Protein 5YBZ (pdb70)

Solvent-accessible surface area: 14473 Å² total; per-residue (Å²): 57,143,80,56,36,87,6,1,2,0,0,0,0,70,152,110,18,86,21,142,75,29,0,86,0,32,16,57,40,9,34,47,55,124,47,4,59,43,101,55,0,57,3,53,3,50,48,45,0,6,0,3,0,4,0,3,0,2,2,30,19,62,69,30,62,22,0,81,0,11,0,8,53,55,158,105,48,38,0,0,0,26,0,61,13,58,70,72,24,50,22,28,0,18,0,2,0,0,5,66,0,89,72,50,18,54,0,22,0,84,1,57,3,28,55,0,36,19,1,103,99,75,14,32,1,1,0,2,0,5,4,32,28,31,63,132,133,57,68,10,1,2,0,0,0,1,70,151,81,6,83,23,141,70,34,0,76,0,33,17,57,37,10,40,58,39,123,49,2,57,41,105,60,0,50,2,57,3,47,55,35,0,3,0,2,0,4,0,6,0,0,4,80,20,58,62,36,54,24,0,77,0,12,0,6,49,58,143,119,62,58,0,5,0,8,0,34,8,47,73,78,19,49,26,32,0,15,0,3,0,0,3,61,0,85,74,48,19,57,0,14,0,72,1,65,8,25,53,0,40,17,1,105,103,73,17,24,1,1,0,2,1,4,4,30,27,27,53,141,51,120,80,77,50,58,8,0,2,0,0,0,0,99,168,71,55,93,2,140,124,24,0,97,0,46,23,53,42,12,29,64,44,119,38,2,58,43,98,55,0,54,1,55,2,57,58,40,0,4,0,2,0,3,0,3,0,15,0,99,6,45,115,30,87,28,7,82,0,18,0,5,54,56,146,116,61,49,0,7,0,10,5,49,18,50,107,27,33,82,25,35,1,21,0,4,0,0,2,64,0,85,73,49,19,54,0,16,0,69,4,73,42,18,60,0,18,0,27,138,41,32,17,22,0,2,0,2,0,4,7,32,26,32,53,152

Nearest PDB structures (foldseek):
  4qql-assembly1_C  TM=1.003E+00  e=4.366E-27  Mus musculus
  4qqp-assembly1_A  TM=1.003E+00  e=3.008E-26  Mus musculus
  4d7y-assembly1_A  TM=9.980E-01  e=1.243E-25  Mus musculus
  4qqo-assembly1_A  TM=9.805E-01  e=3.159E-24  Mus musculus
  4qpy-assembly1_C  TM=9.307E-01  e=3.934E-22  Mus musculus

Radius of gyration: 19.03 Å; Cα contacts (8 Å, |Δi|>4): 1346; chains: 3; bounding box: 45×54×45 Å

Structure (mmCIF, N/CA/C/O backbone):
data_5YBZ
#
_entry.id   5YBZ
#
_cell.length_a   54.027
_cell.length_b   79.213
_cell.length_c   87.495
_cell.angle_alpha   90.00
_cell.angle_beta   90.00
_cell.angle_gamma   90.00
#
_symmetry.space_group_name_H-M   'P 21 21 21'
#
loop_
_entity.id
_entity.type
_entity.pdbx_description
1 polymer 'Complement C1q-like protein 3'
2 non-polymer 'DIMETHYL SULFOXIDE'
3 non-polymer 'SULFATE ION'
4 non-polymer 'CHLORIDE ION'
5 non-polymer 'SODIUM ION'
6 non-polymer 'CALCIUM ION'
7 water water
#
loop_
_atom_site.group_PDB
_atom_site.id
_atom_site.type_symbol
_atom_site.label_atom_id
_atom_site.label_alt_id
_atom_site.label_comp_id
_atom_site.label_asym_id
_atom_site.label_entity_id
_atom_site.label_seq_id
_atom_site.pdbx_PDB_ins_code
_atom_site.Cartn_x
_atom_site.Cartn_y
_atom_site.Cartn_z
_atom_site.occupancy
_atom_site.B_iso_or_equiv
_atom_site.auth_seq_id
_atom_site.auth_comp_id
_atom_site.auth_asym_id
_atom_site.auth_atom_id
_atom_site.pdbx_PDB_model_num
ATOM 1 N N . ALA A 1 1 ? -6.164 -22.959 -6.344 1.00 46.34 121 ALA A N 1
ATOM 2 C CA . ALA A 1 1 ? -5.977 -24.388 -6.109 1.00 45.76 121 ALA A CA 1
ATOM 3 C C . ALA A 1 1 ? -7.134 -24.928 -5.274 1.00 43.63 121 ALA A C 1
ATOM 4 O O . ALA A 1 1 ? -7.654 -24.204 -4.413 1.00 39.43 121 ALA A O 1
ATOM 6 N N . PRO A 1 2 ? -7.536 -26.179 -5.519 1.00 40.52 122 PRO A N 1
ATOM 7 C CA . PRO A 1 2 ? -8.639 -26.755 -4.743 1.00 39.78 122 PRO A CA 1
ATOM 8 C C . PRO A 1 2 ? -8.372 -26.601 -3.256 1.00 37.38 122 PRO A C 1
ATOM 9 O O . PRO A 1 2 ? -7.252 -26.798 -2.779 1.00 40.98 122 PRO A O 1
ATOM 13 N N . GLY A 1 3 ? -9.395 -26.183 -2.529 1.00 30.93 123 GLY A N 1
ATOM 14 C CA . GLY A 1 3 ? -9.275 -26.036 -1.101 1.00 27.82 123 GLY A CA 1
ATOM 15 C C . GLY A 1 3 ? -8.933 -24.639 -0.632 1.00 27.60 123 GLY A C 1
ATOM 16 O O . GLY A 1 3 ? -9.070 -24.370 0.566 1.00 28.45 123 GLY A O 1
ATOM 17 N N . ASP A 1 4 ? -8.493 -23.750 -1.531 1.00 27.66 124 ASP A N 1
ATOM 18 C CA . ASP A 1 4 ? -8.191 -22.369 -1.133 1.00 23.62 124 ASP A CA 1
ATOM 19 C C . ASP A 1 4 ? -9.483 -21.618 -0.834 1.00 22.98 124 ASP A C 1
ATOM 20 O O . ASP A 1 4 ? -10.342 -21.501 -1.715 1.00 28.25 124 ASP A O 1
ATOM 25 N N . PRO A 1 5 ? -9.650 -21.061 0.358 1.00 21.39 125 PRO A N 1
ATOM 26 C CA . PRO A 1 5 ? -10.867 -20.292 0.637 1.00 22.04 125 PRO A CA 1
ATOM 27 C C . PRO A 1 5 ? -10.855 -18.951 -0.061 1.00 23.74 125 PRO A C 1
ATOM 28 O O . PRO A 1 5 ? -9.812 -18.312 -0.214 1.00 27.97 125 PRO A O 1
ATOM 32 N N . LYS A 1 6 ? -12.042 -18.519 -0.476 1.00 21.83 126 LYS A N 1
ATOM 33 C CA . LYS A 1 6 ? -12.210 -17.229 -1.142 1.00 25.13 126 LYS A CA 1
ATOM 34 C C . LYS A 1 6 ? -13.025 -16.318 -0.228 1.00 21.54 126 LYS A C 1
ATOM 35 O O . LYS A 1 6 ? -14.224 -16.525 -0.026 1.00 20.15 126 LYS A O 1
ATOM 41 N N . ILE A 1 7 ? -12.362 -15.327 0.354 1.00 18.08 127 ILE A N 1
ATOM 42 C CA . ILE A 1 7 ? -12.983 -14.481 1.367 1.00 15.02 127 ILE A CA 1
ATOM 43 C C . ILE A 1 7 ? -12.509 -13.060 1.111 1.00 16.39 127 ILE A C 1
ATOM 44 O O . ILE A 1 7 ? -11.310 -12.784 1.203 1.00 13.92 127 ILE A O 1
ATOM 49 N N . ALA A 1 8 ? -13.432 -12.169 0.757 1.00 13.55 128 ALA A N 1
ATOM 50 C CA . ALA A 1 8 ? -13.040 -10.808 0.381 1.00 12.86 128 ALA A CA 1
ATOM 51 C C . ALA A 1 8 ? -14.264 -9.920 0.475 1.00 12.35 128 ALA A C 1
ATOM 52 O O . ALA A 1 8 ? -15.396 -10.383 0.282 1.00 15.51 128 ALA A O 1
ATOM 54 N N . PHE A 1 9 ? -14.037 -8.644 0.783 1.00 12.77 129 PHE A N 1
ATOM 55 C CA . PHE A 1 9 ? -15.161 -7.718 0.830 1.00 13.74 129 PHE A CA 1
ATOM 56 C C . PHE A 1 9 ? -14.679 -6.302 0.525 1.00 12.42 129 PHE A C 1
ATOM 57 O O . PHE A 1 9 ? -13.486 -5.979 0.630 1.00 10.63 129 PHE A O 1
ATOM 65 N N . TYR A 1 10 ? -15.643 -5.456 0.141 1.00 10.65 130 TYR A N 1
ATOM 66 C CA . TYR A 1 10 ? -15.383 -4.047 -0.140 1.00 10.38 130 TYR A CA 1
ATOM 67 C C . TYR A 1 10 ? -16.702 -3.291 0.022 1.00 13.07 130 TYR A C 1
ATOM 68 O O . TYR A 1 10 ? -17.722 -3.690 -0.563 1.00 11.26 130 TYR A O 1
ATOM 77 N N . ALA A 1 11 ? -16.691 -2.213 0.816 1.00 12.01 131 ALA A N 1
ATOM 78 C CA . ALA A 1 11 ? -17.917 -1.443 1.051 1.00 10.20 131 ALA A CA 1
ATOM 79 C C . ALA A 1 11 ? -17.577 0.037 1.210 1.00 10.11 131 ALA A C 1
ATOM 80 O O . ALA A 1 11 ? -16.509 0.398 1.730 1.00 10.19 131 ALA A O 1
ATOM 82 N N . GLY A 1 12 ? -18.500 0.890 0.758 1.00 12.00 132 GLY A N 1
ATOM 83 C CA . GLY A 1 12 ? -18.394 2.324 0.930 1.00 13.89 132 GLY A CA 1
ATOM 84 C C . GLY A 1 12 ? -19.372 2.846 1.978 1.00 12.50 132 GLY A C 1
ATOM 85 O O . GLY A 1 12 ? -20.262 2.141 2.445 1.00 12.51 132 GLY A O 1
ATOM 86 N N . LEU A 1 13 ? -19.190 4.131 2.340 1.00 12.49 133 LEU A N 1
ATOM 87 C CA . LEU A 1 13 ? -19.941 4.771 3.422 1.00 11.31 133 LEU A CA 1
ATOM 88 C C . LEU A 1 13 ? -21.005 5.726 2.865 1.00 15.31 133 LEU A C 1
ATOM 89 O O . LEU A 1 13 ? -20.672 6.779 2.307 1.00 16.78 133 LEU A O 1
ATOM 94 N N . LYS A 1 14 ? -22.289 5.389 3.047 1.00 12.84 134 LYS A N 1
ATOM 95 C CA . LYS A 1 14 ? -23.341 6.277 2.557 1.00 13.90 134 LYS A CA 1
ATOM 96 C C . LYS A 1 14 ? -23.643 7.396 3.539 1.00 14.38 134 LYS A C 1
ATOM 97 O O . LYS A 1 14 ? -23.990 8.512 3.133 1.00 14.73 134 LYS A O 1
ATOM 103 N N . ARG A 1 15 ? -23.597 7.108 4.830 1.00 15.42 135 ARG A N 1
ATOM 104 C CA . ARG A 1 15 ? -24.153 8.021 5.816 1.00 15.65 135 ARG A CA 1
ATOM 105 C C . ARG A 1 15 ? -23.042 8.715 6.593 1.00 14.33 135 ARG A C 1
ATOM 106 O O . ARG A 1 15 ? -22.014 8.108 6.892 1.00 16.11 135 ARG A O 1
ATOM 114 N N . GLN A 1 16 ? -23.239 9.994 6.933 1.00 14.29 136 GLN A N 1
ATOM 115 C CA . GLN A 1 16 ? -22.182 10.662 7.684 1.00 16.88 136 GLN A CA 1
ATOM 116 C C . GLN A 1 16 ? -22.169 10.164 9.130 1.00 17.97 136 GLN A C 1
ATOM 117 O O . GLN A 1 16 ? -23.185 9.725 9.675 1.00 16.91 136 GLN A O 1
ATOM 123 N N . HIS A 1 17 ? -20.973 10.177 9.719 1.00 15.99 137 HIS A N 1
ATOM 124 C CA . HIS A 1 17 ? -20.701 9.739 11.076 1.00 13.50 137 HIS A CA 1
ATOM 125 C C . HIS A 1 17 ? -19.828 10.800 11.733 1.00 17.10 137 HIS A C 1
ATOM 126 O O . HIS A 1 17 ? -19.172 11.588 11.048 1.00 16.36 137 HIS A O 1
ATOM 133 N N . GLU A 1 18 ? -19.835 10.839 13.067 1.00 17.99 138 GLU A N 1
ATOM 134 C CA . GLU A 1 18 ? -18.949 11.745 13.790 1.00 17.19 138 GLU A CA 1
ATOM 135 C C . GLU A 1 18 ? -18.651 11.159 15.159 1.00 20.42 138 GLU A C 1
ATOM 136 O O . GLU A 1 18 ? -19.276 10.188 15.592 1.00 20.21 138 GLU A O 1
ATOM 142 N N . GLY A 1 19 ? -17.698 11.768 15.849 1.00 18.35 139 GLY A N 1
ATOM 143 C CA . GLY A 1 19 ? -17.425 11.361 17.221 1.00 17.49 139 GLY A CA 1
ATOM 144 C C . GLY A 1 19 ? -16.615 10.087 17.264 1.00 17.93 139 GLY A C 1
ATOM 145 O O . GLY A 1 19 ? -15.569 9.986 16.633 1.00 15.80 139 GLY A O 1
ATOM 146 N N . TYR A 1 20 ? -17.092 9.098 18.004 1.00 18.59 140 TYR A N 1
ATOM 147 C CA . TYR A 1 20 ? -16.239 7.961 18.336 1.00 18.60 140 TYR A CA 1
ATOM 148 C C . TYR A 1 20 ? -16.861 6.628 17.920 1.00 27.03 140 TYR A C 1
ATOM 149 O O . TYR A 1 20 ? -16.513 5.584 18.452 1.00 35.78 140 TYR A O 1
ATOM 158 N N . GLU A 1 21 ? -17.715 6.642 16.912 1.00 23.78 141 GLU A N 1
ATOM 159 C CA . GLU A 1 21 ? -18.539 5.480 16.627 1.00 25.30 141 GLU A CA 1
ATOM 160 C C . GLU A 1 21 ? -17.905 4.594 15.557 1.00 17.31 141 GLU A C 1
ATOM 161 O O . GLU A 1 21 ? -17.074 5.030 14.764 1.00 15.38 141 GLU A O 1
ATOM 167 N N . VAL A 1 22 ? -18.329 3.329 15.556 1.00 17.88 142 VAL A N 1
ATOM 168 C CA . VAL A 1 22 ? -17.964 2.413 14.484 1.00 16.01 142 VAL A CA 1
ATOM 169 C C . VAL A 1 22 ? -18.553 2.922 13.177 1.00 16.93 142 VAL A C 1
ATOM 170 O O . VAL A 1 22 ? -19.726 3.310 13.113 1.00 20.35 142 VAL A O 1
ATOM 174 N N . LEU A 1 23 ? -17.766 2.862 12.114 1.00 13.69 143 LEU A N 1
ATOM 175 C CA . LEU A 1 23 ? -18.219 3.271 10.789 1.00 13.71 143 LEU A CA 1
ATOM 176 C C . LEU A 1 23 ? -18.945 2.111 10.119 1.00 13.38 143 LEU A C 1
ATOM 177 O O . LEU A 1 23 ? -18.358 1.055 9.872 1.00 16.12 143 LEU A O 1
ATOM 182 N N . LYS A 1 24 ? -20.232 2.293 9.846 1.00 16.46 144 LYS A N 1
ATOM 183 C CA . LYS A 1 24 ? -21.028 1.220 9.253 1.00 12.79 144 LYS A CA 1
ATOM 184 C C . LYS A 1 24 ? -21.034 1.435 7.742 1.00 15.86 144 LYS A C 1
ATOM 185 O O . LYS A 1 24 ? -21.929 2.068 7.174 1.00 15.68 144 LYS A O 1
ATOM 191 N N . PHE A 1 25 ? -19.982 0.934 7.081 1.00 12.13 145 PHE A N 1
ATOM 192 C CA . PHE A 1 25 ? -19.958 0.957 5.619 1.00 12.37 145 PHE A CA 1
ATOM 193 C C . PHE A 1 25 ? -21.116 0.131 5.077 1.00 14.00 145 PHE A C 1
ATOM 194 O O . PHE A 1 25 ? -21.171 -1.089 5.264 1.00 16.23 145 PHE A O 1
ATOM 202 N N . ASP A 1 26 ? -22.047 0.803 4.401 1.00 14.33 146 ASP A N 1
ATOM 203 C CA . ASP A 1 26 ? -23.330 0.214 4.056 1.00 16.22 146 ASP A CA 1
ATOM 204 C C . ASP A 1 26 ? -23.603 0.181 2.561 1.00 17.14 146 ASP A C 1
ATOM 205 O O . ASP A 1 26 ? -24.686 -0.260 2.146 1.00 19.38 146 ASP A O 1
ATOM 210 N N . ASP A 1 27 ? -22.663 0.643 1.745 1.00 15.61 147 ASP A N 1
ATOM 211 C CA . ASP A 1 27 ? -22.720 0.524 0.293 1.00 12.34 147 ASP A CA 1
ATOM 212 C C . ASP A 1 27 ? -21.826 -0.665 -0.082 1.00 11.92 147 ASP A C 1
ATOM 213 O O . ASP A 1 27 ? -20.659 -0.498 -0.423 1.00 15.81 147 ASP A O 1
ATOM 218 N N . VAL A 1 28 ? -22.388 -1.875 -0.045 1.00 14.05 148 VAL A N 1
ATOM 219 C CA . VAL A 1 28 ? -21.590 -3.098 -0.131 1.00 15.31 148 VAL A CA 1
ATOM 220 C C . VAL A 1 28 ? -21.444 -3.498 -1.588 1.00 12.83 148 VAL A C 1
ATOM 221 O O . VAL A 1 28 ? -22.440 -3.739 -2.283 1.00 15.34 148 VAL A O 1
ATOM 225 N N . VAL A 1 29 ? -20.202 -3.553 -2.054 1.00 11.50 149 VAL A N 1
ATOM 226 C CA . VAL A 1 29 ? -19.899 -3.860 -3.444 1.00 13.14 149 VAL A CA 1
ATOM 227 C C . VAL A 1 29 ? -19.486 -5.315 -3.614 1.00 13.07 149 VAL A C 1
ATOM 228 O O . VAL A 1 29 ? -19.903 -5.981 -4.567 1.00 14.43 149 VAL A O 1
ATOM 232 N N . THR A 1 30 ? -18.704 -5.819 -2.671 1.00 13.12 150 THR A N 1
ATOM 233 C CA . THR A 1 30 ? -18.204 -7.188 -2.702 1.00 13.42 150 THR A CA 1
ATOM 234 C C . THR A 1 30 ? -18.296 -7.771 -1.300 1.00 12.77 150 THR A C 1
ATOM 235 O O . THR A 1 30 ? -17.942 -7.108 -0.326 1.00 12.07 150 THR A O 1
ATOM 239 N N . ASN A 1 31 ? -18.780 -9.016 -1.189 1.00 13.77 151 ASN A N 1
ATOM 240 C CA . ASN A 1 31 ? -18.888 -9.622 0.139 1.00 14.49 151 ASN A CA 1
ATOM 241 C C . ASN A 1 31 ? -18.904 -11.144 0.025 1.00 14.89 151 ASN A C 1
ATOM 242 O O . ASN A 1 31 ? -19.930 -11.785 0.285 1.00 16.63 151 ASN A O 1
ATOM 247 N N . LEU A 1 32 ? -17.772 -11.718 -0.390 1.00 15.67 152 LEU A N 1
ATOM 248 C CA . LEU A 1 32 ? -17.661 -13.153 -0.604 1.00 17.66 152 LEU A CA 1
ATOM 249 C C . LEU A 1 32 ? -17.773 -13.890 0.716 1.00 17.34 152 LEU A C 1
ATOM 250 O O . LEU A 1 32 ? -16.895 -13.765 1.570 1.00 24.25 152 LEU A O 1
ATOM 255 N N . GLY A 1 33 ? -18.817 -14.699 0.870 1.00 21.34 153 GLY A N 1
ATOM 256 C CA . GLY A 1 33 ? -19.024 -15.411 2.113 1.00 22.05 153 GLY A CA 1
ATOM 257 C C . GLY A 1 33 ? -19.841 -14.673 3.154 1.00 21.81 153 GLY A C 1
ATOM 258 O O . GLY A 1 33 ? -20.095 -15.246 4.224 1.00 19.86 153 GLY A O 1
ATOM 259 N N . ASN A 1 34 ? -20.242 -13.423 2.883 1.00 18.59 154 ASN A N 1
ATOM 260 C CA . ASN A 1 34 ? -21.069 -12.611 3.789 1.00 18.78 154 ASN A CA 1
ATOM 261 C C . ASN A 1 34 ? -20.439 -12.485 5.171 1.00 21.42 154 ASN A C 1
ATOM 262 O O . ASN A 1 34 ? -21.135 -12.482 6.187 1.00 19.13 154 ASN A O 1
ATOM 267 N N . HIS A 1 35 ? -19.110 -12.392 5.222 1.00 16.43 155 HIS A N 1
ATOM 268 C CA . HIS A 1 35 ? -18.444 -12.221 6.504 1.00 12.15 155 H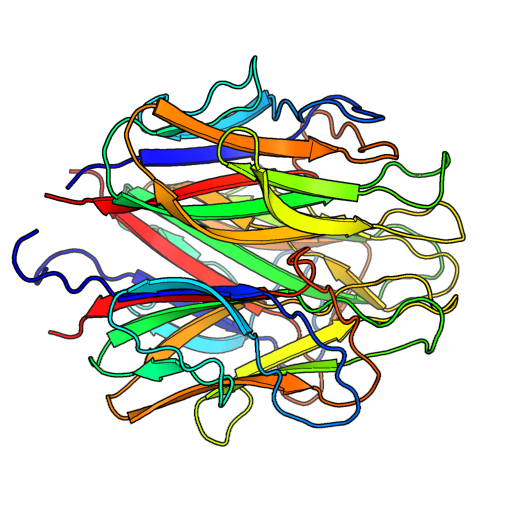IS A CA 1
ATOM 269 C C . HIS A 1 35 ? -18.381 -10.766 6.941 1.00 12.63 155 HIS A C 1
ATOM 270 O O . HIS A 1 35 ? -18.079 -10.502 8.105 1.00 14.08 155 HIS A O 1
ATOM 277 N N . TYR A 1 36 ? -18.683 -9.831 6.054 1.00 11.33 156 TYR A N 1
ATOM 278 C CA . TYR A 1 36 ? -18.825 -8.432 6.439 1.00 12.17 156 TYR A CA 1
ATOM 279 C C . TYR A 1 36 ? -20.307 -8.146 6.634 1.00 14.75 156 TYR A C 1
ATOM 280 O O . TYR A 1 36 ? -21.136 -8.526 5.802 1.00 15.45 156 TYR A O 1
ATOM 289 N N . ASP A 1 37 ? -20.639 -7.450 7.717 1.00 13.13 157 ASP A N 1
ATOM 290 C CA . ASP A 1 37 ? -22.033 -7.114 8.021 1.00 12.01 157 ASP A CA 1
ATOM 291 C C . ASP A 1 37 ? -22.238 -5.607 8.020 1.00 15.17 157 ASP A C 1
ATOM 292 O O . ASP A 1 37 ? -21.766 -4.929 8.951 1.00 14.96 157 ASP A O 1
ATOM 297 N N . PRO A 1 38 ? -22.940 -5.035 7.038 1.00 17.38 158 PRO A N 1
ATOM 298 C CA . PRO A 1 38 ? -23.101 -3.567 7.007 1.00 13.38 158 PRO A CA 1
ATOM 299 C C . PRO A 1 38 ? -23.927 -3.023 8.155 1.00 14.81 158 PRO A C 1
ATOM 300 O O . PRO A 1 38 ? -23.869 -1.808 8.419 1.00 16.78 158 PRO A O 1
ATOM 304 N N . THR A 1 39 ? -24.695 -3.874 8.854 1.00 17.28 159 THR A N 1
ATOM 305 C CA . THR A 1 39 ? -25.481 -3.391 9.979 1.00 17.52 159 THR A CA 1
ATOM 306 C C . THR A 1 39 ? -24.634 -3.177 11.222 1.00 20.10 159 THR A C 1
ATOM 307 O O . THR A 1 39 ? -25.070 -2.449 12.121 1.00 19.48 159 THR A O 1
ATOM 311 N N . THR A 1 40 ? -23.436 -3.764 11.283 1.00 16.46 160 THR A N 1
ATOM 312 C CA . THR A 1 40 ? -22.535 -3.572 12.407 1.00 16.08 160 THR A CA 1
ATOM 313 C C . THR A 1 40 ? -21.216 -2.921 12.024 1.00 15.17 160 THR A C 1
ATOM 314 O O . THR A 1 40 ? -20.503 -2.451 12.917 1.00 16.59 160 THR A O 1
ATOM 318 N N . GLY A 1 41 ? -20.865 -2.903 10.746 1.00 13.87 161 GLY A N 1
ATOM 319 C CA . GLY A 1 41 ? -19.559 -2.409 10.338 1.00 13.24 161 GLY A CA 1
ATOM 320 C C . GLY A 1 41 ? -18.426 -3.398 10.514 1.00 14.63 161 GLY A C 1
ATOM 321 O O . GLY A 1 41 ? -17.272 -3.036 10.275 1.00 13.72 161 GLY A O 1
ATOM 322 N N . LYS A 1 42 ? -18.709 -4.639 10.901 1.00 15.25 162 LYS A N 1
ATOM 323 C CA . LY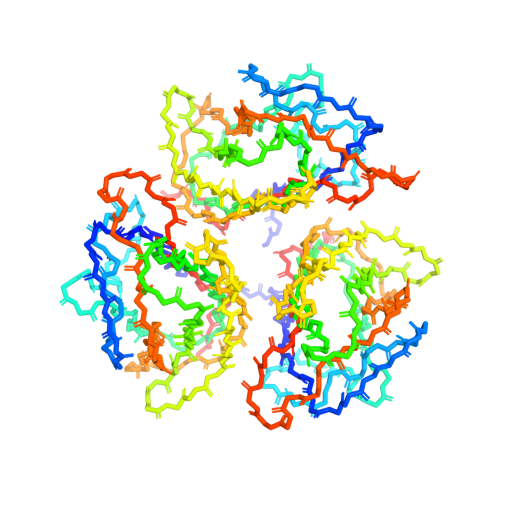S A 1 42 ? -17.666 -5.583 11.279 1.00 12.41 162 LYS A CA 1
ATOM 324 C C . LYS A 1 42 ? -17.492 -6.694 10.251 1.00 10.71 162 LYS A C 1
ATOM 325 O O . LYS A 1 42 ? -18.469 -7.270 9.750 1.00 14.40 162 LYS A O 1
ATOM 331 N N . PHE A 1 43 ? -16.230 -6.988 9.969 1.00 12.03 163 PHE A N 1
ATOM 332 C CA . PHE A 1 43 ? -15.821 -8.242 9.343 1.00 11.75 163 PHE A CA 1
ATOM 333 C C . PHE A 1 43 ? -15.550 -9.254 10.453 1.00 10.84 163 PHE A C 1
ATOM 334 O O . PHE A 1 43 ? -14.763 -8.975 11.362 1.00 13.30 163 PHE A O 1
ATOM 342 N N . THR A 1 44 ? -16.155 -10.445 10.370 1.00 11.20 164 THR A N 1
ATOM 343 C CA . THR A 1 44 ? -15.923 -11.484 11.360 1.00 12.76 164 THR A CA 1
ATOM 344 C C . THR A 1 44 ? -15.178 -12.630 10.694 1.00 16.45 164 THR A C 1
ATOM 345 O O . THR A 1 44 ? -15.652 -13.192 9.699 1.00 16.41 164 THR A O 1
ATOM 349 N N . CYS A 1 45 ? -14.029 -12.969 11.258 1.00 10.99 165 CYS A N 1
ATOM 350 C CA . CYS A 1 45 ? -13.189 -14.033 10.728 1.00 13.69 165 CYS A CA 1
ATOM 351 C C . CYS A 1 45 ? -13.867 -15.393 10.881 1.00 14.82 165 CYS A C 1
ATOM 352 O O . CYS A 1 45 ? -14.435 -15.715 11.930 1.00 14.99 165 CYS A O 1
ATOM 355 N N . SER A 1 46 ? -13.797 -16.204 9.820 1.00 14.44 166 SER A N 1
ATOM 356 C CA . SER A 1 46 ? -14.344 -17.552 9.849 1.00 15.89 166 SER A CA 1
ATOM 357 C C . SER A 1 46 ? -13.287 -18.623 9.670 1.00 14.87 166 SER A C 1
ATOM 358 O O . SER A 1 46 ? -13.606 -19.809 9.808 1.00 15.77 166 SER A O 1
ATOM 361 N N . ILE A 1 47 ? -12.049 -18.246 9.367 1.00 15.84 167 ILE A N 1
ATOM 362 C CA . ILE A 1 47 ? -10.972 -19.179 9.015 1.00 15.85 167 ILE A CA 1
ATOM 363 C C . ILE A 1 47 ? -9.683 -18.622 9.607 1.00 14.18 167 ILE A C 1
ATOM 364 O O . ILE A 1 47 ? -9.336 -17.462 9.327 1.00 14.96 167 ILE A O 1
ATOM 369 N N . PRO A 1 48 ? -8.953 -19.370 10.431 1.00 12.57 168 PRO A N 1
ATOM 370 C CA . PRO A 1 48 ? -7.686 -18.836 10.950 1.00 15.24 168 PRO A CA 1
ATOM 371 C C . PRO A 1 48 ? -6.689 -18.614 9.817 1.00 15.68 168 PRO A C 1
ATOM 372 O O . PRO A 1 48 ? -6.564 -19.427 8.900 1.00 16.65 168 PRO A O 1
ATOM 376 N N . GLY A 1 49 ? -6.012 -17.474 9.834 1.00 12.26 169 GLY A N 1
ATOM 377 C CA . GLY A 1 49 ? -5.074 -17.202 8.764 1.00 13.61 169 GLY A CA 1
ATOM 378 C C . GLY A 1 49 ? -4.679 -15.734 8.746 1.00 11.86 169 GLY A C 1
ATOM 379 O O . GLY A 1 49 ? -4.899 -14.999 9.705 1.00 12.01 169 GLY A O 1
ATOM 380 N N . ILE A 1 50 ? -4.071 -15.343 7.633 1.00 11.61 170 ILE A N 1
ATOM 381 C CA . ILE A 1 50 ? -3.460 -14.032 7.466 1.00 11.12 170 ILE A CA 1
ATOM 382 C C . ILE A 1 50 ? -4.353 -13.228 6.527 1.00 10.67 170 ILE A C 1
ATOM 383 O O . ILE A 1 50 ? -4.691 -13.710 5.440 1.00 13.65 170 ILE A O 1
ATOM 388 N N . TYR A 1 51 ? -4.711 -12.007 6.930 1.00 12.01 171 TYR A N 1
ATOM 389 C CA . TYR A 1 51 ? -5.688 -11.187 6.224 1.00 10.74 171 TYR A CA 1
ATOM 390 C C . TYR A 1 51 ? -5.119 -9.797 5.990 1.00 12.50 171 TYR A C 1
ATOM 391 O O . TYR A 1 51 ? -4.414 -9.258 6.856 1.00 13.32 171 TYR A O 1
ATOM 400 N N . PHE A 1 52 ? -5.445 -9.219 4.833 1.00 10.18 172 PHE A N 1
ATOM 401 C CA . PHE A 1 52 ? -5.157 -7.823 4.518 1.00 9.04 172 PHE A CA 1
ATOM 402 C C . PHE A 1 52 ? -6.430 -6.993 4.693 1.00 11.43 172 PHE A C 1
ATOM 403 O O . PHE A 1 52 ? -7.507 -7.424 4.280 1.00 11.84 172 PHE A O 1
ATOM 411 N N . PHE A 1 53 ? -6.297 -5.785 5.268 1.00 8.50 173 PHE A N 1
ATOM 412 C CA . PHE A 1 53 ? -7.395 -4.817 5.277 1.00 10.48 173 PHE A CA 1
ATOM 413 C C . PHE A 1 53 ? -6.836 -3.445 4.931 1.00 12.28 173 PHE A C 1
ATOM 414 O O . PHE A 1 53 ? -5.672 -3.152 5.221 1.00 10.88 173 PHE A O 1
ATOM 422 N N . THR A 1 54 ? -7.679 -2.593 4.346 1.00 10.59 174 THR A N 1
ATOM 423 C CA . THR A 1 54 ? -7.295 -1.201 4.133 1.00 7.48 174 THR A CA 1
ATOM 424 C C . THR A 1 54 ? -8.542 -0.347 4.293 1.00 8.47 174 THR A C 1
ATOM 425 O O . THR A 1 54 ? -9.674 -0.834 4.159 1.00 8.01 174 THR A O 1
ATOM 429 N N . TYR A 1 55 ? -8.331 0.930 4.637 1.00 9.05 175 TYR A N 1
ATOM 430 C CA . TYR A 1 55 ? -9.458 1.842 4.762 1.00 6.68 175 TYR A CA 1
ATOM 431 C C . TYR A 1 55 ? -9.058 3.237 4.297 1.00 9.45 175 TYR A C 1
ATOM 432 O O . TYR A 1 55 ? -7.890 3.642 4.410 1.00 8.24 175 TYR A O 1
ATOM 441 N N . HIS A 1 56 ? -10.059 3.958 3.770 1.00 8.48 176 HIS A N 1
ATOM 442 C CA . HIS A 1 56 ? -9.885 5.346 3.338 1.00 7.41 176 HIS A CA 1
ATOM 443 C C . HIS A 1 56 ? -11.097 6.113 3.840 1.00 10.27 176 HIS A C 1
ATOM 444 O O . HIS A 1 56 ? -12.188 5.898 3.320 1.00 10.33 176 HIS A O 1
ATOM 451 N N . VAL A 1 57 ? -10.944 7.015 4.811 1.00 9.46 177 VAL A N 1
ATOM 452 C CA . VAL A 1 57 ? -12.101 7.707 5.392 0.92 6.62 177 VAL A CA 1
ATOM 453 C C . VAL A 1 57 ? -11.951 9.206 5.127 1.00 7.17 177 VAL A C 1
ATOM 454 O O . VAL A 1 57 ? -10.963 9.824 5.543 1.00 10.67 177 VAL A O 1
ATOM 458 N N . LEU A 1 58 ? -12.934 9.786 4.432 1.00 9.30 178 LEU A N 1
ATOM 459 C CA . LEU A 1 58 ? -12.893 11.191 4.041 1.00 8.94 178 LEU A CA 1
ATOM 460 C C . LEU A 1 58 ? -13.471 12.042 5.166 1.00 9.44 178 LEU A C 1
ATOM 461 O O . LEU A 1 58 ? -14.569 11.767 5.658 1.00 10.53 178 LEU A O 1
ATOM 466 N N . MET A 1 59 ? -12.695 13.031 5.602 1.00 10.87 179 MET A N 1
ATOM 467 C CA . MET A 1 59 ? -13.139 13.969 6.617 1.00 11.19 179 MET A CA 1
ATOM 468 C C . MET A 1 59 ? -14.235 14.854 6.046 1.00 11.48 179 MET A C 1
ATOM 469 O O . MET A 1 59 ? -14.300 15.089 4.838 1.00 13.29 179 MET A O 1
ATOM 474 N N . ARG A 1 60 ? -15.104 15.338 6.933 1.00 10.49 180 ARG A N 1
ATOM 475 C CA . ARG A 1 60 ? -16.220 16.202 6.592 1.00 12.47 180 ARG A CA 1
ATOM 476 C C . ARG A 1 60 ? -15.729 17.600 6.213 1.00 15.86 180 ARG A C 1
ATOM 477 O O . ARG A 1 60 ? -15.717 18.513 7.044 1.00 21.44 180 ARG A O 1
ATOM 485 N N . GLY A 1 61 ? -15.408 17.790 4.939 1.00 15.30 181 GLY A N 1
ATOM 486 C CA . GLY A 1 61 ? -14.905 19.084 4.492 1.00 15.28 181 GLY A CA 1
ATOM 487 C C . GLY A 1 61 ? -15.898 20.196 4.779 1.00 14.74 181 GLY A C 1
ATOM 488 O O . GLY A 1 61 ? -17.109 20.025 4.633 1.00 18.54 181 GLY A O 1
ATOM 489 N N . GLY A 1 62 ? -15.372 21.360 5.181 1.00 12.88 182 GLY A N 1
ATOM 490 C CA . GLY A 1 62 ? -16.197 22.510 5.482 1.00 16.77 182 GLY A CA 1
ATOM 491 C C . GLY A 1 62 ? -16.718 22.565 6.904 1.00 14.91 182 GLY A C 1
ATOM 492 O O . GLY A 1 62 ? -17.437 23.508 7.251 1.00 17.43 182 GLY A O 1
ATOM 493 N N . ASP A 1 63 ? -16.373 21.595 7.746 1.00 16.58 183 ASP A N 1
ATOM 494 C CA . ASP A 1 63 ? -16.997 21.525 9.076 1.00 21.69 183 ASP A CA 1
ATOM 495 C C . ASP A 1 63 ? -16.026 20.840 10.040 1.00 19.09 183 ASP A C 1
ATOM 496 O O . ASP A 1 63 ? -16.278 19.734 10.520 1.00 22.74 183 ASP A O 1
ATOM 501 N N . GLY A 1 64 ? -14.898 21.503 10.315 1.00 18.61 184 GLY A N 1
ATOM 502 C CA . GLY A 1 64 ? -13.905 20.948 11.222 1.00 18.64 184 GLY A CA 1
ATOM 503 C C . GLY A 1 64 ? -12.524 20.796 10.607 1.00 18.35 184 GLY A C 1
ATOM 504 O O . GLY A 1 64 ? -12.402 20.701 9.385 1.00 15.32 184 GLY A O 1
ATOM 505 N N . THR A 1 65 ? -11.475 20.741 11.433 1.00 14.66 185 THR A N 1
ATOM 506 C CA . THR A 1 65 ? -10.107 20.702 10.914 1.00 13.38 185 THR A CA 1
ATOM 507 C C . THR A 1 65 ? -9.404 19.359 11.063 1.00 18.15 185 THR A C 1
ATOM 508 O O . THR A 1 65 ? -8.367 19.156 10.417 1.00 18.01 185 THR A O 1
ATOM 512 N N . SER A 1 66 ? -9.916 18.452 11.895 1.00 13.69 186 SER A N 1
ATOM 513 C CA . SER A 1 66 ? -9.256 17.179 12.140 1.00 12.92 186 SER A CA 1
ATOM 514 C C . SER A 1 66 ? -10.283 16.077 12.303 1.00 14.02 186 SER A C 1
ATOM 515 O O . SER A 1 66 ? -11.388 16.309 12.790 1.00 16.40 186 SER A O 1
ATOM 518 N N A MET A 1 67 ? -9.888 14.860 11.928 0.65 12.01 187 MET A N 1
ATOM 519 N N B MET A 1 67 ? -9.888 14.871 11.909 0.35 12.09 187 MET A N 1
ATOM 520 C CA A MET A 1 67 ? -10.708 13.670 12.131 0.65 11.98 187 MET A CA 1
ATOM 521 C CA B MET A 1 67 ? -10.672 13.672 12.148 0.35 12.15 187 MET A CA 1
ATOM 522 C C A MET A 1 67 ? -9.785 12.459 12.214 0.65 13.57 187 MET A C 1
ATOM 523 C C B MET A 1 67 ? -9.695 12.519 12.314 0.35 13.44 187 MET A C 1
ATOM 524 O O A MET A 1 67 ? -8.838 12.351 11.438 0.65 13.77 187 MET A O 1
ATOM 525 O O B MET A 1 67 ? -8.624 12.514 11.710 0.35 13.55 187 MET A O 1
ATOM 534 N N . TRP A 1 68 ? -10.052 11.553 13.150 1.00 12.30 188 TRP A N 1
ATOM 535 C CA . TRP A 1 68 ? -9.207 10.380 13.358 1.00 11.00 188 TRP A CA 1
ATOM 536 C C . TRP A 1 68 ? -9.998 9.120 13.036 1.00 10.85 188 TRP A C 1
ATOM 537 O O . TRP A 1 68 ? -11.195 9.052 13.314 1.00 12.00 188 TRP A O 1
ATOM 548 N N . ALA A 1 69 ? -9.333 8.112 12.476 1.00 9.32 189 ALA A N 1
ATOM 549 C CA . ALA A 1 69 ? -10.011 6.844 12.193 1.00 10.03 189 ALA A CA 1
ATOM 550 C C . ALA A 1 69 ? -9.047 5.702 12.448 1.00 10.14 189 ALA A C 1
ATOM 551 O O . ALA A 1 69 ? -7.902 5.742 11.983 1.00 12.69 189 ALA A O 1
ATOM 553 N N . ASP A 1 70 ? -9.517 4.696 13.192 1.00 11.04 190 ASP A N 1
ATOM 554 C CA . ASP A 1 70 ? -8.717 3.562 13.631 1.00 10.40 190 ASP A CA 1
ATOM 555 C C . ASP A 1 70 ? -9.261 2.283 13.042 1.00 10.38 190 ASP A C 1
ATOM 556 O O . ASP A 1 70 ? -10.475 2.073 13.033 1.00 10.23 190 ASP A O 1
ATOM 561 N N . LEU A 1 71 ? -8.364 1.397 12.624 1.00 9.73 191 LEU A N 1
ATOM 562 C CA . LEU A 1 71 ? -8.738 0.012 12.389 1.00 8.47 191 LEU A CA 1
ATOM 563 C C . LEU A 1 71 ? -8.522 -0.760 13.688 1.00 9.64 191 LEU A C 1
ATOM 564 O O . LEU A 1 71 ? -7.444 -0.689 14.307 1.00 10.98 191 LEU A O 1
ATOM 569 N N . CYS A 1 72 ? -9.563 -1.494 14.082 1.00 8.19 192 CYS A N 1
ATOM 570 C CA . CYS A 1 72 ? -9.610 -2.271 15.313 1.00 9.39 192 CYS A CA 1
ATOM 571 C C . CYS A 1 72 ? -9.737 -3.760 15.017 1.00 10.94 192 CYS A C 1
ATOM 572 O O . CYS A 1 72 ? -10.412 -4.165 14.061 1.00 11.40 192 CYS A O 1
ATOM 575 N N . LYS A 1 73 ? -9.077 -4.556 15.869 1.00 12.66 193 LYS A N 1
ATOM 576 C CA . LYS A 1 73 ? -9.246 -6.002 15.948 1.00 9.83 193 LYS A CA 1
ATOM 577 C C . LYS A 1 73 ? -9.763 -6.304 17.342 1.00 13.84 193 LYS A C 1
ATOM 578 O O . LYS A 1 73 ? -9.041 -6.107 18.322 1.00 14.49 193 LYS A O 1
ATOM 584 N N . ASN A 1 74 ? -11.021 -6.754 17.436 1.00 13.64 194 ASN A N 1
ATOM 585 C CA . ASN A 1 74 ? -11.684 -6.989 18.727 1.00 12.87 194 ASN A CA 1
ATOM 586 C C . ASN A 1 74 ? -11.627 -5.684 19.510 1.00 14.38 194 ASN A C 1
ATOM 587 O O . ASN A 1 74 ? -12.126 -4.666 19.003 1.00 17.53 194 ASN A O 1
ATOM 592 N N . ASN A 1 75 ? -11.029 -5.649 20.700 1.00 12.27 195 ASN A N 1
ATOM 593 C CA . ASN A 1 75 ? -11.025 -4.444 21.528 1.00 13.43 195 ASN A CA 1
ATOM 594 C C . ASN A 1 75 ? -9.723 -3.657 21.442 1.00 17.11 195 ASN A C 1
ATOM 595 O O . ASN A 1 75 ? -9.490 -2.776 22.283 1.00 16.56 195 ASN A O 1
ATOM 600 N N . GLN A 1 76 ? -8.897 -3.906 20.427 1.00 17.26 196 GLN A N 1
ATOM 601 C CA A GLN A 1 76 ? -7.596 -3.260 20.322 0.53 16.58 196 GLN A CA 1
ATOM 602 C CA B GLN A 1 76 ? -7.576 -3.293 20.304 0.47 16.61 196 GLN A CA 1
ATOM 603 C C . GLN A 1 76 ? -7.464 -2.494 19.015 1.00 14.32 196 GLN A C 1
ATOM 604 O O . GLN A 1 76 ? -7.820 -2.991 17.947 1.00 14.55 196 GLN A O 1
ATOM 615 N N . VAL A 1 77 ? -6.926 -1.279 19.106 1.00 13.38 197 VAL A N 1
ATOM 616 C CA . VAL A 1 77 ? -6.572 -0.557 17.896 1.00 11.67 197 VAL A CA 1
ATOM 617 C C . VAL A 1 77 ? -5.337 -1.191 17.270 1.00 13.78 197 VAL A C 1
ATOM 618 O O . VAL A 1 77 ? -4.310 -1.394 17.945 1.00 15.26 197 VAL A O 1
ATOM 622 N N . ARG A 1 78 ? -5.399 -1.445 15.962 1.00 11.64 198 ARG A N 1
ATOM 623 C CA . ARG A 1 78 ? -4.256 -2.014 15.267 1.00 12.78 198 ARG A CA 1
ATOM 624 C C . ARG A 1 78 ? -3.666 -1.104 14.216 1.00 11.73 198 ARG A C 1
ATOM 625 O O . ARG A 1 78 ? -2.540 -1.380 13.777 1.00 13.08 198 ARG A O 1
ATOM 633 N N . ALA A 1 79 ? -4.418 -0.107 13.738 1.00 9.87 199 ALA A N 1
ATOM 634 C CA . ALA A 1 79 ? -3.878 0.931 12.860 1.00 9.91 199 ALA A CA 1
ATOM 635 C C . ALA A 1 79 ? -4.623 2.213 13.157 1.00 10.09 199 ALA A C 1
ATOM 636 O O . ALA A 1 79 ? -5.804 2.186 13.519 1.00 10.99 199 ALA A O 1
ATOM 638 N N . SER A 1 80 ? -3.931 3.351 13.012 1.00 9.75 200 SER A N 1
ATOM 639 C CA . SER A 1 80 ? -4.565 4.653 13.219 1.00 8.18 200 SER A CA 1
ATOM 640 C C . SER A 1 80 ? -4.192 5.613 12.097 1.00 8.70 200 SER A C 1
ATOM 641 O O . SER A 1 80 ? -3.130 5.483 11.481 1.00 10.03 200 SER A O 1
ATOM 644 N N . ALA A 1 81 ? -5.065 6.596 11.867 1.00 10.17 201 ALA A N 1
ATOM 645 C CA . ALA A 1 81 ? -4.752 7.632 10.888 1.00 8.52 201 ALA A CA 1
ATOM 646 C C . ALA A 1 81 ? -5.489 8.914 11.265 1.00 9.89 201 ALA A C 1
ATOM 647 O O . ALA A 1 81 ? -6.547 8.880 11.894 1.00 9.87 201 ALA A O 1
ATOM 649 N N . ILE A 1 82 ? -4.926 10.038 10.845 1.00 13.36 202 ILE A N 1
ATOM 650 C CA . ILE A 1 82 ? -5.513 11.349 11.078 1.00 12.52 202 ILE A CA 1
ATOM 651 C C . ILE A 1 82 ? -5.652 12.064 9.738 1.00 13.86 202 ILE A C 1
ATOM 652 O O . ILE A 1 82 ? -4.747 12.015 8.899 1.00 16.10 202 ILE A O 1
ATOM 657 N N . ALA A 1 83 ? -6.826 12.627 9.513 1.00 11.17 203 ALA A N 1
ATOM 658 C CA . ALA A 1 83 ? -7.107 13.628 8.488 1.00 12.41 203 ALA A CA 1
ATOM 659 C C . ALA A 1 83 ? -7.017 14.999 9.149 1.00 13.33 203 ALA A C 1
ATOM 660 O O . ALA A 1 83 ? -7.540 15.187 10.248 1.00 14.28 203 ALA A O 1
ATOM 662 N N . GLN A 1 84 ? -6.341 15.945 8.503 1.00 14.74 204 GLN A N 1
ATOM 663 C CA . GLN A 1 84 ? -6.213 17.261 9.114 1.00 17.66 204 GLN A CA 1
ATOM 664 C C . GLN A 1 84 ? -6.068 18.309 8.027 1.00 21.97 204 GLN A C 1
ATOM 665 O O . GLN A 1 84 ? -5.331 18.104 7.066 1.00 20.16 204 GLN A O 1
ATOM 671 N N . ASP A 1 85 ? -6.784 19.422 8.175 1.00 11.92 205 ASP A N 1
ATOM 672 C CA . ASP A 1 85 ? -6.635 20.544 7.255 1.00 11.08 205 ASP A CA 1
ATOM 673 C C . ASP A 1 85 ? -7.036 21.823 7.968 1.00 15.11 205 ASP A C 1
ATOM 674 O O . ASP A 1 85 ? -8.197 21.977 8.365 1.00 15.93 205 ASP A O 1
ATOM 679 N N . ALA A 1 86 ? -6.083 22.758 8.079 1.00 16.68 206 ALA A N 1
ATOM 680 C CA . ALA A 1 86 ? -6.324 24.005 8.796 1.00 19.93 206 ALA A CA 1
ATOM 681 C C . ALA A 1 86 ? -7.418 24.859 8.165 1.00 19.20 206 ALA A C 1
ATOM 682 O O . ALA A 1 86 ? -7.996 25.708 8.858 1.00 19.55 206 ALA A O 1
ATOM 684 N N . ASP A 1 87 ? -7.704 24.681 6.873 1.00 18.75 207 ASP A N 1
ATOM 685 C CA . ASP A 1 87 ? -8.768 25.415 6.189 1.00 18.65 207 ASP A CA 1
ATOM 686 C C . ASP A 1 87 ? -10.091 24.649 6.121 1.00 13.55 207 ASP A C 1
ATOM 687 O O . ASP A 1 87 ? -11.000 25.079 5.402 1.00 16.78 207 ASP A O 1
ATOM 692 N N . GLN A 1 88 ? -10.222 23.541 6.847 1.00 13.71 208 GLN A N 1
ATOM 693 C CA . GLN A 1 88 ? -11.390 22.648 6.786 1.00 14.43 208 GLN A CA 1
ATOM 694 C C . GLN A 1 88 ? -11.616 22.087 5.385 1.00 13.24 208 GLN A C 1
ATOM 695 O O . GLN A 1 88 ? -12.737 21.704 5.031 1.00 16.20 208 GLN A O 1
ATOM 701 N N . ASN A 1 89 ? -10.566 22.042 4.569 1.00 14.03 209 ASN A N 1
ATOM 702 C CA . ASN A 1 89 ? -10.667 21.378 3.278 1.00 11.79 209 ASN A CA 1
ATOM 703 C C . ASN A 1 89 ? -10.660 19.860 3.471 1.00 12.87 209 ASN A C 1
ATOM 704 O O . ASN A 1 89 ? -10.260 19.333 4.520 1.00 13.48 209 ASN A O 1
ATOM 709 N N . TYR A 1 90 ? -11.153 19.152 2.453 1.00 13.20 210 TYR A N 1
ATOM 710 C CA . TYR A 1 90 ? -11.209 17.698 2.527 1.00 10.73 210 TYR A CA 1
ATOM 711 C C . TYR A 1 90 ? -9.825 17.103 2.719 1.00 12.24 210 TYR A C 1
ATOM 712 O O . TYR A 1 90 ? -8.839 17.589 2.169 1.00 13.62 210 TYR A O 1
ATOM 721 N N . ASP A 1 91 ? -9.771 16.034 3.509 1.00 8.84 211 ASP A N 1
ATOM 722 C CA . ASP A 1 91 ? -8.554 15.261 3.719 1.00 12.21 211 ASP A CA 1
ATOM 723 C C . ASP A 1 91 ? -8.973 13.859 4.141 1.00 9.05 211 ASP A C 1
ATOM 724 O O . ASP A 1 91 ? -10.085 13.661 4.639 1.00 10.03 211 ASP A O 1
ATOM 729 N N . TYR A 1 92 ? -8.067 12.885 3.956 1.00 8.71 212 TYR A N 1
ATOM 730 C CA . TYR A 1 92 ? -8.359 11.485 4.244 1.00 7.68 212 TYR A CA 1
ATOM 731 C C . TYR A 1 92 ? -7.574 10.982 5.444 1.00 9.00 212 TYR A C 1
ATOM 732 O O . TYR A 1 92 ? -6.442 11.422 5.687 1.00 12.80 212 TYR A O 1
ATOM 741 N N . ALA A 1 93 ? -8.189 10.048 6.180 1.00 10.44 213 ALA A N 1
ATOM 742 C CA . ALA A 1 93 ? -7.516 9.212 7.167 1.00 10.67 213 ALA A CA 1
ATOM 743 C C . ALA A 1 93 ? -7.488 7.806 6.586 1.00 9.60 213 ALA A C 1
ATOM 744 O O . ALA A 1 93 ? -8.546 7.206 6.358 1.00 12.97 213 ALA A O 1
ATOM 746 N N A SER A 1 94 ? -6.291 7.292 6.317 0.44 10.07 214 SER A N 1
ATOM 747 N N B SER A 1 94 ? -6.287 7.296 6.303 0.56 10.20 214 SER A N 1
ATOM 748 C CA A SER A 1 94 ? -6.190 6.019 5.618 0.44 8.52 214 SER A CA 1
ATOM 749 C CA B SER A 1 94 ? -6.162 6.032 5.585 0.56 8.80 214 SER A CA 1
ATOM 750 C C A SER A 1 94 ? -5.052 5.196 6.193 0.44 9.85 214 SER A C 1
ATOM 751 C C B SER A 1 94 ? -5.040 5.197 6.179 0.56 10.03 214 SER A C 1
ATOM 752 O O A SER A 1 94 ? -3.996 5.733 6.546 0.44 9.41 214 SER A O 1
ATOM 753 O O B SER A 1 94 ? -3.977 5.723 6.531 0.56 9.14 214 SER A O 1
ATOM 758 N N . ASN A 1 95 ? -5.259 3.885 6.264 1.00 10.25 215 ASN A N 1
ATOM 759 C CA . ASN A 1 95 ? -4.150 3.020 6.664 1.00 8.80 215 ASN A CA 1
ATOM 760 C C . ASN A 1 95 ? -4.464 1.617 6.174 1.00 6.40 215 ASN A C 1
ATOM 761 O O . ASN A 1 95 ? -5.541 1.355 5.624 1.00 8.15 215 ASN A O 1
ATOM 766 N N . SER A 1 96 ? -3.494 0.722 6.368 1.00 8.06 216 SER A N 1
ATOM 767 C CA . SER A 1 96 ? -3.589 -0.655 5.894 1.00 9.62 216 SER A CA 1
ATOM 768 C C . SER A 1 96 ? -2.912 -1.573 6.901 1.00 8.69 216 SER A C 1
ATOM 769 O O . SER A 1 96 ? -1.920 -1.191 7.535 1.00 10.08 216 SER A O 1
ATOM 772 N N . VAL A 1 97 ? -3.407 -2.819 7.002 1.00 7.65 217 VAL A N 1
ATOM 773 C CA . VAL A 1 97 ? -2.824 -3.797 7.922 1.00 7.92 217 VAL A CA 1
ATOM 774 C C . VAL A 1 97 ? -2.725 -5.168 7.253 1.00 8.66 217 VAL A C 1
ATOM 775 O O . VAL A 1 97 ? -3.455 -5.494 6.314 1.00 10.71 217 VAL A O 1
ATOM 779 N N . VAL A 1 98 ? -1.804 -5.976 7.786 1.00 9.04 218 VAL A N 1
ATOM 780 C CA . VAL A 1 98 ? -1.780 -7.427 7.604 1.00 9.70 218 VAL A CA 1
ATOM 781 C C . VAL A 1 98 ? -1.854 -8.031 8.995 1.00 11.28 218 VAL A C 1
ATOM 782 O O . VAL A 1 98 ? -1.011 -7.720 9.849 1.00 12.01 218 VAL A O 1
ATOM 786 N N . LEU A 1 99 ? -2.865 -8.874 9.242 1.00 11.39 219 LEU A N 1
ATOM 787 C CA . LEU A 1 99 ? -3.102 -9.393 10.583 1.00 9.57 219 LEU A CA 1
ATOM 788 C C . LEU A 1 99 ? -3.371 -10.891 10.538 1.00 8.99 219 LEU A C 1
ATOM 789 O O . LEU A 1 99 ? -4.048 -11.381 9.631 1.00 13.09 219 LEU A O 1
ATOM 794 N N . HIS A 1 100 ? -2.888 -11.592 11.551 1.00 9.00 220 HIS A N 1
ATOM 795 C CA . HIS A 1 100 ? -3.377 -12.946 11.796 1.00 11.18 220 HIS A CA 1
ATOM 796 C C . HIS A 1 100 ? -4.676 -12.875 12.590 1.00 13.68 220 HIS A C 1
ATOM 797 O O . HIS A 1 100 ? -4.775 -12.121 13.564 1.00 15.79 220 HIS A O 1
ATOM 804 N N . LEU A 1 101 ? -5.676 -13.640 12.151 1.00 12.14 221 LEU A N 1
ATOM 805 C CA . LEU A 1 101 ? -6.974 -13.704 12.798 1.00 14.96 221 LEU A CA 1
ATOM 806 C C . LEU A 1 101 ? -7.331 -15.151 13.093 1.00 17.73 221 LEU A C 1
ATOM 807 O O . LEU A 1 101 ? -6.917 -16.086 12.381 1.00 16.79 221 LEU A O 1
ATOM 812 N N . GLU A 1 102 ? -8.123 -15.308 14.143 1.00 13.38 222 GLU A N 1
ATOM 813 C CA . GLU A 1 102 ? -8.782 -16.544 14.521 1.00 14.45 222 GLU A CA 1
ATOM 814 C C . GLU A 1 102 ? -10.287 -16.419 14.314 1.00 15.45 222 GLU A C 1
ATOM 815 O O . GLU A 1 102 ? -10.837 -15.316 14.388 1.00 14.50 222 GLU A O 1
ATOM 821 N N . PRO A 1 103 ? -10.979 -17.533 14.075 1.00 15.74 223 PRO A N 1
ATOM 822 C CA . PRO A 1 103 ? -12.435 -17.483 13.890 1.00 17.42 223 PRO A CA 1
ATOM 823 C C . PRO A 1 103 ? -13.113 -16.756 15.043 1.00 19.96 223 PRO A C 1
ATOM 824 O O . PRO A 1 103 ? -12.823 -17.005 16.209 1.00 17.35 223 PRO A O 1
ATOM 828 N N . GLY A 1 104 ? -14.015 -15.835 14.713 1.00 16.34 224 GLY A N 1
ATOM 829 C CA . GLY A 1 104 ? -14.681 -15.038 15.720 1.00 15.11 224 GLY A CA 1
ATOM 830 C C . GLY A 1 104 ? -14.060 -13.671 15.934 1.00 15.05 224 GLY A C 1
ATOM 831 O O . GLY A 1 104 ? -14.736 -12.778 16.478 1.00 17.24 224 GLY A O 1
ATOM 832 N N . ASP A 1 105 ? -12.805 -13.470 15.516 1.00 12.96 225 ASP A N 1
ATOM 833 C CA . ASP A 1 105 ? -12.222 -12.126 15.589 1.00 12.15 225 ASP A CA 1
ATOM 834 C C . ASP A 1 105 ? -12.999 -11.157 14.703 1.00 18.09 225 ASP A C 1
ATOM 835 O O . ASP A 1 105 ? -13.412 -11.500 13.587 1.00 14.54 225 ASP A O 1
ATOM 840 N N . GLU A 1 106 ? -13.178 -9.930 15.195 1.00 13.01 226 GLU A N 1
ATOM 841 C CA . GLU A 1 106 ? -13.898 -8.869 14.491 1.00 10.75 226 GLU A CA 1
ATOM 842 C C . GLU A 1 106 ? -12.919 -7.771 14.093 1.00 12.91 226 GLU A C 1
ATOM 843 O O . GLU A 1 106 ? -12.108 -7.336 14.912 1.00 11.67 226 GLU A O 1
ATOM 849 N N . VAL A 1 107 ? -13.018 -7.304 12.856 1.00 11.15 227 VAL A N 1
ATOM 850 C CA . VAL A 1 107 ? -12.162 -6.216 12.373 1.00 11.01 227 VAL A CA 1
ATOM 851 C C . VAL A 1 107 ? -13.078 -5.139 11.815 1.00 13.22 227 VAL A C 1
ATOM 852 O O . VAL A 1 107 ? -14.016 -5.451 11.070 1.00 10.45 227 VAL A O 1
ATOM 856 N N . TYR A 1 108 ? -12.826 -3.876 12.190 1.00 10.77 228 TYR A N 1
ATOM 857 C CA . TYR A 1 108 ? -13.767 -2.819 11.833 1.00 11.64 228 TYR A CA 1
ATOM 858 C C . TYR A 1 108 ? -13.030 -1.495 11.940 1.00 12.47 228 TYR A C 1
ATOM 859 O O . TYR A 1 108 ? -11.945 -1.416 12.519 1.00 10.56 228 TYR A O 1
ATOM 868 N N . ILE A 1 109 ? -13.627 -0.450 11.377 1.00 9.22 229 ILE A N 1
ATOM 869 C CA . ILE A 1 109 ? -13.073 0.897 11.463 1.00 11.36 229 ILE A CA 1
ATOM 870 C C . ILE A 1 109 ? -13.937 1.694 12.425 1.00 12.09 229 ILE A C 1
ATOM 871 O O . ILE A 1 109 ? -15.173 1.686 12.311 1.00 13.20 229 ILE A O 1
ATOM 876 N N . LYS A 1 110 ? -13.290 2.407 13.366 1.00 10.87 230 LYS A N 1
ATOM 877 C CA . LYS A 1 110 ? -13.978 3.273 14.321 1.00 15.07 230 LYS A CA 1
ATOM 878 C C . LYS A 1 110 ? -13.466 4.697 14.171 1.00 14.62 230 LYS A C 1
ATOM 879 O O . LYS A 1 110 ? -12.262 4.908 14.041 1.00 14.46 230 LYS A O 1
ATOM 885 N N . LEU A 1 111 ? -14.370 5.674 14.198 1.00 13.97 231 LEU A N 1
ATOM 886 C CA . LEU A 1 111 ? -13.907 7.047 14.304 1.00 14.74 231 LEU A CA 1
ATOM 887 C C . LEU A 1 111 ? -13.329 7.270 15.687 1.00 15.77 231 LEU A C 1
ATOM 888 O O . LEU A 1 111 ? -13.770 6.665 16.670 1.00 16.57 231 LEU A O 1
ATOM 893 N N . ASP A 1 112 ? -12.375 8.182 15.773 1.00 11.89 232 ASP A N 1
ATOM 894 C CA . ASP A 1 112 ? -11.738 8.506 17.038 1.00 13.12 232 ASP A CA 1
ATOM 895 C C . ASP A 1 112 ? -11.686 10.014 17.209 1.00 13.54 232 ASP A C 1
ATOM 896 O O . ASP A 1 112 ? -10.661 10.583 17.608 1.00 18.26 232 ASP A O 1
ATOM 901 N N . GLY A 1 113 ? -12.791 10.675 16.896 1.00 13.99 233 GLY A N 1
ATOM 902 C CA . GLY A 1 113 ? -12.870 12.134 16.991 1.00 14.18 233 GLY A CA 1
ATOM 903 C C . GLY A 1 113 ? -13.058 12.794 15.628 1.00 12.86 233 GLY A C 1
ATOM 904 O O . GLY A 1 113 ? -12.475 12.377 14.621 1.00 12.42 233 GLY A O 1
ATOM 905 N N . GLY A 1 114 ? -13.870 13.864 15.600 1.00 14.97 234 GLY A N 1
ATOM 906 C CA . GLY A 1 114 ? -14.118 14.596 14.364 1.00 13.80 234 GLY A CA 1
ATOM 907 C C . GLY A 1 114 ? -15.296 14.048 13.576 1.00 16.28 234 GLY A C 1
ATOM 908 O O . GLY A 1 114 ? -16.037 13.167 14.023 1.00 17.34 234 GLY A O 1
ATOM 909 N N . LYS A 1 115 ? -15.450 14.567 12.354 1.00 15.54 235 LYS A N 1
ATOM 910 C CA . LYS A 1 115 ? -16.598 14.270 11.504 1.00 13.20 235 LYS A CA 1
ATOM 911 C C . LYS A 1 115 ? -16.162 13.625 10.198 1.00 17.42 235 LYS A C 1
ATOM 912 O O . LYS A 1 115 ? -15.212 14.079 9.550 1.00 12.77 235 LYS A O 1
ATOM 918 N N . ALA A 1 116 ? -16.893 12.590 9.789 1.00 11.95 236 ALA A N 1
ATOM 919 C CA . ALA A 1 116 ? -16.648 11.919 8.523 1.00 13.70 236 ALA A CA 1
ATOM 920 C C . ALA A 1 116 ? -17.701 12.328 7.504 1.00 13.92 236 ALA A C 1
ATOM 921 O O . ALA A 1 116 ? -18.878 12.494 7.845 1.00 12.41 236 ALA A O 1
ATOM 923 N N . HIS A 1 117 ? -17.260 12.479 6.255 1.00 10.11 237 HIS A N 1
ATOM 924 C CA . HIS A 1 117 ? -18.133 12.720 5.110 1.00 10.93 237 HIS A CA 1
ATOM 925 C C . HIS A 1 117 ? -19.058 11.536 4.864 1.00 13.04 237 HIS A C 1
ATOM 926 O O . HIS A 1 117 ? -18.646 10.377 4.944 1.00 11.59 237 HIS A O 1
ATOM 933 N N . GLY A 1 118 ? -20.322 11.838 4.578 1.00 14.95 238 GLY A N 1
ATOM 934 C CA . GLY A 1 118 ? -21.271 10.834 4.154 1.00 14.03 238 GLY A CA 1
ATOM 935 C C . GLY A 1 118 ? -21.408 10.923 2.651 1.00 21.00 238 GLY A C 1
ATOM 936 O O . GLY A 1 118 ? -21.806 11.969 2.117 1.00 19.58 238 GLY A O 1
ATOM 937 N N . GLY A 1 119 ? -21.104 9.806 1.967 1.00 20.24 239 GLY A N 1
ATOM 938 C CA . GLY A 1 119 ? -20.897 9.757 0.534 1.00 22.29 239 GLY A CA 1
ATOM 939 C C . GLY A 1 119 ? -22.098 9.442 -0.332 1.00 26.31 239 GLY A C 1
ATOM 940 O O . GLY A 1 119 ? -21.973 9.463 -1.569 1.00 18.80 239 GLY A O 1
ATOM 941 N N . ASN A 1 120 ? -23.265 9.204 0.273 1.00 20.93 240 ASN A N 1
ATOM 942 C CA . ASN A 1 120 ? -24.413 8.635 -0.432 1.00 18.95 240 ASN A CA 1
ATOM 943 C C . ASN A 1 120 ? -23.862 7.433 -1.193 1.00 18.12 240 ASN A C 1
ATOM 944 O O . ASN A 1 120 ? -23.180 6.606 -0.574 1.00 20.38 240 ASN A O 1
ATOM 949 N N . ASN A 1 121 ? -24.113 7.297 -2.500 1.00 17.20 241 ASN A N 1
ATOM 950 C CA . ASN A 1 121 ? -23.666 6.094 -3.196 1.00 16.79 241 ASN A CA 1
ATOM 951 C C . ASN A 1 121 ? -22.321 6.283 -3.894 1.00 17.67 241 ASN A C 1
ATOM 952 O O . ASN A 1 121 ? -21.961 5.473 -4.757 1.00 15.94 241 ASN A O 1
ATOM 957 N N . ASN A 1 122 ? -21.574 7.330 -3.544 1.00 14.31 242 ASN A N 1
ATOM 958 C CA . ASN A 1 122 ? -20.387 7.700 -4.301 1.00 14.66 242 ASN A CA 1
ATOM 959 C C . ASN A 1 122 ? -19.104 7.004 -3.840 1.00 12.25 242 ASN A C 1
ATOM 960 O O . ASN A 1 122 ? -18.084 7.115 -4.533 1.00 13.66 242 ASN A O 1
ATOM 965 N N . LYS A 1 123 ? -19.118 6.301 -2.699 1.00 10.60 243 LYS A N 1
ATOM 966 C CA . LYS A 1 123 ? -17.986 5.469 -2.268 1.00 10.07 243 LYS A CA 1
ATOM 967 C C . LYS A 1 123 ? -16.688 6.279 -2.150 1.00 11.16 243 LYS A C 1
ATOM 968 O O . LYS A 1 123 ? -15.618 5.878 -2.634 1.00 12.65 243 LYS A O 1
ATOM 974 N N . TYR A 1 124 ? -16.789 7.420 -1.470 1.00 10.67 244 TYR A N 1
ATOM 975 C CA . TYR A 1 124 ? -15.611 8.204 -1.125 1.00 11.57 244 TYR A CA 1
ATOM 976 C C . TYR A 1 124 ? -14.856 7.586 0.043 1.00 12.91 244 TYR A C 1
ATOM 977 O O . TYR A 1 124 ? -13.618 7.637 0.081 1.00 12.00 244 TYR A O 1
ATOM 986 N N . SER A 1 125 ? -15.584 7.028 1.009 1.00 9.91 245 SER A N 1
ATOM 987 C CA . SER A 1 125 ? -14.987 6.422 2.198 1.00 9.71 245 SER A CA 1
ATOM 988 C C . SER A 1 125 ? -15.236 4.919 2.163 1.00 8.10 245 SER A C 1
ATOM 989 O O . SER A 1 125 ? -16.371 4.487 1.957 1.00 11.60 245 SER A O 1
ATOM 992 N N . THR A 1 126 ? -14.183 4.135 2.371 1.00 8.99 246 THR A N 1
ATOM 993 C CA . THR A 1 126 ? -14.233 2.717 2.041 1.00 9.57 246 THR A CA 1
ATOM 994 C C . THR A 1 126 ? -13.482 1.876 3.064 1.00 9.72 246 THR A C 1
ATOM 995 O O . THR A 1 126 ? -12.594 2.357 3.780 1.00 9.51 246 THR A O 1
ATOM 999 N N . PHE A 1 127 ? -13.819 0.580 3.048 1.00 9.79 247 PHE A N 1
ATOM 1000 C CA . PHE A 1 127 ? -13.218 -0.444 3.904 1.00 9.56 247 PHE A CA 1
ATOM 1001 C C . PHE A 1 127 ? -13.181 -1.702 3.046 1.00 8.58 247 PHE A C 1
ATOM 1002 O O . PHE A 1 127 ? -14.196 -2.048 2.432 1.00 10.38 247 PHE A O 1
ATOM 1010 N N . SER A 1 128 ? -12.018 -2.358 2.968 1.00 6.85 248 SER A N 1
ATOM 1011 C CA . SER A 1 128 ? -11.970 -3.587 2.170 1.00 8.73 248 SER A CA 1
ATOM 1012 C C . SER A 1 128 ? -10.950 -4.540 2.785 1.00 11.78 248 SER A C 1
ATOM 1013 O O . SER A 1 128 ? -10.076 -4.140 3.567 1.00 9.52 248 SER A O 1
ATOM 1016 N N . GLY A 1 129 ? -11.063 -5.816 2.418 1.00 11.63 249 GLY A N 1
ATOM 1017 C CA . GLY A 1 129 ? -10.071 -6.751 2.922 1.00 9.40 249 GLY A CA 1
ATOM 1018 C C . GLY A 1 129 ? -10.257 -8.104 2.276 1.00 9.83 249 GLY A C 1
ATOM 1019 O O . GLY A 1 129 ? -11.272 -8.367 1.615 1.00 10.60 249 GLY A O 1
ATOM 1020 N N . PHE A 1 130 ? -9.280 -8.983 2.530 1.00 12.01 250 PHE A N 1
ATOM 1021 C CA . PHE A 1 130 ? -9.360 -10.332 1.963 1.00 9.98 250 PHE A CA 1
ATOM 1022 C C . PHE A 1 130 ? -8.393 -11.257 2.691 1.00 10.16 250 PHE A C 1
ATOM 1023 O O . PHE A 1 130 ? -7.410 -10.811 3.295 1.00 11.43 250 PHE A O 1
ATOM 1031 N N . ILE A 1 131 ? -8.667 -12.571 2.609 1.00 12.46 251 ILE A N 1
ATOM 1032 C CA . ILE A 1 131 ? -7.729 -13.529 3.187 1.00 12.33 251 ILE A CA 1
ATOM 1033 C C . ILE A 1 131 ? -6.547 -13.687 2.236 1.00 16.23 251 ILE A C 1
ATOM 1034 O O . ILE A 1 131 ? -6.718 -13.791 1.017 1.00 13.79 251 ILE A O 1
ATOM 1039 N N . ILE A 1 132 ? -5.341 -13.601 2.784 1.00 14.24 252 ILE A N 1
ATOM 1040 C CA . ILE A 1 132 ? -4.110 -13.866 2.023 1.00 15.64 252 ILE A CA 1
ATOM 1041 C C . ILE A 1 132 ? -3.722 -15.335 2.094 1.00 18.97 252 ILE A C 1
ATOM 1042 O O . ILE A 1 132 ? -3.460 -15.977 1.065 1.00 20.47 252 ILE A O 1
ATOM 1047 N N . TYR A 1 133 ? -3.636 -15.888 3.311 1.00 15.62 253 TYR A N 1
ATOM 1048 C CA . TYR A 1 133 ? -3.304 -17.295 3.518 1.00 16.95 253 TYR A CA 1
ATOM 1049 C C . TYR A 1 133 ? -4.194 -17.872 4.599 1.00 21.00 253 TYR A C 1
ATOM 1050 O O . TYR A 1 133 ? -4.406 -17.244 5.636 1.00 19.41 253 TYR A O 1
ATOM 1059 N N . ALA A 1 134 ? -4.727 -19.068 4.351 1.00 22.02 254 ALA A N 1
ATOM 1060 C CA . ALA A 1 134 ? -5.341 -19.857 5.406 1.00 18.11 254 ALA A CA 1
ATOM 1061 C C . ALA A 1 134 ? -4.264 -20.655 6.132 1.00 26.60 254 ALA A C 1
ATOM 1062 O O . ALA A 1 134 ? -3.394 -21.253 5.496 1.00 28.79 254 ALA A O 1
ATOM 1064 N N . ASP A 1 135 ? -4.336 -20.669 7.463 1.00 22.67 255 ASP A N 1
ATOM 1065 C CA . ASP A 1 135 ? -3.426 -21.485 8.258 1.00 25.81 255 ASP A CA 1
ATOM 1066 C C . ASP A 1 135 ? -3.522 -22.949 7.853 1.00 31.69 255 ASP A C 1
ATOM 1067 O O . ASP A 1 135 ? -4.592 -23.442 7.491 1.00 32.45 255 ASP A O 1
ATOM 1072 N N . ALA A 1 136 ? -2.392 -23.650 7.930 1.00 29.27 256 ALA A N 1
ATOM 1073 C CA . ALA A 1 136 ? -2.389 -25.093 7.733 1.00 37.34 256 ALA A CA 1
ATOM 1074 C C . ALA A 1 136 ? -3.258 -25.763 8.798 1.00 40.05 256 ALA A C 1
ATOM 1075 O O . ALA A 1 136 ? -3.950 -26.744 8.520 1.00 50.32 256 ALA A O 1
ATOM 1077 N N . ASP B 1 4 ? -2.675 -21.772 -11.029 1.00 57.14 124 ASP C N 1
ATOM 1078 C CA . ASP B 1 4 ? -3.107 -20.497 -10.456 1.00 57.83 124 ASP C CA 1
ATOM 1079 C C . ASP B 1 4 ? -2.631 -19.332 -11.331 1.00 55.10 124 ASP C C 1
ATOM 1080 O O . ASP B 1 4 ? -1.432 -19.110 -11.473 1.00 48.52 124 ASP C O 1
ATOM 1085 N N . PRO B 1 5 ? -3.576 -18.603 -11.925 1.00 56.74 125 PRO C N 1
ATOM 1086 C CA . PRO B 1 5 ? -3.208 -17.496 -12.818 1.00 54.11 125 PRO C CA 1
ATOM 1087 C C . PRO B 1 5 ? -2.498 -16.378 -12.075 1.00 48.50 125 PRO C C 1
ATOM 1088 O O . PRO B 1 5 ? -2.759 -16.118 -10.898 1.00 54.50 125 PRO C O 1
ATOM 1092 N N . LYS B 1 6 ? -1.588 -15.711 -12.785 1.00 37.24 126 LYS C N 1
ATOM 1093 C CA . LYS B 1 6 ? -0.743 -14.669 -12.213 1.00 39.88 126 LYS C CA 1
ATOM 1094 C C . LYS B 1 6 ? -0.945 -13.397 -13.031 1.00 36.70 126 LYS C C 1
ATOM 1095 O O . LYS B 1 6 ? -0.471 -13.282 -14.169 1.00 32.01 126 LYS C O 1
ATOM 1101 N N . ILE B 1 7 ? -1.670 -12.445 -12.458 1.00 28.53 127 ILE C N 1
ATOM 1102 C CA . ILE B 1 7 ? -2.042 -11.230 -13.163 1.00 22.25 127 ILE C CA 1
ATOM 1103 C C . ILE B 1 7 ? -1.882 -10.090 -12.171 1.00 20.22 127 ILE C C 1
ATOM 1104 O O . ILE B 1 7 ? -2.527 -10.096 -11.122 1.00 20.15 127 ILE C O 1
ATOM 1109 N N . ALA B 1 8 ? -1.015 -9.133 -12.488 1.00 19.21 128 ALA C N 1
ATOM 1110 C CA . ALA B 1 8 ? -0.711 -8.039 -11.570 1.00 17.31 128 ALA C CA 1
ATOM 1111 C C . ALA B 1 8 ? -0.032 -6.925 -12.346 1.00 17.46 128 ALA C C 1
ATOM 1112 O O . ALA B 1 8 ? 0.708 -7.186 -13.300 1.00 17.75 128 ALA C O 1
ATOM 1114 N N . PHE B 1 9 ? -0.277 -5.683 -11.932 1.00 15.65 129 PHE C N 1
ATOM 1115 C CA . PHE B 1 9 ? 0.355 -4.560 -12.620 1.00 17.69 129 PHE C CA 1
ATOM 1116 C C . PHE B 1 9 ? 0.572 -3.410 -11.647 1.00 12.82 129 PHE C C 1
ATOM 1117 O O . PHE B 1 9 ? -0.034 -3.343 -10.565 1.00 12.84 129 PHE C O 1
ATOM 1125 N N . TYR B 1 10 ? 1.439 -2.489 -12.060 1.00 12.98 130 TYR C N 1
ATOM 1126 C CA . TYR B 1 10 ? 1.703 -1.290 -11.280 1.00 12.44 130 TYR C CA 1
ATOM 1127 C C . TYR B 1 10 ? 2.345 -0.268 -12.212 1.00 13.44 130 TYR C C 1
ATOM 1128 O O . TYR B 1 10 ? 3.315 -0.590 -12.909 1.00 14.84 130 TYR C O 1
ATOM 1137 N N . ALA B 1 11 ? 1.808 0.952 -12.235 1.00 13.48 131 ALA C N 1
ATOM 1138 C CA . ALA B 1 11 ? 2.357 1.984 -13.111 1.00 12.16 131 ALA C CA 1
ATOM 1139 C C . ALA B 1 11 ? 2.173 3.372 -12.496 1.00 10.72 131 ALA C C 1
ATOM 1140 O O . ALA B 1 11 ? 1.239 3.610 -11.720 1.00 13.21 131 ALA C O 1
ATOM 1142 N N . GLY B 1 12 ? 3.065 4.292 -12.881 1.00 10.95 132 GLY C N 1
ATOM 1143 C CA . GLY B 1 12 ? 3.001 5.682 -12.474 1.00 10.94 132 GLY C CA 1
ATOM 1144 C C . GLY B 1 12 ? 2.607 6.599 -13.631 1.00 10.80 132 GLY C C 1
ATOM 1145 O O . GLY B 1 12 ? 2.622 6.214 -14.804 1.00 13.89 132 GLY C O 1
ATOM 1146 N N . LEU B 1 13 ? 2.246 7.840 -13.268 1.00 10.24 133 LEU C N 1
ATOM 1147 C CA . LEU B 1 13 ? 1.718 8.855 -14.193 1.00 11.15 133 LEU C CA 1
ATOM 1148 C C . LEU B 1 13 ? 2.827 9.840 -14.546 1.00 14.46 133 LEU C C 1
ATOM 1149 O O . LEU B 1 13 ? 3.246 10.636 -13.698 1.00 16.26 133 LEU C O 1
ATOM 1154 N N . LYS B 1 14 ? 3.280 9.812 -15.805 1.00 12.15 134 LYS C N 1
ATOM 1155 C CA . LYS B 1 14 ? 4.345 10.721 -16.236 1.00 13.95 134 LYS C CA 1
ATOM 1156 C C . LYS B 1 14 ? 3.829 12.116 -16.579 1.00 14.35 134 LYS C C 1
ATOM 1157 O O . LYS B 1 14 ? 4.542 13.108 -16.364 1.00 15.49 134 LYS C O 1
ATOM 1163 N N . ARG B 1 15 ? 2.643 12.212 -17.180 1.00 15.41 135 ARG C N 1
ATOM 1164 C CA . ARG B 1 15 ? 2.201 13.447 -17.815 1.00 15.95 135 ARG C CA 1
ATOM 1165 C C . ARG B 1 15 ? 0.995 14.031 -17.095 1.00 13.02 135 ARG C C 1
ATOM 1166 O O . ARG B 1 15 ? 0.183 13.306 -16.528 1.00 13.84 135 ARG C O 1
ATOM 1174 N N . GLN B 1 16 ? 0.880 15.354 -17.159 1.00 14.55 136 GLN C N 1
ATOM 1175 C CA . GLN B 1 16 ? -0.270 16.038 -16.582 1.00 14.77 136 G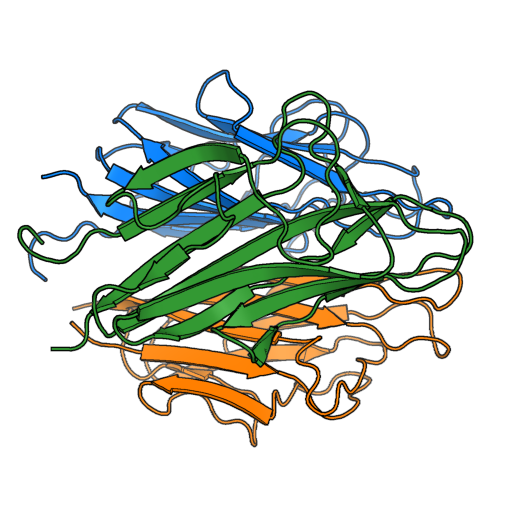LN C CA 1
ATOM 1176 C C . GLN B 1 16 ? -1.569 15.646 -17.288 1.00 16.07 136 GLN C C 1
ATOM 1177 O O . GLN B 1 16 ? -1.630 15.559 -18.516 1.00 17.16 136 GLN C O 1
ATOM 1183 N N . HIS B 1 17 ? -2.613 15.403 -16.497 1.00 16.25 137 HIS C N 1
ATOM 1184 C CA . HIS B 1 17 ? -3.955 15.175 -17.012 1.00 14.43 137 HIS C CA 1
ATOM 1185 C C . HIS B 1 17 ? -4.908 16.181 -16.376 1.00 17.36 137 HIS C C 1
ATOM 1186 O O . HIS B 1 17 ? -4.636 16.720 -15.305 1.00 15.95 137 HIS C O 1
ATOM 1193 N N . GLU B 1 18 ? -6.036 16.455 -17.036 1.00 15.82 138 GLU C N 1
ATOM 1194 C CA . GLU B 1 18 ? -6.973 17.383 -16.413 1.00 15.51 138 GLU C CA 1
ATOM 1195 C C . GLU B 1 18 ? -8.388 17.089 -16.876 1.00 16.60 138 GLU C C 1
ATOM 1196 O O . GLU B 1 18 ? -8.609 16.357 -17.842 1.00 19.67 138 GLU C O 1
ATOM 1202 N N . GLY B 1 19 ? -9.346 17.658 -16.148 1.00 18.54 139 GLY C N 1
ATOM 1203 C CA . GLY B 1 19 ? -10.733 17.639 -16.563 1.00 19.75 139 GLY C CA 1
ATOM 1204 C C . GLY B 1 19 ? -11.395 16.310 -16.276 1.00 23.79 139 GLY C C 1
ATOM 1205 O O . GLY B 1 19 ? -11.535 15.922 -15.108 1.00 21.06 139 GLY C O 1
ATOM 1206 N N . TYR B 1 20 ? -11.814 15.610 -17.333 1.00 19.73 140 TYR C N 1
ATOM 1207 C CA . TYR B 1 20 ? -12.601 14.394 -17.177 1.00 22.43 140 TYR C CA 1
ATOM 1208 C C . TYR B 1 20 ? -11.963 13.217 -17.903 1.00 20.99 140 TYR C C 1
ATOM 1209 O O . TYR B 1 20 ? -12.628 12.207 -18.155 1.00 23.35 140 TYR C O 1
ATOM 1218 N N . GLU B 1 21 ? -10.673 13.299 -18.183 1.00 17.47 141 GLU C N 1
ATOM 1219 C CA . GLU B 1 21 ? -10.044 12.263 -18.974 1.00 21.84 141 GLU C CA 1
ATOM 1220 C C . GLU B 1 21 ? -9.594 11.090 -18.106 1.00 18.73 141 GLU C C 1
ATOM 1221 O O . GLU B 1 21 ? -9.407 11.200 -16.885 1.00 18.07 141 GLU C O 1
ATOM 1227 N N . VAL B 1 22 ? -9.451 9.942 -18.767 1.00 19.58 142 VAL C N 1
ATOM 1228 C CA . VAL B 1 22 ? -8.848 8.772 -18.143 1.00 15.00 142 VAL C CA 1
ATOM 1229 C C . VAL B 1 22 ? -7.364 9.023 -17.915 1.00 16.60 142 VAL C C 1
ATOM 1230 O O . VAL B 1 22 ? -6.668 9.574 -18.791 1.00 13.58 142 VAL C O 1
ATOM 1234 N N . LEU B 1 23 ? -6.863 8.565 -16.755 1.00 14.10 143 LEU C N 1
ATOM 1235 C CA . LEU B 1 23 ? -5.450 8.708 -16.405 1.00 11.22 143 LEU C CA 1
ATOM 1236 C C . LEU B 1 23 ? -4.653 7.591 -17.063 1.00 15.32 143 LEU C C 1
ATOM 1237 O O . LEU B 1 23 ? -4.888 6.403 -16.794 1.00 15.99 143 LEU C O 1
ATOM 1242 N N . LYS B 1 24 ? -3.719 7.960 -17.929 1.00 10.87 144 LYS C N 1
ATOM 1243 C CA . LYS B 1 24 ? -2.893 6.971 -18.626 1.00 11.78 144 LYS C CA 1
ATOM 1244 C C . LYS B 1 24 ? -1.586 6.834 -17.844 1.00 12.00 144 LYS C C 1
ATOM 1245 O O . LYS B 1 24 ? -0.603 7.538 -18.099 1.00 16.62 144 LYS C O 1
ATOM 1251 N N . PHE B 1 25 ? -1.588 5.945 -16.848 1.00 13.78 145 PHE C N 1
ATOM 1252 C CA . PHE B 1 25 ? -0.356 5.626 -16.130 1.00 11.81 145 PHE C CA 1
ATOM 1253 C C . PHE B 1 25 ? 0.571 4.902 -17.095 1.00 13.11 145 PHE C C 1
ATOM 1254 O O . PHE B 1 25 ? 0.294 3.779 -17.533 1.00 17.55 145 PHE C O 1
ATOM 1262 N N . ASP B 1 26 ? 1.666 5.560 -17.455 1.00 13.03 146 ASP C N 1
ATOM 1263 C CA . ASP B 1 26 ? 2.525 5.115 -18.526 1.00 15.11 146 ASP C CA 1
ATOM 1264 C C . ASP B 1 26 ? 3.959 4.859 -18.098 1.00 16.34 146 ASP C C 1
ATOM 1265 O O . ASP B 1 26 ? 4.777 4.490 -18.944 1.00 18.61 146 ASP C O 1
ATOM 1270 N N . ASP B 1 27 ? 4.280 5.029 -16.815 1.00 14.39 147 ASP C N 1
ATOM 1271 C CA . ASP B 1 27 ? 5.568 4.625 -16.255 1.00 14.05 147 ASP C CA 1
ATOM 1272 C C . ASP B 1 27 ? 5.346 3.223 -15.671 1.00 12.07 147 ASP C C 1
ATOM 1273 O O . ASP B 1 27 ? 5.061 3.036 -14.493 1.00 13.20 147 ASP C O 1
ATOM 1278 N N . VAL B 1 28 ? 5.460 2.212 -16.522 1.00 16.20 148 VAL C N 1
ATOM 1279 C CA . VAL B 1 28 ? 5.007 0.875 -16.139 1.00 18.99 148 VAL C CA 1
ATOM 1280 C C . VAL B 1 28 ? 6.135 0.137 -15.435 1.00 16.11 148 VAL C C 1
ATOM 1281 O O . VAL B 1 28 ? 7.213 -0.060 -16.014 1.00 18.31 148 VAL C O 1
ATOM 1285 N N . VAL B 1 29 ? 5.867 -0.305 -14.208 1.00 16.57 149 VAL C N 1
ATOM 1286 C CA . VAL B 1 29 ? 6.845 -1.004 -13.383 1.00 16.59 149 VAL C CA 1
ATOM 1287 C C . VAL B 1 29 ? 6.629 -2.510 -13.431 1.00 22.72 149 VAL C C 1
ATOM 1288 O O . VAL B 1 29 ? 7.586 -3.272 -13.548 1.00 17.48 149 VAL C O 1
ATOM 1292 N N . THR B 1 30 ? 5.367 -2.932 -13.405 1.00 14.36 150 THR C N 1
ATOM 1293 C CA . THR B 1 30 ? 4.974 -4.334 -13.387 1.00 14.17 150 THR C CA 1
ATOM 1294 C C . THR B 1 30 ? 3.759 -4.495 -14.290 1.00 16.18 150 THR C C 1
ATOM 1295 O O . THR B 1 30 ? 2.844 -3.664 -14.263 1.00 15.93 150 THR C O 1
ATOM 1299 N N . ASN B 1 31 ? 3.770 -5.528 -15.122 1.00 17.58 151 ASN C N 1
ATOM 1300 C CA . ASN B 1 31 ? 2.628 -5.757 -15.991 1.00 16.25 151 ASN C CA 1
ATOM 1301 C C . ASN B 1 31 ? 2.605 -7.225 -16.366 1.00 21.07 151 ASN C C 1
ATOM 1302 O O . ASN B 1 31 ? 2.732 -7.582 -17.539 1.00 21.74 151 ASN C O 1
ATOM 1307 N N . LEU B 1 32 ? 2.467 -8.064 -15.343 1.00 21.52 152 LEU C N 1
ATOM 1308 C CA . LEU B 1 32 ? 2.492 -9.509 -15.495 1.00 27.27 152 LEU C CA 1
ATOM 1309 C C . LEU B 1 32 ? 1.215 -9.982 -16.167 1.00 26.30 152 LEU C C 1
ATOM 1310 O O . LEU B 1 32 ? 0.127 -9.859 -15.596 1.00 25.17 152 LEU C O 1
ATOM 1315 N N . GLY B 1 33 ? 1.355 -10.562 -17.360 1.00 26.32 153 GLY C N 1
ATOM 1316 C CA . GLY B 1 33 ? 0.227 -10.960 -18.165 1.00 29.99 153 GLY C CA 1
ATOM 1317 C C . GLY B 1 33 ? -0.205 -9.936 -19.184 1.00 30.48 153 GLY C C 1
ATOM 1318 O O . GLY B 1 33 ? -1.092 -10.227 -19.997 1.00 26.56 153 GLY C O 1
ATOM 1319 N N . ASN B 1 34 ? 0.368 -8.734 -19.143 1.00 26.66 154 ASN C N 1
ATOM 1320 C CA . ASN B 1 34 ? 0.134 -7.720 -20.161 1.00 27.48 154 ASN C CA 1
ATOM 1321 C C . ASN B 1 34 ? -1.348 -7.364 -20.280 1.00 28.38 154 ASN C C 1
ATOM 1322 O O . ASN B 1 34 ? -1.860 -7.115 -21.371 1.00 32.33 154 ASN C O 1
ATOM 1327 N N . HIS B 1 35 ? -2.044 -7.314 -19.144 1.00 23.30 155 HIS C N 1
ATOM 1328 C CA . HIS B 1 35 ? -3.465 -6.984 -19.132 1.00 20.57 155 HIS C CA 1
ATOM 1329 C C . HIS B 1 35 ? -3.735 -5.516 -18.841 1.00 18.27 155 HIS C C 1
ATOM 1330 O O . HIS B 1 35 ? -4.883 -5.074 -18.965 1.00 20.85 155 HIS C O 1
ATOM 1337 N N . TYR B 1 36 ? -2.713 -4.754 -18.482 1.00 17.93 156 TYR C N 1
ATOM 1338 C CA . TYR B 1 36 ? -2.826 -3.308 -18.344 1.00 19.56 156 TYR C CA 1
ATOM 1339 C C . TYR B 1 36 ? -2.239 -2.662 -19.602 1.00 20.74 156 TYR C C 1
ATOM 1340 O O . TYR B 1 36 ? -1.192 -3.086 -20.095 1.00 18.99 156 TYR C O 1
ATOM 1349 N N . ASP B 1 37 ? -2.927 -1.660 -20.135 1.00 20.89 157 ASP C N 1
ATOM 1350 C CA . ASP B 1 37 ? -2.487 -0.974 -21.354 1.00 19.53 157 ASP C CA 1
ATOM 1351 C C . ASP B 1 37 ? -2.135 0.472 -21.042 1.00 17.67 157 ASP C C 1
ATOM 1352 O O . ASP B 1 37 ? -3.049 1.289 -20.816 1.00 17.96 157 ASP C O 1
ATOM 1357 N N . PRO B 1 38 ? -0.848 0.843 -21.016 1.00 17.14 158 PRO C N 1
ATOM 1358 C CA . PRO B 1 38 ? -0.482 2.224 -20.673 1.00 18.82 158 PRO C CA 1
ATOM 1359 C C . PRO B 1 38 ? -0.913 3.237 -21.706 1.00 18.03 158 PRO C C 1
ATOM 1360 O O . PRO B 1 38 ? -0.889 4.443 -21.402 1.00 20.71 158 PRO C O 1
ATOM 1364 N N . THR B 1 39 ? -1.281 2.806 -22.914 1.00 18.39 159 THR C N 1
ATOM 1365 C CA . THR B 1 39 ? -1.734 3.762 -23.913 1.00 19.77 159 THR C CA 1
ATOM 1366 C C . THR B 1 39 ? -3.205 4.110 -23.746 1.00 24.90 159 THR C C 1
ATOM 1367 O O . THR B 1 39 ? -3.651 5.116 -24.306 1.00 22.91 159 THR C O 1
ATOM 1371 N N . THR B 1 40 ? -3.967 3.315 -22.988 1.00 21.18 160 THR C N 1
ATOM 1372 C CA . THR B 1 40 ? -5.344 3.665 -22.662 1.00 20.87 160 THR C CA 1
ATOM 1373 C C . THR B 1 40 ? -5.565 3.919 -21.182 1.00 19.03 160 THR C C 1
ATOM 1374 O O . THR B 1 40 ? -6.609 4.462 -20.823 1.00 18.00 160 THR C O 1
ATOM 1378 N N . GLY B 1 41 ? -4.642 3.501 -20.317 1.00 16.42 161 GLY C N 1
ATOM 1379 C CA . GLY B 1 41 ? -4.865 3.584 -18.885 1.00 14.48 161 GLY C CA 1
ATOM 1380 C C . GLY B 1 41 ? -5.747 2.494 -18.301 1.00 14.91 161 GLY C C 1
ATOM 1381 O O . GLY B 1 41 ? -6.126 2.592 -17.128 1.00 16.62 161 GLY C O 1
ATOM 1382 N N . LYS B 1 42 ? -6.119 1.478 -19.081 1.00 19.20 162 LYS C N 1
ATOM 1383 C CA . LYS B 1 42 ? -7.139 0.524 -18.658 1.00 19.79 162 LYS C CA 1
ATOM 1384 C C . LYS B 1 42 ? -6.550 -0.858 -18.397 1.00 17.83 162 LYS C C 1
ATOM 1385 O O . LYS B 1 42 ? -5.759 -1.377 -19.197 1.00 18.24 162 LYS C O 1
ATOM 1391 N N . PHE B 1 43 ? -6.932 -1.437 -17.257 1.00 16.76 163 PHE C N 1
ATOM 1392 C CA . PHE B 1 43 ? -6.762 -2.861 -17.010 1.00 17.10 163 PHE C CA 1
ATOM 1393 C C . PHE B 1 43 ? -7.977 -3.577 -17.593 1.00 18.06 163 PHE C C 1
ATOM 1394 O O . PHE B 1 43 ? -9.112 -3.182 -17.325 1.00 18.19 163 PHE C O 1
ATOM 1402 N N . THR B 1 44 ? -7.750 -4.607 -18.407 1.00 19.12 164 THR C N 1
ATOM 1403 C CA . THR B 1 44 ? -8.854 -5.378 -18.969 1.00 22.86 164 THR C CA 1
ATOM 1404 C C . THR B 1 44 ? -8.795 -6.788 -18.414 1.00 24.61 164 THR C C 1
ATOM 1405 O O . THR B 1 44 ? -7.777 -7.479 -18.557 1.00 23.93 164 THR C O 1
ATOM 1409 N N . CYS B 1 45 ? -9.889 -7.208 -17.793 1.00 20.73 165 CYS C N 1
ATOM 1410 C CA . CYS B 1 45 ? -9.965 -8.531 -17.204 1.00 21.83 165 CYS C CA 1
ATOM 1411 C C . CYS B 1 45 ? -9.978 -9.599 -18.295 1.00 30.94 165 CYS C C 1
ATOM 1412 O O . CYS B 1 45 ? -10.699 -9.472 -19.288 1.00 24.38 165 CYS C O 1
ATOM 1415 N N . SER B 1 46 ? -9.169 -10.647 -18.100 1.00 22.64 166 SER C N 1
ATOM 1416 C CA . SER B 1 46 ? -9.086 -11.783 -19.016 1.00 26.40 166 SER C CA 1
ATOM 1417 C C . SER B 1 46 ? -9.692 -13.056 -18.452 1.00 30.30 166 SER C C 1
ATOM 1418 O O . SER B 1 46 ? -10.045 -13.951 -19.230 1.00 32.20 166 SER C O 1
ATOM 1421 N N . ILE B 1 47 ? -9.803 -13.180 -17.132 1.00 29.21 167 ILE C N 1
ATOM 1422 C CA . ILE B 1 47 ? -10.455 -14.347 -16.547 1.00 32.27 167 ILE C CA 1
ATOM 1423 C C . ILE B 1 47 ? -11.324 -13.919 -15.373 1.00 29.36 167 ILE C C 1
ATOM 1424 O O . ILE B 1 47 ? -10.963 -12.990 -14.628 1.00 26.07 167 ILE C O 1
ATOM 1429 N N . PRO B 1 48 ? -12.468 -14.567 -15.174 1.00 26.73 168 PRO C N 1
ATOM 1430 C CA . PRO B 1 48 ? -13.354 -14.176 -14.072 1.00 25.38 168 PRO C CA 1
ATOM 1431 C C . PRO B 1 48 ? -12.682 -14.397 -12.728 1.00 30.92 168 PRO C C 1
ATOM 1432 O O . PRO B 1 48 ? -11.912 -15.345 -12.537 1.00 25.29 168 PRO C O 1
ATOM 1436 N N . GLY B 1 49 ? -12.959 -13.498 -11.791 1.00 21.21 169 GLY C N 1
ATOM 1437 C CA . GLY B 1 49 ? -12.370 -13.647 -10.481 1.00 18.55 169 GLY C CA 1
ATOM 1438 C C . GLY B 1 49 ? -12.489 -12.377 -9.668 1.00 18.77 169 GLY C C 1
ATOM 1439 O O . GLY B 1 49 ? -13.158 -11.424 -10.055 1.00 18.54 169 GLY C O 1
ATOM 1440 N N . ILE B 1 50 ? -11.804 -12.405 -8.535 1.00 15.77 170 ILE C N 1
ATOM 1441 C CA . ILE B 1 50 ? -11.809 -11.335 -7.542 1.00 14.81 170 ILE C CA 1
ATOM 1442 C C . ILE B 1 50 ? -10.469 -10.617 -7.628 1.00 16.68 170 ILE C C 1
ATOM 1443 O O . ILE B 1 50 ? -9.417 -11.264 -7.541 1.00 16.54 170 ILE C O 1
ATOM 1448 N N . TYR B 1 51 ? -10.506 -9.286 -7.794 1.00 14.50 171 TYR C N 1
ATOM 1449 C CA . TYR B 1 51 ? -9.321 -8.462 -8.030 1.00 12.70 171 TYR C CA 1
ATOM 1450 C C . TYR B 1 51 ? -9.247 -7.336 -7.015 1.00 15.71 171 TYR C C 1
ATOM 1451 O O . TYR B 1 51 ? -10.277 -6.765 -6.633 1.00 13.81 171 TYR C O 1
ATOM 1460 N N . PHE B 1 52 ? -8.020 -7.004 -6.601 1.00 13.13 172 PHE C N 1
ATOM 1461 C CA . PHE B 1 52 ? -7.737 -5.814 -5.810 1.00 11.65 172 PHE C CA 1
ATOM 1462 C C . PHE B 1 52 ? -7.125 -4.726 -6.686 1.00 12.19 172 PHE C C 1
ATOM 1463 O O . PHE B 1 52 ? -6.282 -5.020 -7.532 1.00 12.03 172 PHE C O 1
ATOM 1471 N N . PHE B 1 53 ? -7.553 -3.476 -6.481 1.00 10.19 173 PHE C N 1
ATOM 1472 C CA . PHE B 1 53 ? -6.938 -2.309 -7.114 1.00 10.15 173 PHE C CA 1
ATOM 1473 C C . PHE B 1 53 ? -6.769 -1.209 -6.083 1.00 9.71 173 PHE C C 1
ATOM 1474 O O . PHE B 1 53 ? -7.574 -1.070 -5.160 1.00 10.43 173 PHE C O 1
ATOM 1482 N N . THR B 1 54 ? -5.736 -0.398 -6.270 1.00 9.08 174 THR C N 1
ATOM 1483 C CA . THR B 1 54 ? -5.557 0.785 -5.447 1.00 10.50 174 THR C CA 1
ATOM 1484 C C . THR B 1 54 ? -4.958 1.878 -6.320 1.00 9.43 174 THR C C 1
ATOM 1485 O O . THR B 1 54 ? -4.268 1.604 -7.308 1.00 9.73 174 THR C O 1
ATOM 1489 N N . TYR B 1 55 ? -5.264 3.131 -5.974 1.00 8.69 175 TYR C N 1
ATOM 1490 C CA . TYR B 1 55 ? -4.690 4.238 -6.715 1.00 7.69 175 TYR C CA 1
ATOM 1491 C C . TYR B 1 55 ? -4.369 5.374 -5.769 1.00 8.15 175 TYR C C 1
ATOM 1492 O O . TYR B 1 55 ? -5.017 5.540 -4.729 1.00 8.69 175 TYR C O 1
ATOM 1501 N N . HIS B 1 56 ? -3.402 6.206 -6.181 1.00 9.74 176 HIS C N 1
ATOM 1502 C CA . HIS B 1 56 ? -2.933 7.324 -5.353 1.00 10.99 176 HIS C CA 1
ATOM 1503 C C . HIS B 1 56 ? -2.589 8.436 -6.339 1.00 10.14 176 HIS C C 1
ATOM 1504 O O . HIS B 1 56 ? -1.531 8.365 -6.968 1.00 12.23 176 HIS C O 1
ATOM 1511 N N . VAL B 1 57 ? -3.461 9.441 -6.502 1.00 7.73 177 VAL C N 1
ATOM 1512 C CA . VAL B 1 57 ? -3.278 10.422 -7.581 1.00 7.97 177 VAL C CA 1
ATOM 1513 C C . VAL B 1 57 ? -2.967 11.781 -6.969 1.00 9.71 177 VAL C C 1
ATOM 1514 O O . VAL B 1 57 ? -3.763 12.323 -6.188 1.00 10.24 177 VAL C O 1
ATOM 1518 N N . LEU B 1 58 ? -1.832 12.344 -7.373 1.00 8.86 178 LEU C N 1
ATOM 1519 C CA . LEU B 1 58 ? -1.364 13.629 -6.870 1.00 10.19 178 LEU C CA 1
ATOM 1520 C C . LEU B 1 58 ? -1.994 14.780 -7.638 1.00 13.62 178 LEU C C 1
ATOM 1521 O O . LEU B 1 58 ? -1.875 14.852 -8.870 1.00 12.80 178 LEU C O 1
ATOM 1526 N N . MET B 1 59 ? -2.617 15.699 -6.904 1.00 9.62 179 MET C N 1
ATOM 1527 C CA . MET B 1 59 ? -3.122 16.925 -7.512 1.00 10.32 179 MET C CA 1
ATOM 1528 C C . MET B 1 59 ? -1.959 17.857 -7.826 1.00 11.38 179 MET C C 1
ATOM 1529 O O . MET B 1 59 ? -1.029 17.976 -7.037 1.00 15.29 179 MET C O 1
ATOM 1534 N N . ARG B 1 60 ? -2.008 18.498 -9.000 1.00 12.41 180 ARG C N 1
ATOM 1535 C CA . ARG B 1 60 ? -1.012 19.487 -9.382 1.00 17.60 180 ARG C CA 1
ATOM 1536 C C . ARG B 1 60 ? -1.017 20.666 -8.404 1.00 19.36 180 ARG C C 1
ATOM 1537 O O . ARG B 1 60 ? -2.072 21.097 -7.922 1.00 19.80 180 ARG C O 1
ATOM 1545 N N . GLY B 1 61 ? 0.163 21.197 -8.119 1.00 14.77 181 GLY C N 1
ATOM 1546 C CA . GLY B 1 61 ? 0.239 22.412 -7.347 1.00 15.16 181 GLY C CA 1
ATOM 1547 C C . GLY B 1 61 ? 0.011 23.643 -8.211 1.00 18.91 181 GLY C C 1
ATOM 1548 O O . GLY B 1 61 ? 0.142 23.594 -9.433 1.00 20.13 181 GLY C O 1
ATOM 1549 N N . GLY B 1 62 ? -0.321 24.754 -7.547 1.00 16.91 182 GLY C N 1
ATOM 1550 C CA . GLY B 1 62 ? -0.287 26.075 -8.146 1.00 19.61 182 GLY C CA 1
ATOM 1551 C C . GLY B 1 62 ? -1.282 26.374 -9.248 1.00 25.90 182 GLY C C 1
ATOM 1552 O O . GLY B 1 62 ? -1.082 27.327 -10.003 1.00 29.94 182 GLY C O 1
ATOM 1553 N N . ASP B 1 63 ? -2.361 25.613 -9.350 1.00 24.37 183 ASP C N 1
ATOM 1554 C CA . ASP B 1 63 ? -3.292 25.787 -10.458 1.00 32.48 183 ASP C CA 1
ATOM 1555 C C . ASP B 1 63 ? -4.608 25.106 -10.110 1.00 32.74 183 ASP C C 1
ATOM 1556 O O . ASP B 1 63 ? -4.992 24.116 -10.742 1.00 36.51 183 ASP C O 1
ATOM 1561 N N . GLY B 1 64 ? -5.292 25.608 -9.089 1.00 25.73 184 GLY C N 1
ATOM 1562 C CA . GLY B 1 64 ? -6.549 24.990 -8.696 1.00 23.78 184 GLY C CA 1
ATOM 1563 C C . GLY B 1 64 ? -6.481 24.466 -7.274 1.00 26.79 184 GLY C C 1
ATOM 1564 O O . GLY B 1 64 ? -5.389 24.222 -6.739 1.00 26.13 184 GLY C O 1
ATOM 1565 N N . THR B 1 65 ? -7.627 24.293 -6.627 1.00 17.66 185 THR C N 1
ATOM 1566 C CA . THR B 1 65 ? -7.592 23.814 -5.256 1.00 13.09 185 THR C CA 1
ATOM 1567 C C . THR B 1 65 ? -8.285 22.487 -5.044 1.00 13.01 185 THR C C 1
ATOM 1568 O O . THR B 1 65 ? -8.144 21.932 -3.943 1.00 13.19 185 THR C O 1
ATOM 1572 N N . SER B 1 66 ? -8.994 21.942 -6.050 1.00 12.13 186 SER C N 1
ATOM 1573 C CA . SER B 1 66 ? -9.637 20.632 -5.917 1.00 11.26 186 SER C CA 1
ATOM 1574 C C . SER B 1 66 ? -9.401 19.751 -7.144 1.00 13.88 186 SER C C 1
ATOM 1575 O O . SER B 1 66 ? -9.308 20.241 -8.270 1.00 12.35 186 SER C O 1
ATOM 1578 N N A MET B 1 67 ? -9.357 18.439 -6.910 0.62 10.65 187 MET C N 1
ATOM 1579 N N B MET B 1 67 ? -9.362 18.436 -6.917 0.38 10.97 187 MET C N 1
ATOM 1580 C CA A MET B 1 67 ? -9.254 17.468 -7.988 0.62 10.35 187 MET C CA 1
ATOM 1581 C CA B MET B 1 67 ? -9.257 17.470 -8.003 0.38 11.85 187 MET C CA 1
ATOM 1582 C C A MET B 1 67 ? -9.996 16.211 -7.541 0.62 11.11 187 MET C C 1
ATOM 1583 C C B MET B 1 67 ? -9.929 16.173 -7.563 0.38 11.37 187 MET C C 1
ATOM 1584 O O A MET B 1 67 ? -9.949 15.855 -6.368 0.62 12.02 187 MET C O 1
ATOM 1585 O O B MET B 1 67 ? -9.751 15.739 -6.425 0.38 12.32 187 MET C O 1
ATOM 1594 N N . TRP B 1 68 ? -10.693 15.558 -8.470 1.00 10.26 188 TRP C N 1
ATOM 1595 C CA . TRP B 1 68 ? -11.418 14.321 -8.192 1.00 10.77 188 TRP C CA 1
ATOM 1596 C C . TRP B 1 68 ? -10.880 13.213 -9.075 1.00 10.85 188 TRP C C 1
ATOM 1597 O O . TRP B 1 68 ? -10.701 13.410 -10.280 1.00 10.95 188 TRP C O 1
ATOM 1608 N N . ALA B 1 69 ? -10.634 12.043 -8.480 1.00 9.37 189 ALA C N 1
ATOM 1609 C CA . ALA B 1 69 ? -10.175 10.898 -9.255 1.00 10.88 189 ALA C CA 1
ATOM 1610 C C . ALA B 1 69 ? -10.975 9.687 -8.813 1.00 10.78 189 ALA C C 1
ATOM 1611 O O . ALA B 1 69 ? -11.007 9.367 -7.622 1.00 12.36 189 ALA C O 1
ATOM 1613 N N . ASP B 1 70 ? -11.618 9.020 -9.769 1.00 12.65 190 ASP C N 1
ATOM 1614 C CA . ASP B 1 70 ? -12.545 7.936 -9.464 1.00 10.51 190 ASP C CA 1
ATOM 1615 C C . ASP B 1 70 ? -12.062 6.666 -10.141 1.00 8.92 190 ASP C C 1
ATOM 1616 O O . ASP B 1 70 ? -11.690 6.697 -11.310 1.00 12.73 190 ASP C O 1
ATOM 1621 N N . LEU B 1 71 ? -12.111 5.545 -9.424 1.00 11.22 191 LEU C N 1
ATOM 1622 C CA . LEU B 1 71 ? -11.918 4.257 -10.087 1.00 9.20 191 LEU C CA 1
ATOM 1623 C C . LEU B 1 71 ? -13.240 3.811 -10.690 1.00 10.47 191 LEU C C 1
ATOM 1624 O O . LEU B 1 71 ? -14.269 3.797 -10.002 1.00 12.17 191 LEU C O 1
ATOM 1629 N N . CYS B 1 72 ? -13.208 3.423 -11.962 1.00 10.57 192 CYS C N 1
ATOM 1630 C CA . CYS B 1 72 ? -14.393 2.994 -12.695 1.00 14.87 192 CYS C CA 1
ATOM 1631 C C . CYS B 1 72 ? -14.248 1.540 -13.093 1.00 15.26 192 CYS C C 1
ATOM 1632 O O . CYS B 1 72 ? -13.139 1.061 -13.334 1.00 13.45 192 CYS C O 1
ATOM 1635 N N . LYS B 1 73 ? -15.380 0.842 -13.122 1.00 17.55 193 LYS C N 1
ATOM 1636 C CA . LYS B 1 73 ? -15.504 -0.472 -13.743 1.00 17.93 193 LYS C CA 1
ATOM 1637 C C . LYS B 1 73 ? -16.484 -0.304 -14.893 1.00 17.22 193 LYS C C 1
ATOM 1638 O O . LYS B 1 73 ? -17.632 0.113 -14.685 1.00 16.61 193 LYS C O 1
ATOM 1644 N N . ASN B 1 74 ? -16.012 -0.583 -16.104 1.00 17.87 194 ASN C N 1
ATOM 1645 C CA . ASN B 1 74 ? -16.749 -0.308 -17.336 1.00 21.08 194 ASN C CA 1
ATOM 1646 C C . ASN B 1 74 ? -17.196 1.149 -17.249 1.00 27.63 194 ASN C C 1
ATOM 1647 O O . ASN B 1 74 ? -16.370 2.030 -16.973 1.00 27.47 194 ASN C O 1
ATOM 1652 N N . ASN B 1 75 ? -18.468 1.468 -17.418 1.00 24.77 195 ASN C N 1
ATOM 1653 C CA . ASN B 1 75 ? -18.817 2.882 -17.413 1.00 32.56 195 ASN C CA 1
ATOM 1654 C C . ASN B 1 75 ? -19.362 3.351 -16.062 1.00 26.45 195 ASN C C 1
ATOM 1655 O O . ASN B 1 75 ? -20.111 4.330 -16.012 1.00 30.20 195 ASN C O 1
ATOM 1660 N N . GLN B 1 76 ? -18.970 2.701 -14.955 1.00 25.38 196 GLN C N 1
ATOM 1661 C CA . GLN B 1 76 ? -19.568 2.979 -13.645 1.00 21.68 196 GLN C CA 1
ATOM 1662 C C . GLN B 1 76 ? -18.511 3.224 -12.568 1.00 18.65 196 GLN C C 1
ATOM 1663 O O . GLN B 1 76 ? -17.565 2.443 -12.420 1.00 21.88 196 GLN C O 1
ATOM 1669 N N . VAL B 1 77 ? -18.713 4.271 -11.773 1.00 17.07 197 VAL C N 1
ATOM 1670 C CA . VAL B 1 77 ? -17.793 4.586 -10.678 1.00 15.08 197 VAL C CA 1
ATOM 1671 C C . VAL B 1 77 ? -17.915 3.527 -9.593 1.00 14.77 197 VAL C C 1
ATOM 1672 O O . VAL B 1 77 ? -19.027 3.201 -9.157 1.00 16.71 197 VAL C O 1
ATOM 1676 N N . ARG B 1 78 ? -16.780 2.967 -9.160 1.00 13.83 198 ARG C N 1
ATOM 1677 C CA . ARG B 1 78 ? -16.781 2.022 -8.047 1.00 13.94 198 ARG C CA 1
ATOM 1678 C C . ARG B 1 78 ? -16.062 2.533 -6.809 1.00 12.07 198 ARG C C 1
ATOM 1679 O O . ARG B 1 78 ? -16.171 1.899 -5.750 1.00 13.24 198 ARG C O 1
ATOM 1687 N N . ALA B 1 79 ? -15.303 3.623 -6.918 1.00 11.77 199 ALA C N 1
ATOM 1688 C CA . ALA B 1 79 ? -14.726 4.317 -5.773 1.00 10.19 199 ALA C CA 1
ATOM 1689 C C . ALA B 1 79 ? -14.460 5.738 -6.201 1.00 10.93 199 ALA C C 1
ATOM 1690 O O . ALA B 1 79 ? -14.115 5.979 -7.365 1.00 11.28 199 ALA C O 1
ATOM 1692 N N . SER B 1 80 ? -14.633 6.681 -5.274 1.00 9.56 200 SER C N 1
ATOM 1693 C CA . SER B 1 80 ? -14.369 8.081 -5.583 1.00 8.81 200 SER C CA 1
ATOM 1694 C C . SER B 1 80 ? -13.330 8.620 -4.613 1.00 8.94 200 SER C C 1
ATOM 1695 O O . SER B 1 80 ? -13.154 8.108 -3.502 1.00 9.97 200 SER C O 1
ATOM 1698 N N . ALA B 1 81 ? -12.616 9.660 -5.051 1.00 9.14 201 ALA C N 1
ATOM 1699 C CA . ALA B 1 81 ? -11.699 10.331 -4.137 1.00 11.54 201 ALA C CA 1
ATOM 1700 C C . ALA B 1 81 ? -11.550 11.794 -4.551 1.00 11.41 201 ALA C C 1
ATOM 1701 O O . ALA B 1 81 ? -11.650 12.140 -5.737 1.00 9.92 201 ALA C O 1
ATOM 1703 N N . ILE B 1 82 ? -11.360 12.661 -3.551 1.00 9.19 202 ILE C N 1
ATOM 1704 C CA . ILE B 1 82 ? -11.129 14.088 -3.770 1.00 10.31 202 ILE C CA 1
ATOM 1705 C C . ILE B 1 82 ? -9.813 14.467 -3.105 1.00 8.64 202 ILE C C 1
ATOM 1706 O O . ILE B 1 82 ? -9.497 13.977 -2.012 1.00 11.19 202 ILE C O 1
ATOM 1711 N N . ALA B 1 83 ? -9.009 15.257 -3.816 1.00 9.35 203 ALA C N 1
ATOM 1712 C CA . ALA B 1 83 ? -7.845 15.957 -3.287 1.00 9.53 203 ALA C CA 1
ATOM 1713 C C . ALA B 1 83 ? -8.191 17.437 -3.164 1.00 10.58 203 ALA C C 1
ATOM 1714 O O . ALA B 1 83 ? -8.859 17.989 -4.045 1.00 10.77 203 ALA C O 1
ATOM 1716 N N . GLN B 1 84 ? -7.730 18.099 -2.096 1.00 8.45 204 GLN C N 1
ATOM 1717 C CA . GLN B 1 84 ? -8.077 19.519 -1.952 1.00 9.66 204 GLN C CA 1
ATOM 1718 C C . GLN B 1 84 ? -7.044 20.254 -1.096 1.00 13.06 204 GLN C C 1
ATOM 1719 O O . GLN B 1 84 ? -6.561 19.729 -0.093 1.00 14.53 204 GLN C O 1
ATOM 1725 N N . ASP B 1 85 ? -6.697 21.473 -1.506 1.00 10.75 205 ASP C N 1
ATOM 1726 C CA . ASP B 1 85 ? -5.791 22.293 -0.706 1.00 10.49 205 ASP C CA 1
ATOM 1727 C C . ASP B 1 85 ? -6.086 23.741 -1.050 1.00 12.17 205 ASP C C 1
ATOM 1728 O O . ASP B 1 85 ? -5.925 24.140 -2.204 1.00 14.00 205 ASP C O 1
ATOM 1733 N N . ALA B 1 86 ? -6.540 24.500 -0.061 1.00 12.08 206 ALA C N 1
ATOM 1734 C CA . ALA B 1 86 ? -7.015 25.856 -0.326 1.00 16.88 206 ALA C CA 1
ATOM 1735 C C . ALA B 1 86 ? -5.888 26.792 -0.736 1.00 14.58 206 ALA C C 1
ATOM 1736 O O . ALA B 1 86 ? -6.162 27.840 -1.328 1.00 16.36 206 ALA C O 1
ATOM 1738 N N . ASP B 1 87 ? -4.637 26.439 -0.444 1.00 14.29 207 ASP C N 1
ATOM 1739 C CA . ASP B 1 87 ? -3.500 27.262 -0.841 1.00 16.13 207 ASP C CA 1
ATOM 1740 C C . ASP B 1 87 ? -2.856 26.773 -2.145 1.00 16.42 207 ASP C C 1
ATOM 1741 O O . ASP B 1 87 ? -1.726 27.189 -2.454 1.00 19.14 207 ASP C O 1
ATOM 1746 N N . GLN B 1 88 ? -3.538 25.887 -2.886 1.00 15.36 208 GLN C N 1
ATOM 1747 C CA . GLN B 1 88 ? -3.053 25.313 -4.148 1.00 14.39 208 GLN C CA 1
ATOM 1748 C C . GLN B 1 88 ? -1.772 24.510 -3.947 1.00 17.19 208 GLN C C 1
ATOM 1749 O O . GLN B 1 88 ? -0.924 24.442 -4.841 1.00 18.30 208 GLN C O 1
ATOM 1755 N N . ASN B 1 89 ? -1.612 23.924 -2.765 1.00 12.50 209 ASN C N 1
ATOM 1756 C CA . ASN B 1 89 ? -0.523 22.987 -2.542 1.00 12.35 209 ASN C CA 1
ATOM 1757 C C . ASN B 1 89 ? -0.949 21.571 -2.930 1.00 14.69 209 ASN C C 1
ATOM 1758 O O . ASN B 1 89 ? -2.099 21.311 -3.273 1.00 18.00 209 ASN C O 1
ATOM 1763 N N . TYR B 1 90 ? -0.001 20.632 -2.862 1.00 11.78 210 TYR C N 1
ATOM 1764 C CA . TYR B 1 90 ? -0.309 19.242 -3.196 1.00 9.07 210 TYR C CA 1
ATOM 1765 C C . TYR B 1 90 ? -1.390 18.655 -2.297 1.00 12.52 210 TYR C C 1
ATOM 1766 O O . TYR B 1 90 ? -1.533 19.018 -1.129 1.00 15.40 210 TYR C O 1
ATOM 1775 N N . ASP B 1 91 ? -2.088 17.651 -2.831 1.00 9.28 211 ASP C N 1
ATOM 1776 C CA . ASP B 1 91 ? -2.874 16.744 -2.008 1.00 10.03 211 ASP C CA 1
ATOM 1777 C C . ASP B 1 91 ? -3.146 15.531 -2.882 1.00 11.06 211 ASP C C 1
ATOM 1778 O O . ASP B 1 91 ? -3.055 15.610 -4.105 1.00 11.10 211 ASP C O 1
ATOM 1783 N N . TYR B 1 92 ? -3.471 14.408 -2.248 1.00 8.68 212 TYR C N 1
ATOM 1784 C CA . TYR B 1 92 ? -3.722 13.171 -2.982 1.00 8.51 212 TYR C CA 1
ATOM 1785 C C . TYR B 1 92 ? -5.203 12.809 -2.977 1.00 12.01 212 TYR C C 1
ATOM 1786 O O . TYR B 1 92 ? -5.905 13.029 -1.987 1.00 11.21 212 TYR C O 1
ATOM 1795 N N . ALA B 1 93 ? -5.661 12.220 -4.086 1.00 7.93 213 ALA C N 1
ATOM 1796 C CA . ALA B 1 93 ? -6.954 11.543 -4.168 1.00 6.45 213 ALA C CA 1
ATOM 1797 C C . ALA B 1 93 ? -6.637 10.0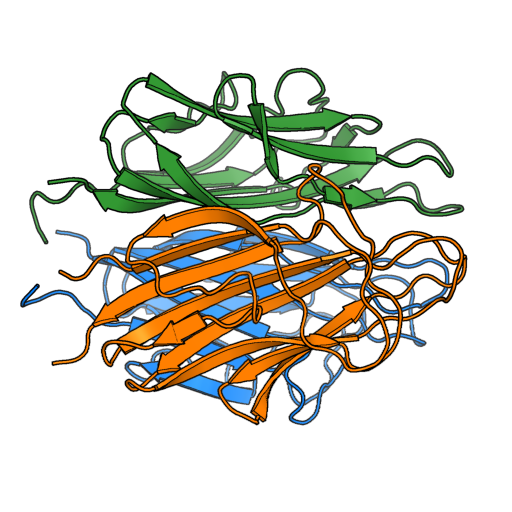59 -4.319 1.00 10.98 213 ALA C C 1
ATOM 1798 O O . ALA B 1 93 ? -6.061 9.653 -5.332 1.00 12.92 213 ALA C O 1
ATOM 1800 N N . SER B 1 94 ? -7.007 9.254 -3.321 1.00 8.88 214 SER C N 1
ATOM 1801 C CA . SER B 1 94 ? -6.619 7.844 -3.303 1.00 8.76 214 SER C CA 1
ATOM 1802 C C . SER B 1 94 ? -7.785 6.985 -2.849 1.00 9.18 214 SER C C 1
ATOM 1803 O O . SER B 1 94 ? -8.604 7.414 -2.044 1.00 11.54 214 SER C O 1
ATOM 1806 N N . ASN B 1 95 ? -7.836 5.747 -3.341 1.00 10.20 215 ASN C N 1
ATOM 1807 C CA . ASN B 1 95 ? -8.801 4.798 -2.794 1.00 10.74 215 ASN C CA 1
ATOM 1808 C C . ASN B 1 95 ? -8.371 3.387 -3.186 1.00 15.25 215 ASN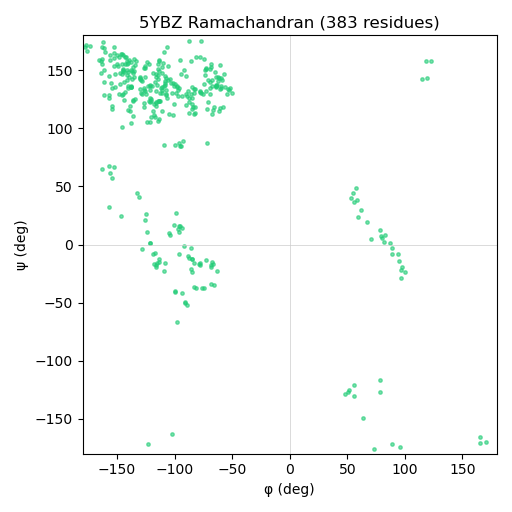 C C 1
ATOM 1809 O O . ASN B 1 95 ? -7.407 3.199 -3.927 1.00 10.97 215 ASN C O 1
ATOM 1814 N N . SER B 1 96 ? -9.092 2.393 -2.657 1.00 7.61 216 SER C N 1
ATOM 1815 C CA . SER B 1 96 ? -8.818 0.984 -2.911 1.00 8.50 216 SER C CA 1
ATOM 1816 C C . SER B 1 96 ? -10.135 0.233 -3.046 1.00 10.10 216 SER C C 1
ATOM 1817 O O . SER B 1 96 ? -11.127 0.600 -2.410 1.00 10.71 216 SER C O 1
ATOM 1820 N N . VAL B 1 97 ? -10.140 -0.843 -3.847 1.00 9.46 217 VAL C N 1
ATOM 1821 C CA . VAL B 1 97 ? -11.357 -1.640 -4.046 1.00 10.54 217 VAL C CA 1
ATOM 1822 C C . VAL B 1 97 ? -11.025 -3.121 -4.116 1.00 10.56 217 VAL C C 1
ATOM 1823 O O . VAL B 1 97 ? -9.903 -3.510 -4.414 1.00 11.53 217 VAL C O 1
ATOM 1827 N N . VAL B 1 98 ? -12.033 -3.948 -3.839 1.00 11.27 218 VAL C N 1
ATOM 1828 C CA . VAL B 1 98 ? -12.043 -5.358 -4.227 1.00 12.09 218 VAL C CA 1
ATOM 1829 C C . VAL B 1 98 ? -13.279 -5.566 -5.086 1.00 12.99 218 VAL C C 1
ATOM 1830 O O . VAL B 1 98 ? -14.398 -5.282 -4.642 1.00 14.10 218 VAL C O 1
ATOM 1834 N N . LEU B 1 99 ? -13.081 -6.071 -6.304 1.00 13.47 219 LEU C N 1
ATOM 1835 C CA . LEU B 1 99 ? -14.145 -6.213 -7.286 1.00 14.20 219 LEU C CA 1
ATOM 1836 C C . LEU B 1 99 ? -14.164 -7.620 -7.853 1.00 15.22 219 LEU C C 1
ATOM 1837 O O . LEU B 1 99 ? -13.109 -8.206 -8.117 1.00 15.22 219 LEU C O 1
ATOM 1842 N N . HIS B 1 100 ? -15.363 -8.139 -8.077 1.00 16.20 220 HIS C N 1
ATOM 1843 C CA . HIS B 1 100 ? -15.493 -9.275 -8.973 1.00 17.33 220 HIS C CA 1
ATOM 1844 C C . HIS B 1 100 ? -15.521 -8.757 -10.407 1.00 21.86 220 HIS C C 1
ATOM 1845 O O . HIS B 1 100 ? -16.207 -7.774 -10.700 1.00 24.45 220 HIS C O 1
ATOM 1852 N N . LEU B 1 101 ? -14.754 -9.388 -11.291 1.00 18.04 221 LEU C N 1
ATOM 1853 C CA . LEU B 1 101 ? -14.725 -9.014 -12.701 1.00 18.53 221 LEU C CA 1
ATOM 1854 C C . LEU B 1 101 ? -15.010 -10.234 -13.558 1.00 20.02 221 LEU C C 1
ATOM 1855 O O . LEU B 1 101 ? -14.717 -11.362 -13.168 1.00 21.65 221 LEU C O 1
ATOM 1860 N N . GLU B 1 102 ? -15.539 -9.974 -14.737 1.00 20.79 222 GLU C N 1
ATOM 1861 C CA . GLU B 1 102 ? -15.691 -10.941 -15.819 1.00 25.86 222 GLU C CA 1
ATOM 1862 C C . GLU B 1 102 ? -14.799 -10.555 -16.994 1.00 22.81 222 GLU C C 1
ATOM 1863 O O . GLU B 1 102 ? -14.399 -9.392 -17.128 1.00 22.15 222 GLU C O 1
ATOM 1869 N N . PRO B 1 103 ? -14.461 -11.498 -17.869 1.00 23.51 223 PRO C N 1
ATOM 1870 C CA . PRO B 1 103 ? -13.628 -11.150 -19.027 1.00 23.83 223 PRO C CA 1
ATOM 1871 C C . PRO B 1 103 ? -14.226 -9.999 -19.824 1.00 30.83 223 PRO C C 1
ATOM 1872 O O . PRO B 1 103 ? -15.432 -9.952 -20.087 1.00 25.46 223 PRO C O 1
ATOM 1876 N N . GLY B 1 104 ? -13.375 -9.039 -20.179 1.00 26.78 224 GLY C N 1
ATOM 1877 C CA . GLY B 1 104 ? -13.801 -7.861 -20.889 1.00 24.90 224 GLY C CA 1
ATOM 1878 C C . GLY B 1 104 ? -14.052 -6.653 -20.012 1.00 22.33 224 GLY C C 1
ATOM 1879 O O . GLY B 1 104 ? -14.040 -5.523 -20.520 1.00 23.53 224 GLY C O 1
ATOM 1880 N N . ASP B 1 105 ? -14.306 -6.861 -18.724 1.00 22.44 225 ASP C N 1
ATOM 1881 C CA . ASP B 1 105 ? -14.475 -5.737 -17.814 1.00 20.17 225 ASP C CA 1
ATOM 1882 C C . ASP B 1 105 ? -13.214 -4.878 -17.802 1.00 19.18 225 ASP C C 1
ATOM 1883 O O . ASP B 1 105 ? -12.095 -5.399 -17.774 1.00 21.61 225 ASP C O 1
ATOM 1888 N N . GLU B 1 106 ? -13.407 -3.556 -17.840 1.00 18.74 226 GLU C N 1
ATOM 1889 C CA . GLU B 1 106 ? -12.331 -2.574 -17.808 1.00 17.88 226 GLU C CA 1
ATOM 1890 C C . GLU B 1 106 ? -12.330 -1.878 -16.455 1.00 16.73 226 GLU C C 1
ATOM 1891 O O . GLU B 1 106 ? -13.393 -1.517 -15.941 1.00 16.46 226 GLU C O 1
ATOM 1897 N N . VAL B 1 107 ? -11.140 -1.679 -15.886 1.00 15.58 227 VAL C N 1
ATOM 1898 C CA . VAL B 1 107 ? -10.982 -0.965 -14.618 1.00 15.48 227 VAL C CA 1
ATOM 1899 C C . VAL B 1 107 ? -9.916 0.100 -14.838 1.00 14.62 227 VAL C C 1
ATOM 1900 O O . VAL B 1 107 ? -8.840 -0.202 -15.360 1.00 14.03 227 VAL C O 1
ATOM 1904 N N . TYR B 1 108 ? -10.207 1.338 -14.446 1.00 13.30 228 TYR C N 1
ATOM 1905 C CA . TYR B 1 108 ? -9.314 2.451 -14.762 1.00 13.02 228 TYR C CA 1
ATOM 1906 C C . TYR B 1 108 ? -9.646 3.594 -13.817 1.00 12.20 228 TYR C C 1
ATOM 1907 O O . TYR B 1 108 ? -10.657 3.557 -13.110 1.00 13.34 228 TYR C O 1
ATOM 1916 N N . ILE B 1 109 ? -8.782 4.610 -13.814 1.00 11.81 229 ILE C N 1
ATOM 1917 C CA . ILE B 1 109 ? -8.957 5.806 -12.988 1.00 11.86 229 ILE C CA 1
ATOM 1918 C C . ILE B 1 109 ? -9.259 6.950 -13.935 1.00 12.26 229 ILE C C 1
ATOM 1919 O O . ILE B 1 109 ? -8.543 7.133 -14.927 1.00 12.43 229 ILE C O 1
ATOM 1924 N N . LYS B 1 110 ? -10.316 7.708 -13.634 1.00 13.14 230 LYS C N 1
ATOM 1925 C CA . LYS B 1 110 ? -10.801 8.799 -14.464 1.00 12.58 230 LYS C CA 1
ATOM 1926 C C . LYS B 1 110 ? -10.911 10.049 -13.614 1.00 13.51 230 LYS C C 1
ATOM 1927 O O . LYS B 1 110 ? -11.403 9.985 -12.486 1.00 14.63 230 LYS C O 1
ATOM 1933 N N . LEU B 1 111 ? -10.438 11.179 -14.138 1.00 13.45 231 LEU C N 1
ATOM 1934 C CA . LEU B 1 111 ? -10.637 12.436 -13.429 1.00 15.04 231 LEU C CA 1
ATOM 1935 C C . LEU B 1 111 ? -12.091 12.877 -13.513 1.00 16.74 231 LEU C C 1
ATOM 1936 O O . LEU B 1 111 ? -12.810 12.559 -14.461 1.00 18.92 231 LEU C O 1
ATOM 1941 N N . ASP B 1 112 ? -12.534 13.601 -12.494 1.00 15.64 232 ASP C N 1
ATOM 1942 C CA . ASP B 1 112 ? -13.878 14.163 -12.450 1.00 17.69 232 ASP C CA 1
ATOM 1943 C C . ASP B 1 112 ? -13.784 15.630 -12.083 1.00 15.86 232 ASP C C 1
ATOM 1944 O O . ASP B 1 112 ? -14.573 16.151 -11.291 1.00 20.99 232 ASP C O 1
ATOM 1949 N N . GLY B 1 113 ? -12.788 16.305 -12.661 1.00 14.91 233 GLY C N 1
ATOM 1950 C CA . GLY B 1 113 ? -12.528 17.711 -12.415 1.00 17.77 233 GLY C CA 1
ATOM 1951 C C . GLY B 1 113 ? -11.149 17.928 -11.827 1.00 14.87 233 GLY C C 1
ATOM 1952 O O . GLY B 1 113 ? -10.674 17.116 -11.025 1.00 12.69 233 GLY C O 1
ATOM 1953 N N . GLY B 1 114 ? -10.495 19.011 -12.213 1.00 16.59 234 GLY C N 1
ATOM 1954 C CA . GLY B 1 114 ? -9.198 19.356 -11.646 1.00 14.86 234 GLY C CA 1
ATOM 1955 C C . GLY B 1 114 ? -8.038 18.872 -12.498 1.00 12.06 234 GLY C C 1
ATOM 1956 O O . GLY B 1 114 ? -8.207 18.361 -13.611 1.00 16.66 234 GLY C O 1
ATOM 1957 N N . LYS B 1 115 ? -6.833 19.060 -11.961 1.00 15.50 235 LYS C N 1
ATOM 1958 C CA . LYS B 1 115 ? -5.598 18.748 -12.673 1.00 12.47 235 LYS C CA 1
ATOM 1959 C C . LYS B 1 115 ? -4.722 17.797 -11.871 1.00 15.73 235 LYS C C 1
ATOM 1960 O O . LYS B 1 115 ? -4.413 18.045 -10.695 1.00 15.78 235 LYS C O 1
ATOM 1966 N N . ALA B 1 116 ? -4.287 16.732 -12.530 1.00 14.21 236 ALA C N 1
ATOM 1967 C CA . ALA B 1 116 ? -3.391 15.749 -11.939 1.00 11.87 236 ALA C CA 1
ATOM 1968 C C . ALA B 1 116 ? -1.948 16.042 -12.328 1.00 16.55 236 ALA C C 1
ATOM 1969 O O . ALA B 1 116 ? -1.646 16.232 -13.516 1.00 19.72 236 ALA C O 1
ATOM 1971 N N . HIS B 1 117 ? -1.062 16.021 -11.331 1.00 10.17 237 HIS C N 1
ATOM 1972 C CA . HIS B 1 117 ? 0.362 16.291 -11.530 1.00 10.39 237 HIS C CA 1
ATOM 1973 C C . HIS B 1 117 ? 0.995 15.286 -12.496 1.00 14.77 237 HIS C C 1
ATOM 1974 O O . HIS B 1 117 ? 0.818 14.071 -12.353 1.00 13.82 237 HIS C O 1
ATOM 1981 N N . GLY B 1 118 ? 1.775 15.795 -13.449 1.00 15.53 238 GLY C N 1
ATOM 1982 C CA . GLY B 1 118 ? 2.596 14.902 -14.257 1.00 16.41 238 GLY C CA 1
ATOM 1983 C C . GLY B 1 118 ? 3.934 14.659 -13.579 1.00 14.28 238 GLY C C 1
ATOM 1984 O O . GLY B 1 118 ? 4.751 15.575 -13.458 1.00 14.74 238 GLY C O 1
ATOM 1985 N N . GLY B 1 119 ? 4.171 13.434 -13.140 1.00 15.96 239 GLY C N 1
ATOM 1986 C CA . GLY B 1 119 ? 5.309 13.154 -12.297 1.00 15.71 239 GLY C CA 1
ATOM 1987 C C . GLY B 1 119 ? 6.612 12.883 -13.005 1.00 18.00 239 GLY C C 1
ATOM 1988 O O . GLY B 1 119 ? 7.630 12.733 -12.323 1.00 22.96 239 GLY C O 1
ATOM 1989 N N . ASN B 1 120 ? 6.639 12.852 -14.340 1.00 16.02 240 ASN C N 1
ATOM 1990 C CA . ASN B 1 120 ? 7.824 12.371 -15.077 1.00 18.48 240 ASN C CA 1
ATOM 1991 C C . ASN B 1 120 ? 8.120 10.961 -14.570 1.00 18.72 240 ASN C C 1
ATOM 1992 O O . ASN B 1 120 ? 7.192 10.138 -14.520 1.00 18.00 240 ASN C O 1
ATOM 1997 N N . ASN B 1 121 ? 9.361 10.643 -14.187 1.00 17.62 241 ASN C N 1
ATOM 1998 C CA . ASN B 1 121 ? 9.692 9.308 -13.699 1.00 17.95 241 ASN C CA 1
ATOM 1999 C C . ASN B 1 121 ? 9.602 9.183 -12.178 1.00 16.69 241 ASN C C 1
ATOM 2000 O O . ASN B 1 121 ? 10.060 8.174 -11.631 1.00 19.24 241 ASN C O 1
ATOM 2005 N N . ASN B 1 122 ? 8.979 10.148 -11.486 1.00 17.00 242 ASN C N 1
ATOM 2006 C CA . ASN B 1 122 ? 9.019 10.154 -10.022 1.00 15.66 242 ASN C CA 1
ATOM 2007 C C . ASN B 1 122 ? 8.061 9.163 -9.355 1.00 16.09 242 ASN C C 1
ATOM 2008 O O . ASN B 1 122 ? 8.226 8.879 -8.160 1.00 17.44 242 ASN C O 1
ATOM 2013 N N . LYS B 1 123 ? 7.083 8.635 -10.081 1.00 14.01 243 LYS C N 1
ATOM 2014 C CA . LYS B 1 123 ? 6.124 7.664 -9.545 1.00 11.19 243 LYS C CA 1
ATOM 2015 C C . LYS B 1 123 ? 5.424 8.201 -8.298 1.00 15.21 243 LYS C C 1
ATOM 2016 O O . LYS B 1 123 ? 5.255 7.498 -7.297 1.00 11.03 243 LYS C O 1
ATOM 2022 N N . TYR B 1 124 ? 5.007 9.476 -8.371 1.00 9.33 244 TYR C N 1
ATOM 2023 C CA . TYR B 1 124 ? 4.133 10.050 -7.340 1.00 8.53 244 TYR C CA 1
ATOM 2024 C C . TYR B 1 124 ? 2.696 9.561 -7.443 1.00 11.16 244 TYR C C 1
ATOM 2025 O O . TYR B 1 124 ? 2.019 9.430 -6.408 1.00 11.79 244 TYR C O 1
ATOM 2034 N N . SER B 1 125 ? 2.180 9.377 -8.666 1.00 9.16 245 SER C N 1
ATOM 2035 C CA . SER B 1 125 ? 0.763 9.074 -8.892 1.00 8.30 245 SER C CA 1
ATOM 2036 C C . SER B 1 125 ? 0.675 7.684 -9.502 1.00 9.97 245 SER C C 1
ATOM 2037 O O . SER B 1 125 ? 1.279 7.429 -10.557 1.00 12.84 245 SER C O 1
ATOM 2040 N N . THR B 1 126 ? -0.058 6.791 -8.843 1.00 10.03 246 THR C N 1
ATOM 2041 C CA . THR B 1 126 ? 0.096 5.367 -9.113 1.00 8.67 246 THR C CA 1
ATOM 2042 C C . THR B 1 126 ? -1.252 4.677 -9.229 1.00 10.45 246 THR C C 1
ATOM 2043 O O . THR B 1 126 ? -2.277 5.145 -8.714 1.00 10.96 246 THR C O 1
ATOM 2047 N N . PHE B 1 127 ? -1.206 3.514 -9.875 1.00 9.38 247 PHE C N 1
ATOM 2048 C CA . PHE B 1 127 ? -2.364 2.640 -10.049 1.00 11.07 247 PHE C CA 1
ATOM 2049 C C . PHE B 1 127 ? -1.800 1.229 -10.063 1.00 12.32 247 PHE C C 1
ATOM 2050 O O . PHE B 1 127 ? -0.819 0.974 -10.766 1.00 12.40 247 PHE C O 1
ATOM 2058 N N . SER B 1 128 ? -2.366 0.335 -9.257 1.00 11.70 248 SER C N 1
ATOM 2059 C CA . SER B 1 128 ? -1.878 -1.041 -9.249 1.00 10.26 248 SER C CA 1
ATOM 2060 C C . SER B 1 128 ? -3.040 -1.978 -8.981 1.00 13.47 248 SER C C 1
ATOM 2061 O O . SER B 1 128 ? -4.108 -1.573 -8.511 1.00 13.81 248 SER C O 1
ATOM 2064 N N . GLY B 1 129 ? -2.815 -3.249 -9.265 1.00 13.53 249 GLY C N 1
ATOM 2065 C CA . GLY B 1 129 ? -3.857 -4.220 -9.008 1.00 12.29 249 GLY C CA 1
ATOM 2066 C C . GLY B 1 129 ? -3.375 -5.619 -9.311 1.00 12.33 249 GLY C C 1
ATOM 2067 O O . GLY B 1 129 ? -2.315 -5.826 -9.914 1.00 15.53 249 GLY C O 1
ATOM 2068 N N . PHE B 1 130 ? -4.159 -6.581 -8.849 1.00 12.68 250 PHE C N 1
ATOM 2069 C CA . PHE B 1 130 ? -3.782 -7.977 -9.028 1.00 13.60 250 PHE C CA 1
ATOM 2070 C C . PHE B 1 130 ? -4.993 -8.867 -8.802 1.00 14.10 250 PHE C C 1
ATOM 2071 O O . PHE B 1 130 ? -5.927 -8.493 -8.094 1.00 15.22 250 PHE C O 1
ATOM 2079 N N . ILE B 1 131 ? -4.968 -10.053 -9.403 1.00 17.44 251 ILE C N 1
ATOM 2080 C CA . ILE B 1 131 ? -6.042 -11.007 -9.146 1.00 16.20 251 ILE C CA 1
ATOM 2081 C C . ILE B 1 131 ? -5.802 -11.655 -7.791 1.00 20.02 251 ILE C C 1
ATOM 2082 O O . ILE B 1 131 ? -4.671 -12.027 -7.452 1.00 20.80 251 ILE C O 1
ATOM 2087 N N . ILE B 1 132 ? -6.849 -11.704 -6.972 1.00 19.22 252 ILE C N 1
ATOM 2088 C CA . ILE B 1 132 ? -6.762 -12.360 -5.678 1.00 20.11 252 ILE C CA 1
ATOM 2089 C C . ILE B 1 132 ? -7.152 -13.827 -5.782 1.00 26.12 252 ILE C C 1
ATOM 2090 O O . ILE B 1 132 ? -6.419 -14.704 -5.314 1.00 30.99 252 ILE C O 1
ATOM 2095 N N . TYR B 1 133 ? -8.306 -14.113 -6.394 1.00 24.13 253 TYR C N 1
ATOM 2096 C CA . TYR B 1 133 ? -8.797 -15.479 -6.579 1.00 26.16 253 TYR C CA 1
ATOM 2097 C C . TYR B 1 133 ? -9.426 -15.590 -7.955 1.00 21.76 253 TYR C C 1
ATOM 2098 O O . TYR B 1 133 ? -10.141 -14.689 -8.385 1.00 22.06 253 TYR C O 1
ATOM 2107 N N . ALA B 1 134 ? -9.138 -16.674 -8.668 1.00 24.63 254 ALA C N 1
ATOM 2108 C CA . ALA B 1 134 ? -9.795 -16.905 -9.945 1.00 27.31 254 ALA C CA 1
ATOM 2109 C C . ALA B 1 134 ? -11.082 -17.702 -9.743 1.00 30.01 254 ALA C C 1
ATOM 2110 O O . ALA B 1 134 ? -11.171 -18.556 -8.860 1.00 41.12 254 ALA C O 1
ATOM 2112 N N . ASP B 1 135 ? -12.088 -17.401 -10.563 1.00 23.96 255 ASP C N 1
ATOM 2113 C CA . ASP B 1 135 ? -13.311 -18.190 -10.533 1.00 30.83 255 ASP C CA 1
ATOM 2114 C C . ASP B 1 135 ? -13.083 -19.513 -11.253 1.00 42.31 255 ASP C C 1
ATOM 2115 O O . ASP B 1 135 ? -12.042 -19.742 -11.871 1.00 37.16 255 ASP C O 1
ATOM 2120 N N . ALA B 1 136 ? -14.092 -20.371 -11.209 1.00 41.37 256 ALA C N 1
ATOM 2121 C CA . ALA B 1 136 ? -14.017 -21.653 -11.899 1.00 47.84 256 ALA C CA 1
ATOM 2122 C C . ALA B 1 136 ? -14.707 -21.605 -13.265 1.00 54.33 256 ALA C C 1
ATOM 2123 O O . ALA B 1 136 ? -15.326 -20.601 -13.631 1.00 55.57 256 ALA C O 1
ATOM 2125 N N . ALA C 1 1 ? -2.044 -23.062 -0.699 1.00 69.07 121 ALA D N 1
ATOM 2126 C CA . ALA C 1 1 ? -1.957 -24.481 -0.364 1.00 71.10 121 ALA D CA 1
ATOM 2127 C C . ALA C 1 1 ? -0.758 -24.740 0.542 1.00 66.71 121 ALA D C 1
ATOM 2128 O O . ALA C 1 1 ? 0.157 -23.916 0.603 1.00 59.80 121 ALA D O 1
ATOM 2130 N N . PRO C 1 2 ? -0.774 -25.864 1.262 1.00 65.07 122 PRO D N 1
ATOM 2131 C CA . PRO C 1 2 ? 0.428 -26.281 1.999 1.00 60.75 122 PRO D CA 1
ATOM 2132 C C . PRO C 1 2 ? 1.629 -26.417 1.072 1.00 50.75 122 PRO D C 1
ATOM 2133 O O . PRO C 1 2 ? 1.530 -26.956 -0.032 1.00 48.51 122 PRO D O 1
ATOM 2137 N N . GLY C 1 3 ? 2.774 -25.897 1.527 1.00 45.82 123 GLY D N 1
ATOM 2138 C CA . GLY C 1 3 ? 3.996 -25.881 0.757 1.00 41.60 123 GLY D CA 1
ATOM 2139 C C . GLY C 1 3 ? 4.250 -24.575 0.023 1.00 39.79 123 GLY D C 1
ATOM 2140 O O . GLY C 1 3 ? 5.413 -24.216 -0.198 1.00 36.79 123 GLY D O 1
ATOM 2141 N N . ASP C 1 4 ? 3.199 -23.857 -0.350 1.00 37.07 124 ASP D N 1
ATOM 2142 C CA . ASP C 1 4 ? 3.389 -22.588 -1.036 1.00 41.23 124 ASP D CA 1
ATOM 2143 C C . ASP C 1 4 ? 3.937 -21.540 -0.070 1.00 36.36 124 ASP D C 1
ATOM 2144 O O . ASP C 1 4 ? 3.541 -21.506 1.099 1.00 36.71 124 ASP D O 1
ATOM 2149 N N . PRO C 1 5 ? 4.851 -20.683 -0.526 1.00 33.36 125 PRO D N 1
ATOM 2150 C CA . PRO C 1 5 ? 5.463 -19.689 0.371 1.00 35.32 125 PRO D CA 1
ATOM 2151 C C . PRO C 1 5 ? 4.427 -18.762 0.987 1.00 30.24 125 PRO D C 1
ATOM 2152 O O . PRO C 1 5 ? 3.537 -18.249 0.302 1.00 34.37 125 PRO D O 1
ATOM 2156 N N . LYS C 1 6 ? 4.557 -18.542 2.297 1.00 26.01 126 LYS D N 1
ATOM 2157 C CA . LYS C 1 6 ? 3.671 -17.661 3.055 1.00 23.06 126 LYS D CA 1
ATOM 2158 C C . LYS C 1 6 ? 4.544 -16.580 3.674 1.00 20.16 126 LYS D C 1
ATOM 2159 O O . LYS C 1 6 ? 5.274 -16.833 4.639 1.00 24.32 126 LYS D O 1
ATOM 2165 N N . ILE C 1 7 ? 4.474 -15.379 3.112 1.00 19.02 127 ILE D N 1
ATOM 2166 C CA . ILE C 1 7 ? 5.396 -14.299 3.432 1.00 17.47 127 ILE D CA 1
ATOM 2167 C C . ILE C 1 7 ? 4.562 -13.026 3.519 1.00 19.42 127 ILE D C 1
ATOM 2168 O O . ILE C 1 7 ? 3.948 -12.626 2.528 1.00 17.72 127 ILE D O 1
ATOM 2173 N N . ALA C 1 8 ? 4.484 -12.427 4.706 1.00 15.22 128 ALA D N 1
ATOM 2174 C CA . ALA C 1 8 ? 3.627 -11.258 4.903 1.00 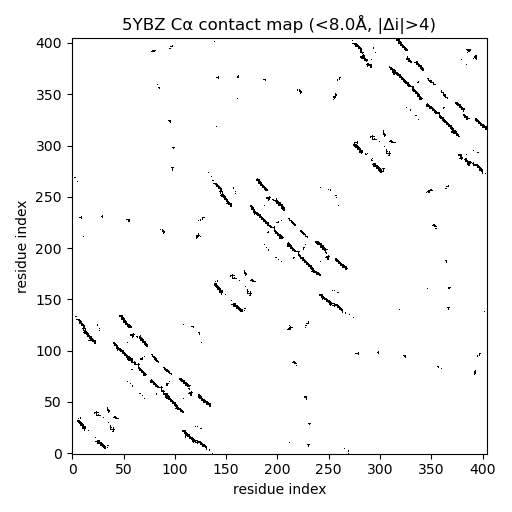14.39 128 ALA D CA 1
ATOM 2175 C C . ALA C 1 8 ? 4.059 -10.526 6.163 1.00 17.48 128 ALA D C 1
ATOM 2176 O O . ALA C 1 8 ? 4.385 -11.163 7.164 1.00 16.91 128 ALA D O 1
ATOM 2178 N N . PHE C 1 9 ? 4.070 -9.184 6.130 1.00 15.08 129 PHE D N 1
ATOM 2179 C CA . PHE C 1 9 ? 4.473 -8.461 7.332 1.00 14.64 129 PHE D CA 1
ATOM 2180 C C . PHE C 1 9 ? 3.662 -7.174 7.465 1.00 14.04 129 PHE D C 1
ATOM 2181 O O . PHE C 1 9 ? 3.044 -6.700 6.506 1.00 12.34 129 PHE D O 1
ATOM 2189 N N . TYR C 1 10 ? 3.682 -6.613 8.678 1.00 13.42 130 TYR D N 1
ATOM 2190 C CA . TYR C 1 10 ? 3.024 -5.342 8.983 1.00 12.77 130 TYR D CA 1
ATOM 2191 C C . TYR C 1 10 ? 3.710 -4.753 10.209 1.00 14.38 130 TYR D C 1
ATOM 2192 O O . TYR C 1 10 ? 3.831 -5.437 11.229 1.00 13.04 130 TYR D O 1
ATOM 2201 N N . ALA C 1 11 ? 4.179 -3.510 10.114 1.00 12.75 131 ALA D N 1
ATOM 2202 C CA . ALA C 1 11 ? 4.897 -2.907 11.231 1.00 13.38 131 ALA D CA 1
ATOM 2203 C C . ALA C 1 11 ? 4.537 -1.434 11.372 1.00 14.52 131 ALA D C 1
ATOM 2204 O O . ALA C 1 11 ? 4.357 -0.727 10.379 1.00 13.04 131 ALA D O 1
ATOM 2206 N N . GLY C 1 12 ? 4.415 -0.990 12.616 1.00 12.81 132 GLY D N 1
ATOM 2207 C CA . GLY C 1 12 ? 4.295 0.408 12.945 1.00 13.49 132 GLY D CA 1
ATOM 2208 C C . GLY C 1 12 ? 5.609 0.954 13.455 1.00 14.33 132 GLY D C 1
ATOM 2209 O O . GLY C 1 12 ? 6.668 0.331 13.323 1.00 17.09 132 GLY D O 1
ATOM 2210 N N . LEU C 1 13 ? 5.529 2.111 14.100 1.00 15.67 133 LEU D N 1
ATOM 2211 C CA . LEU C 1 13 ? 6.715 2.901 14.397 1.00 16.92 133 LEU D CA 1
ATOM 2212 C C . LEU C 1 13 ? 6.628 3.414 15.821 1.00 20.40 133 LEU D C 1
ATOM 2213 O O . LEU C 1 13 ? 5.688 4.138 16.162 1.00 21.03 133 LEU D O 1
ATOM 2218 N N . LYS C 1 14 ? 7.628 3.099 16.638 1.00 21.00 134 LYS D N 1
ATOM 2219 C CA . LYS C 1 14 ? 7.624 3.586 18.013 1.00 24.01 134 LYS D CA 1
ATOM 2220 C C . LYS C 1 14 ? 8.210 4.998 18.087 1.00 39.21 134 LYS D C 1
ATOM 2221 O O . LYS C 1 14 ? 9.363 5.224 17.708 1.00 46.35 134 LYS D O 1
ATOM 2227 N N . ARG C 1 15 ? 7.410 5.938 18.583 1.00 36.40 135 ARG D N 1
ATOM 2228 C CA . ARG C 1 15 ? 7.748 7.356 18.782 1.00 41.54 135 ARG D CA 1
ATOM 2229 C C . ARG C 1 15 ? 8.036 8.004 17.421 1.00 42.31 135 ARG D C 1
ATOM 2230 O O . ARG C 1 15 ? 7.441 7.635 16.400 1.00 41.75 135 ARG D O 1
ATOM 2238 N N . GLN C 1 16 ? 8.913 9.001 17.384 1.00 45.57 136 GLN D N 1
ATOM 2239 C CA . GLN C 1 16 ? 9.254 9.672 16.139 1.00 42.13 136 GLN D CA 1
ATOM 2240 C C . GLN C 1 16 ? 10.663 9.287 15.716 1.00 39.91 136 GLN D C 1
ATOM 2241 O O . GLN C 1 16 ? 11.558 9.149 16.554 1.00 39.89 136 GLN D O 1
ATOM 2247 N N . HIS C 1 17 ? 10.848 9.084 14.414 1.00 36.76 137 HIS D N 1
ATOM 2248 C CA . HIS C 1 17 ? 12.117 8.601 13.894 1.00 37.08 137 HIS D CA 1
ATOM 2249 C C . HIS C 1 17 ? 12.491 9.352 12.626 1.00 33.44 137 HIS D C 1
ATOM 2250 O O . HIS C 1 17 ? 11.650 9.580 11.749 1.00 27.71 137 HIS D O 1
ATOM 2257 N N . GLU C 1 18 ? 13.760 9.731 12.533 1.00 26.99 138 GLU D N 1
ATOM 2258 C CA . GLU C 1 18 ? 14.288 10.122 11.241 1.00 31.24 138 GLU D CA 1
ATOM 2259 C C . GLU C 1 18 ? 14.349 8.893 10.340 1.00 32.46 138 GLU D C 1
ATOM 2260 O O . GLU C 1 18 ? 14.399 7.744 10.803 1.00 29.53 138 GLU D O 1
ATOM 2266 N N . GLY C 1 19 ? 14.309 9.138 9.038 1.00 24.42 139 GLY D N 1
ATOM 2267 C CA . GLY C 1 19 ? 14.296 8.034 8.100 1.00 21.15 139 GLY D CA 1
ATOM 2268 C C . GLY C 1 19 ? 15.025 8.388 6.819 1.00 22.31 139 GLY D C 1
ATOM 2269 O O . GLY C 1 19 ? 14.757 7.785 5.775 1.00 19.58 139 GLY D O 1
ATOM 2270 N N . TYR C 1 20 ? 15.954 9.348 6.888 1.00 22.85 140 TYR D N 1
ATOM 2271 C CA . TYR C 1 20 ? 16.620 9.802 5.671 1.00 23.50 140 TYR D CA 1
ATOM 2272 C C . TYR C 1 20 ? 17.618 8.786 5.139 1.00 23.27 140 TYR D C 1
ATOM 2273 O O . TYR C 1 20 ? 18.061 8.926 3.994 1.00 28.30 140 TYR D O 1
ATOM 2282 N N . GLU C 1 21 ? 17.976 7.771 5.927 1.00 23.00 141 GLU D N 1
ATOM 2283 C CA . GLU C 1 21 ? 18.663 6.608 5.381 1.00 22.79 141 GLU D CA 1
ATOM 2284 C C . GLU C 1 21 ? 17.644 5.508 5.148 1.00 24.53 141 GLU D C 1
ATOM 2285 O O . GLU C 1 21 ? 17.366 5.145 4.000 1.00 20.80 141 GLU D O 1
ATOM 2291 N N . VAL C 1 22 ? 17.074 4.978 6.227 1.00 20.18 142 VAL D N 1
ATOM 2292 C CA . VAL C 1 22 ? 15.919 4.086 6.142 1.00 18.49 142 VAL D CA 1
ATOM 2293 C C . VAL C 1 22 ? 15.036 4.379 7.341 1.00 18.03 142 VAL D C 1
ATOM 2294 O O . VAL C 1 22 ? 15.539 4.597 8.448 1.00 19.26 142 VAL D O 1
ATOM 2298 N N . LEU C 1 23 ? 13.725 4.385 7.130 1.00 16.66 143 LEU D N 1
ATOM 2299 C CA . LEU C 1 23 ? 12.784 4.465 8.240 1.00 16.33 143 LEU D CA 1
ATOM 2300 C C . LEU C 1 23 ? 12.606 3.068 8.824 1.00 15.85 143 LEU D C 1
ATOM 2301 O O . LEU C 1 23 ? 12.055 2.177 8.169 1.00 15.57 143 LEU D O 1
ATOM 2306 N N . LYS C 1 24 ? 13.059 2.875 10.057 1.00 17.03 144 LYS D N 1
ATOM 2307 C CA . LYS C 1 24 ? 13.045 1.559 10.687 1.00 17.17 144 LYS D CA 1
ATOM 2308 C C . LYS C 1 24 ? 11.755 1.390 11.480 1.00 17.05 144 LYS D C 1
ATOM 2309 O O . LYS C 1 24 ? 11.698 1.656 12.685 1.00 20.63 144 LYS D O 1
ATOM 2315 N N . PHE C 1 25 ? 10.724 0.885 10.803 1.00 15.00 145 PHE D N 1
ATOM 2316 C CA . PHE C 1 25 ? 9.489 0.502 11.479 1.00 14.92 145 PHE D CA 1
ATOM 2317 C C . PHE C 1 25 ? 9.803 -0.575 12.496 1.00 18.42 145 PHE D C 1
ATOM 2318 O O . PHE C 1 25 ? 10.284 -1.652 12.131 1.00 16.78 145 PHE D O 1
ATOM 2326 N N . ASP C 1 26 ? 9.564 -0.289 13.775 1.00 16.80 146 ASP D N 1
ATOM 2327 C CA . ASP C 1 26 ? 10.064 -1.173 14.827 1.00 18.58 146 ASP D CA 1
ATOM 2328 C C . ASP C 1 26 ? 8.975 -1.692 15.755 1.00 19.49 146 ASP D C 1
ATOM 2329 O O . ASP C 1 26 ? 9.298 -2.287 16.785 1.00 21.90 146 ASP D O 1
ATOM 2334 N N . ASP C 1 27 ? 7.705 -1.501 15.426 1.00 16.68 147 ASP D N 1
ATOM 2335 C CA . ASP C 1 27 ? 6.608 -2.104 16.186 1.00 17.02 147 ASP D CA 1
ATOM 2336 C C . ASP C 1 27 ? 6.033 -3.180 15.272 1.00 19.08 147 ASP D C 1
ATOM 2337 O O . ASP C 1 27 ? 5.074 -2.950 14.534 1.00 19.55 147 ASP D O 1
ATOM 2342 N N . VAL C 1 28 ? 6.635 -4.361 15.318 1.00 17.37 148 VAL D N 1
ATOM 2343 C CA . VAL C 1 28 ? 6.295 -5.390 14.344 1.00 17.37 148 VAL D CA 1
ATOM 2344 C C . VAL C 1 28 ? 5.053 -6.128 14.821 1.00 21.36 148 VAL D C 1
ATOM 2345 O O . VAL C 1 28 ? 5.062 -6.752 15.888 1.00 22.97 148 VAL D O 1
ATOM 2349 N N . VAL C 1 29 ? 3.986 -6.056 14.026 1.00 15.25 149 VAL D N 1
ATOM 2350 C CA . VAL C 1 29 ? 2.732 -6.713 14.368 1.00 14.27 149 VAL D CA 1
ATOM 2351 C C . VAL C 1 29 ? 2.648 -8.096 13.746 1.00 16.99 149 VAL D C 1
ATOM 2352 O O . VAL C 1 29 ? 2.197 -9.052 14.393 1.00 16.90 149 VAL D O 1
ATOM 2356 N N . THR C 1 30 ? 3.075 -8.206 12.491 1.00 14.65 150 THR D N 1
ATOM 2357 C CA . THR C 1 30 ? 3.000 -9.448 11.728 1.00 15.32 150 THR D CA 1
ATOM 2358 C C . THR C 1 30 ? 4.306 -9.603 10.973 1.00 15.27 150 THR D C 1
ATOM 2359 O O . THR C 1 30 ? 4.796 -8.635 10.387 1.00 14.50 150 THR D O 1
ATOM 2363 N N . ASN C 1 31 ? 4.875 -10.809 10.985 1.00 16.29 151 ASN D N 1
ATOM 2364 C CA . ASN C 1 31 ? 6.131 -11.009 10.259 1.00 16.37 151 ASN D CA 1
ATOM 2365 C C . ASN C 1 31 ? 6.228 -12.484 9.878 1.00 20.44 151 ASN D C 1
ATOM 2366 O O . ASN C 1 31 ? 7.162 -13.192 10.258 1.00 22.87 151 ASN D O 1
ATOM 2371 N N . LEU C 1 32 ? 5.221 -12.959 9.143 1.00 19.65 152 LEU D N 1
ATOM 2372 C CA . LEU C 1 32 ? 5.173 -14.355 8.721 1.00 19.69 152 LEU D CA 1
ATOM 2373 C C . LEU C 1 32 ? 6.325 -14.618 7.770 1.00 24.82 152 LEU D C 1
ATOM 2374 O O . LEU C 1 32 ? 6.421 -13.980 6.714 1.00 24.93 152 LEU D O 1
ATOM 2379 N N . GLY C 1 33 ? 7.220 -15.537 8.162 1.00 27.26 153 GLY D N 1
ATOM 2380 C CA . GLY C 1 33 ? 8.441 -15.804 7.428 1.00 35.13 153 GLY D CA 1
ATOM 2381 C C . GLY C 1 33 ? 9.632 -14.951 7.819 1.00 29.93 153 GLY D C 1
ATOM 2382 O O . GLY C 1 33 ? 10.741 -15.207 7.332 1.00 30.83 153 GLY D O 1
ATOM 2383 N N . ASN C 1 34 ? 9.428 -13.929 8.657 1.00 23.98 154 ASN D N 1
ATOM 2384 C CA . ASN C 1 34 ? 10.497 -13.082 9.189 1.00 25.57 154 ASN D CA 1
ATOM 2385 C C . ASN C 1 34 ? 11.370 -12.491 8.090 1.00 26.33 154 ASN D C 1
ATOM 2386 O O . ASN C 1 34 ? 12.587 -12.372 8.235 1.00 30.11 154 ASN D O 1
ATOM 2391 N N . HIS C 1 35 ? 10.738 -12.076 6.994 1.00 24.48 155 HIS D N 1
ATOM 2392 C CA . HIS C 1 35 ? 11.492 -11.420 5.937 1.00 18.94 155 HIS D CA 1
ATOM 2393 C C . HIS C 1 35 ? 11.658 -9.925 6.185 1.00 18.44 155 HIS D C 1
ATOM 2394 O O . HIS C 1 35 ? 12.486 -9.299 5.518 1.00 17.79 155 HIS D O 1
ATOM 2401 N N . TYR C 1 36 ? 10.927 -9.346 7.138 1.00 19.82 156 TYR D N 1
ATOM 2402 C CA . TYR C 1 36 ? 11.111 -7.950 7.518 1.00 16.44 156 TYR D CA 1
ATOM 2403 C C . TYR C 1 36 ? 11.997 -7.903 8.760 1.00 16.82 156 TYR D C 1
ATOM 2404 O O . TYR C 1 36 ? 11.779 -8.662 9.709 1.00 18.02 156 TYR D O 1
ATOM 2413 N N . ASP C 1 37 ? 12.969 -6.985 8.777 1.00 17.39 157 ASP D N 1
ATOM 2414 C CA . ASP C 1 37 ? 13.886 -6.865 9.913 1.00 21.47 157 ASP D CA 1
ATOM 2415 C C . ASP C 1 37 ? 13.788 -5.474 10.529 1.00 20.12 157 ASP D C 1
ATOM 2416 O O . ASP C 1 37 ? 14.248 -4.497 9.909 1.00 17.75 157 ASP D O 1
ATOM 2421 N N . PRO C 1 38 ? 13.221 -5.319 11.735 1.00 21.96 158 PRO D N 1
ATOM 2422 C CA . PRO C 1 38 ? 13.056 -3.964 12.289 1.00 17.57 158 PRO D CA 1
ATOM 2423 C C . PRO C 1 38 ? 14.372 -3.291 12.649 1.00 20.36 158 PRO D C 1
ATOM 2424 O O . PRO C 1 38 ? 14.399 -2.065 12.802 1.00 19.91 158 PRO D O 1
ATOM 2428 N N . THR C 1 39 ? 15.469 -4.038 12.782 1.00 18.41 159 THR D N 1
ATOM 2429 C CA . THR C 1 39 ? 16.745 -3.396 13.082 1.00 19.60 159 THR D CA 1
ATOM 2430 C C . THR C 1 39 ? 17.390 -2.774 11.853 1.00 19.91 159 THR D C 1
ATOM 2431 O O . THR C 1 39 ? 18.288 -1.945 12.009 1.00 23.41 159 THR D O 1
ATOM 2435 N N . THR C 1 40 ? 16.960 -3.141 10.651 1.00 19.07 160 THR D N 1
ATOM 2436 C CA . THR C 1 40 ? 17.473 -2.501 9.445 1.00 18.49 160 THR D CA 1
ATOM 2437 C C . THR C 1 40 ? 16.397 -1.731 8.665 1.00 17.21 160 THR D C 1
ATOM 2438 O O . THR C 1 40 ? 16.718 -0.926 7.821 1.00 18.97 160 THR D O 1
ATOM 2442 N N . GLY C 1 41 ? 15.129 -2.025 8.938 1.00 16.29 161 GLY D N 1
ATOM 2443 C CA . GLY C 1 41 ? 14.013 -1.400 8.242 1.00 19.56 161 GLY D CA 1
ATOM 2444 C C . GLY C 1 41 ? 13.743 -1.967 6.857 1.00 16.65 161 GLY D C 1
ATOM 2445 O O . GLY C 1 41 ? 12.962 -1.427 6.095 1.00 14.26 161 GLY D O 1
ATOM 2446 N N . LYS C 1 42 ? 14.358 -3.099 6.554 1.00 16.43 162 LYS D N 1
ATOM 2447 C CA . LYS C 1 42 ? 14.250 -3.707 5.253 1.00 14.62 162 LYS D CA 1
ATOM 2448 C C . LYS C 1 42 ? 13.555 -5.059 5.177 1.00 15.35 162 LYS D C 1
ATOM 2449 O O . LYS C 1 42 ? 13.692 -5.888 6.038 1.00 17.87 162 LYS D O 1
ATOM 2455 N N . PHE C 1 43 ? 12.806 -5.227 4.104 1.00 14.92 163 PHE D N 1
ATOM 2456 C CA . PHE C 1 43 ? 12.190 -6.479 3.779 1.00 14.48 163 PHE D CA 1
ATOM 2457 C C . PHE C 1 43 ? 13.172 -7.056 2.782 1.00 15.07 163 PHE D C 1
ATOM 2458 O O . PHE C 1 43 ? 13.539 -6.392 1.841 1.00 15.74 163 PHE D O 1
ATOM 2466 N N . THR C 1 44 ? 13.628 -8.278 3.003 1.00 15.10 164 THR D N 1
ATOM 2467 C CA . THR C 1 44 ? 14.534 -8.879 2.051 1.00 16.78 164 THR D CA 1
ATOM 2468 C C . THR C 1 44 ? 13.898 -10.073 1.361 1.00 17.62 164 THR D C 1
ATOM 2469 O O . THR C 1 44 ? 13.457 -10.986 2.005 1.00 19.44 164 THR D O 1
ATOM 2473 N N . CYS C 1 45 ? 13.848 -10.027 0.047 1.00 15.86 165 CYS D N 1
ATOM 2474 C CA . CYS C 1 45 ? 13.311 -11.127 -0.742 1.00 15.96 165 CYS D CA 1
ATOM 2475 C C . CYS C 1 45 ? 14.207 -12.354 -0.643 1.00 17.31 165 CYS D C 1
ATOM 2476 O O . CYS C 1 45 ? 15.435 -12.249 -0.644 1.00 17.81 165 CYS D O 1
ATOM 2479 N N . SER C 1 46 ? 13.583 -13.537 -0.579 1.00 18.11 166 SER D N 1
ATOM 2480 C CA . SER C 1 46 ? 14.333 -14.778 -0.654 1.00 21.13 166 SER D CA 1
ATOM 2481 C C . SER C 1 46 ? 13.771 -15.725 -1.707 1.00 26.58 166 SER D C 1
ATOM 2482 O O . SER C 1 46 ? 14.373 -16.771 -1.955 1.00 27.08 166 SER D O 1
ATOM 2485 N N . ILE C 1 47 ? 12.660 -15.368 -2.345 1.00 19.35 167 ILE D N 1
ATOM 2486 C CA . ILE C 1 47 ? 11.918 -16.198 -3.296 1.00 26.04 167 ILE D CA 1
ATOM 2487 C C . ILE C 1 47 ? 11.549 -15.317 -4.488 1.00 21.36 167 ILE D C 1
ATOM 2488 O O . ILE C 1 47 ? 10.922 -14.268 -4.287 1.00 19.32 167 ILE D O 1
ATOM 2493 N N . PRO C 1 48 ? 11.908 -15.662 -5.728 1.00 19.18 168 PRO D N 1
ATOM 2494 C CA . PRO C 1 48 ? 11.490 -14.815 -6.856 1.00 18.19 168 PRO D CA 1
ATOM 2495 C C . PRO C 1 48 ? 9.977 -14.815 -6.981 1.00 18.09 168 PRO D C 1
ATOM 2496 O O . PRO C 1 48 ? 9.330 -15.852 -6.828 1.00 19.21 168 PRO D O 1
ATOM 2500 N N . GLY C 1 49 ? 9.404 -13.635 -7.204 1.00 18.01 169 GLY D N 1
ATOM 2501 C CA . GLY C 1 49 ? 7.963 -13.561 -7.299 1.00 16.81 169 GLY D CA 1
ATOM 2502 C C . GLY C 1 49 ? 7.467 -12.133 -7.327 1.00 15.27 169 GLY D C 1
ATOM 2503 O O . GLY C 1 49 ? 8.239 -11.184 -7.471 1.00 15.36 169 GLY D O 1
ATOM 2504 N N . ILE C 1 50 ? 6.145 -12.019 -7.207 1.00 14.82 170 ILE D N 1
ATOM 2505 C CA . ILE C 1 50 ? 5.416 -10.755 -7.273 1.00 14.97 170 ILE D CA 1
ATOM 2506 C C . ILE C 1 50 ? 4.951 -10.408 -5.866 1.00 14.82 170 ILE D C 1
ATOM 2507 O O . ILE C 1 50 ? 4.353 -11.248 -5.177 1.00 13.99 170 ILE D O 1
ATOM 2512 N N . TYR C 1 51 ? 5.243 -9.184 -5.431 1.00 12.11 171 TYR D N 1
ATOM 2513 C CA . TYR C 1 51 ? 5.033 -8.760 -4.057 1.00 11.34 171 TYR D CA 1
ATOM 2514 C C . TYR C 1 51 ? 4.245 -7.464 -4.050 1.00 14.89 171 TYR D C 1
ATOM 2515 O O . TYR C 1 51 ? 4.500 -6.578 -4.872 1.00 14.48 171 TYR D O 1
ATOM 2524 N N . PHE C 1 52 ? 3.311 -7.347 -3.104 1.00 11.91 172 PHE D N 1
ATOM 2525 C CA . PHE C 1 52 ? 2.608 -6.097 -2.824 1.00 10.92 172 PHE D CA 1
ATOM 2526 C C . PHE C 1 52 ? 3.222 -5.414 -1.603 1.00 12.59 172 PHE D C 1
ATOM 2527 O O . PHE C 1 52 ? 3.514 -6.079 -0.611 1.00 11.43 172 PHE D O 1
ATOM 2535 N N . PHE C 1 53 ? 3.391 -4.082 -1.657 1.00 10.36 173 PHE D N 1
ATOM 2536 C CA . PHE C 1 53 ? 3.771 -3.319 -0.466 1.00 8.71 173 PHE D CA 1
ATOM 2537 C C . PHE C 1 53 ? 2.931 -2.057 -0.393 1.00 10.37 173 PHE D C 1
ATOM 2538 O O . PHE C 1 53 ? 2.567 -1.487 -1.423 1.00 10.42 173 PHE D O 1
ATOM 2546 N N . THR C 1 54 ? 2.638 -1.606 0.827 1.00 7.44 174 THR D N 1
ATOM 2547 C CA . THR C 1 54 ? 2.015 -0.295 0.980 1.00 7.62 174 THR D CA 1
ATOM 2548 C C . THR C 1 54 ? 2.609 0.372 2.207 1.00 8.44 174 THR D C 1
ATOM 2549 O O . THR C 1 54 ? 3.131 -0.299 3.105 1.00 8.76 174 THR D O 1
ATOM 2553 N N . TYR C 1 55 ? 2.569 1.710 2.225 1.00 9.01 175 TYR D N 1
ATOM 2554 C CA . TYR C 1 55 ? 3.065 2.437 3.381 1.00 8.45 175 TYR D CA 1
ATOM 2555 C C . TYR C 1 55 ? 2.190 3.659 3.605 1.00 9.00 175 TYR D C 1
ATOM 2556 O O . TYR C 1 55 ? 1.647 4.240 2.653 1.00 9.93 175 TYR D O 1
ATOM 2565 N N . HIS C 1 56 ? 2.068 4.037 4.874 1.00 10.30 176 HIS D N 1
ATOM 2566 C CA . HIS C 1 56 ? 1.324 5.230 5.295 1.00 7.81 176 HIS D CA 1
ATOM 2567 C C . HIS C 1 56 ? 2.165 5.909 6.362 1.00 10.29 176 HIS D C 1
ATOM 2568 O O . HIS C 1 56 ? 2.191 5.436 7.498 1.00 12.30 176 HIS D O 1
ATOM 2575 N N . VAL C 1 57 ? 2.829 7.016 6.034 1.00 8.48 177 VAL D N 1
ATOM 2576 C CA . VAL C 1 57 ? 3.777 7.618 6.970 1.00 9.17 177 VAL D CA 1
ATOM 2577 C C . VAL C 1 57 ? 3.273 9.000 7.380 1.00 11.01 177 VAL D C 1
ATOM 2578 O O . VAL C 1 57 ? 3.054 9.867 6.527 1.00 11.86 177 VAL D O 1
ATOM 2582 N N . LEU C 1 58 ? 3.088 9.186 8.684 1.00 9.19 178 LEU D N 1
ATOM 2583 C CA . LEU C 1 58 ? 2.728 10.481 9.260 1.00 8.96 178 LEU D CA 1
ATOM 2584 C C . LEU C 1 58 ? 4.015 11.277 9.428 1.00 10.67 178 LEU D C 1
ATOM 2585 O O . LEU C 1 58 ? 4.870 10.919 10.234 1.00 13.87 178 LEU D O 1
ATOM 2590 N N . MET C 1 59 ? 4.179 12.350 8.663 1.00 11.79 179 MET D N 1
ATOM 2591 C CA . MET C 1 59 ? 5.443 13.078 8.689 1.00 15.40 179 MET D CA 1
ATOM 2592 C C . MET C 1 59 ? 5.255 14.473 9.255 1.00 18.50 179 MET D C 1
ATOM 2593 O O . MET C 1 59 ? 4.170 15.046 9.180 1.00 19.09 179 MET D O 1
ATOM 2598 N N . ARG C 1 60 ? 6.347 15.029 9.795 1.00 14.89 180 ARG D N 1
ATOM 2599 C CA . ARG C 1 60 ? 6.389 16.420 10.228 1.00 17.40 180 ARG D CA 1
ATOM 2600 C C . ARG C 1 60 ? 7.579 17.094 9.573 1.00 18.54 180 ARG D C 1
ATOM 2601 O O . ARG C 1 60 ? 8.716 16.662 9.778 1.00 17.69 180 ARG D O 1
ATOM 2609 N N . GLY C 1 61 ? 7.327 18.156 8.807 1.00 17.87 181 GLY D N 1
ATOM 2610 C CA . GLY C 1 61 ? 8.417 18.849 8.145 1.00 16.76 181 GLY D CA 1
ATOM 2611 C C . GLY C 1 61 ? 8.448 20.317 8.519 1.00 22.39 181 GLY D C 1
ATOM 2612 O O . GLY C 1 61 ? 7.706 20.735 9.412 1.00 23.75 181 GLY D O 1
ATOM 2613 N N . GLY C 1 62 ? 9.298 21.123 7.851 1.00 24.92 182 GLY D N 1
ATOM 2614 C CA . GLY C 1 62 ? 9.331 22.538 8.133 1.00 21.63 182 GLY D CA 1
ATOM 2615 C C . GLY C 1 62 ? 8.176 23.276 7.481 1.00 21.96 182 GLY D C 1
ATOM 2616 O O . GLY C 1 62 ? 7.542 22.787 6.547 1.00 22.84 182 GLY D O 1
ATOM 2617 N N . ASP C 1 63 ? 7.911 24.479 7.988 1.00 19.63 183 ASP D N 1
ATOM 2618 C CA . ASP C 1 63 ? 6.784 25.271 7.506 1.00 26.57 183 ASP D CA 1
ATOM 2619 C C . ASP C 1 63 ? 6.905 25.513 6.002 1.00 20.95 183 ASP D C 1
ATOM 2620 O O . ASP C 1 63 ? 7.849 26.165 5.551 1.00 22.16 183 ASP D O 1
ATOM 2625 N N . GLY C 1 64 ? 5.940 25.021 5.233 1.00 17.73 184 GLY D N 1
ATOM 2626 C CA . GLY C 1 64 ? 5.800 25.434 3.845 1.00 19.85 184 GLY D CA 1
ATOM 2627 C C . GLY C 1 64 ? 6.687 24.747 2.818 1.00 20.61 184 GLY D C 1
ATOM 2628 O O . GLY C 1 64 ? 6.613 25.108 1.642 1.00 17.88 184 GLY D O 1
ATOM 2629 N N . THR C 1 65 ? 7.520 23.779 3.203 1.00 13.05 185 THR D N 1
ATOM 2630 C CA . THR C 1 65 ? 8.330 23.045 2.234 1.00 12.58 185 THR D CA 1
ATOM 2631 C C . THR C 1 65 ? 7.780 21.639 2.007 1.00 15.84 185 THR D C 1
ATOM 2632 O O . THR C 1 65 ? 7.121 21.061 2.876 1.00 16.91 185 THR D O 1
ATOM 2636 N N . SER C 1 66 ? 8.050 21.095 0.823 1.00 12.34 186 SER D N 1
ATOM 2637 C CA . SER C 1 66 ? 7.631 19.737 0.501 1.00 10.25 186 SER D CA 1
ATOM 2638 C C . SER C 1 66 ? 8.478 18.714 1.253 1.00 13.15 186 SER D C 1
ATOM 2639 O O . SER C 1 66 ? 9.650 18.945 1.565 1.00 13.98 186 SER D O 1
ATOM 2642 N N . MET C 1 67 ? 7.869 17.569 1.512 1.00 9.71 187 MET D N 1
ATOM 2643 C CA . MET C 1 67 ? 8.557 16.422 2.096 1.00 11.59 187 MET D CA 1
ATOM 2644 C C . MET C 1 67 ? 8.039 15.188 1.393 1.00 12.33 187 MET D C 1
ATOM 2645 O O . MET C 1 67 ? 6.957 15.208 0.803 1.00 9.90 187 MET D O 1
ATOM 2650 N N . TRP C 1 68 ? 8.817 14.105 1.440 1.00 8.93 188 TRP D N 1
ATOM 2651 C CA . TRP C 1 68 ? 8.351 12.913 0.747 1.00 10.95 188 TRP D CA 1
ATOM 2652 C C . TRP C 1 68 ? 8.852 11.649 1.427 1.00 11.09 188 TRP D C 1
ATOM 2653 O O . TRP C 1 68 ? 9.877 11.633 2.122 1.00 11.95 188 TRP D O 1
ATOM 2664 N N . ALA C 1 69 ? 8.093 10.581 1.196 1.00 9.71 189 ALA D N 1
ATOM 2665 C CA . ALA C 1 69 ? 8.456 9.229 1.600 1.00 9.77 189 ALA D CA 1
ATOM 2666 C C . ALA C 1 69 ? 8.517 8.381 0.338 1.00 10.38 189 ALA D C 1
ATOM 2667 O O . ALA C 1 69 ? 7.551 8.342 -0.434 1.00 11.16 189 ALA D O 1
ATOM 2669 N N . ASP C 1 70 ? 9.660 7.733 0.128 1.00 9.92 190 ASP D N 1
ATOM 2670 C CA . ASP C 1 70 ? 9.943 6.930 -1.050 1.00 10.53 190 ASP D CA 1
ATOM 2671 C C . ASP C 1 70 ? 10.001 5.462 -0.656 1.00 12.20 190 ASP D C 1
ATOM 2672 O O . ASP C 1 70 ? 10.678 5.100 0.312 1.00 13.98 190 ASP D O 1
ATOM 2677 N N . LEU C 1 71 ? 9.368 4.606 -1.456 1.00 11.84 191 LEU D N 1
ATOM 2678 C CA . LEU C 1 71 ? 9.625 3.176 -1.361 1.00 10.79 191 LEU D CA 1
ATOM 2679 C C . LEU C 1 71 ? 10.705 2.835 -2.375 1.00 12.27 191 LEU D C 1
ATOM 2680 O O . LEU C 1 71 ? 10.607 3.216 -3.559 1.00 11.74 191 LEU D O 1
ATOM 2685 N N . CYS C 1 72 ? 11.749 2.165 -1.881 1.00 9.25 192 CYS D N 1
ATOM 2686 C CA . CYS C 1 72 ? 12.946 1.819 -2.626 1.00 10.66 192 CYS D CA 1
ATOM 2687 C C . CYS C 1 72 ? 13.044 0.314 -2.777 1.00 10.98 192 CYS D C 1
ATOM 2688 O O . CYS C 1 72 ? 12.652 -0.447 -1.886 1.00 13.19 192 CYS D O 1
ATOM 2691 N N . LYS C 1 73 ? 13.586 -0.087 -3.922 1.00 13.72 193 LYS D N 1
ATOM 2692 C CA . LYS C 1 73 ? 14.017 -1.451 -4.190 1.00 12.40 193 LYS D CA 1
ATOM 2693 C C . LYS C 1 73 ? 15.507 -1.348 -4.461 1.00 14.58 193 LYS D C 1
ATOM 2694 O O . LYS C 1 73 ? 15.915 -0.703 -5.429 1.00 18.63 193 LYS D O 1
ATOM 2700 N N . ASN C 1 74 ? 16.322 -1.939 -3.589 1.00 16.12 194 ASN D N 1
ATOM 2701 C CA . ASN C 1 74 ? 17.784 -1.764 -3.661 1.00 17.01 194 ASN D CA 1
ATOM 2702 C C . ASN C 1 74 ? 18.066 -0.261 -3.730 1.00 21.08 194 ASN D C 1
ATOM 2703 O O . ASN C 1 74 ? 17.567 0.478 -2.871 1.00 18.54 194 ASN D O 1
ATOM 2708 N N . ASN C 1 75 ? 18.804 0.229 -4.729 1.00 20.25 195 ASN D N 1
ATOM 2709 C CA . ASN C 1 75 ? 19.162 1.640 -4.798 1.00 22.57 195 ASN D CA 1
ATOM 2710 C C . ASN C 1 75 ? 18.227 2.468 -5.678 1.00 24.77 195 ASN D C 1
ATOM 2711 O O . ASN C 1 75 ? 18.570 3.610 -6.015 1.00 23.24 195 ASN D O 1
ATOM 2716 N N . GLN C 1 76 ? 17.048 1.954 -6.022 1.00 21.84 196 GLN D N 1
ATOM 2717 C CA . GLN C 1 76 ? 16.127 2.638 -6.924 1.00 20.71 196 GLN D CA 1
ATOM 2718 C C . GLN C 1 76 ? 14.835 3.019 -6.213 1.00 17.88 196 GLN D C 1
ATOM 2719 O O . GLN C 1 76 ? 14.257 2.208 -5.487 1.00 18.30 196 GLN D O 1
ATOM 2725 N N . VAL C 1 77 ? 14.344 4.233 -6.470 1.00 16.41 197 VAL D N 1
ATOM 2726 C CA . VAL C 1 77 ? 13.013 4.603 -5.997 1.00 14.27 197 VAL D CA 1
ATOM 2727 C C . VAL C 1 77 ? 11.983 3.916 -6.886 1.00 14.68 197 VAL D C 1
ATOM 2728 O O . VAL C 1 77 ? 12.083 3.969 -8.123 1.00 16.31 197 VAL D O 1
ATOM 2732 N N . ARG C 1 78 ? 11.015 3.229 -6.265 1.00 13.89 198 ARG D N 1
ATOM 2733 C CA . ARG C 1 78 ? 9.946 2.594 -7.029 1.00 14.39 198 ARG D CA 1
ATOM 2734 C C . ARG C 1 78 ? 8.589 3.217 -6.777 1.00 12.74 198 ARG D C 1
ATOM 2735 O O . ARG C 1 78 ? 7.663 2.950 -7.550 1.00 13.23 198 ARG D O 1
ATOM 2743 N N . ALA C 1 79 ? 8.448 4.015 -5.714 1.00 11.30 199 ALA D N 1
ATOM 2744 C CA . ALA C 1 79 ? 7.267 4.862 -5.561 1.00 10.02 199 ALA D CA 1
ATOM 2745 C C . ALA C 1 79 ? 7.648 6.029 -4.674 1.00 9.88 199 ALA D C 1
ATOM 2746 O O . ALA C 1 79 ? 8.564 5.924 -3.861 1.00 9.70 199 ALA D O 1
ATOM 2748 N N A SER C 1 80 ? 6.913 7.136 -4.820 0.36 11.17 200 SER D N 1
ATOM 2749 N N B SER C 1 80 ? 6.929 7.140 -4.822 0.64 11.62 200 SER D N 1
ATOM 2750 C CA A SER C 1 80 ? 7.166 8.353 -4.062 0.36 10.97 200 SER D CA 1
ATOM 2751 C CA B SER C 1 80 ? 7.142 8.263 -3.929 0.64 9.71 200 SER D CA 1
ATOM 2752 C C A SER C 1 80 ? 5.831 8.957 -3.633 0.36 10.98 200 SER D C 1
ATOM 2753 C C B SER C 1 80 ? 5.804 8.881 -3.571 0.64 7.46 200 SER D C 1
ATOM 2754 O O A SER C 1 80 ? 4.838 8.852 -4.351 0.36 8.98 200 SER D O 1
ATOM 2755 O O B SER C 1 80 ? 4.809 8.734 -4.279 0.64 9.48 200 SER D O 1
ATOM 2760 N N . ALA C 1 81 ? 5.813 9.600 -2.461 1.00 12.60 201 ALA D N 1
ATOM 2761 C CA . ALA C 1 81 ? 4.624 10.313 -2.006 1.00 11.00 201 ALA D CA 1
ATOM 2762 C C . ALA C 1 81 ? 5.071 11.640 -1.419 1.00 8.70 201 ALA D C 1
ATOM 2763 O O . ALA C 1 81 ? 5.919 11.666 -0.526 1.00 9.08 201 ALA D O 1
ATOM 2765 N N . ILE C 1 82 ? 4.509 12.739 -1.921 1.00 9.95 202 ILE D N 1
ATOM 2766 C CA . ILE C 1 82 ? 4.990 14.068 -1.577 1.00 9.49 202 ILE D CA 1
ATOM 2767 C C . ILE C 1 82 ? 3.863 14.822 -0.892 1.00 10.84 202 ILE D C 1
ATOM 2768 O O . ILE C 1 82 ? 2.682 14.634 -1.201 1.00 10.08 202 ILE D O 1
ATOM 2773 N N . ALA C 1 83 ? 4.236 15.702 0.037 1.00 11.74 203 ALA D N 1
ATOM 2774 C CA . ALA C 1 83 ? 3.261 16.515 0.747 1.00 12.82 203 ALA D CA 1
ATOM 2775 C C . ALA C 1 83 ? 3.825 17.907 0.952 1.00 15.73 203 ALA D C 1
ATOM 2776 O O . ALA C 1 83 ? 5.025 18.060 1.161 1.00 13.58 203 ALA D O 1
ATOM 2778 N N . GLN C 1 84 ? 2.947 18.920 0.917 1.00 15.02 204 GLN D N 1
ATOM 2779 C CA . GLN C 1 84 ? 3.335 20.286 1.241 1.00 16.82 204 GLN D CA 1
ATOM 2780 C C . GLN C 1 84 ? 2.104 21.030 1.728 1.00 20.32 204 GLN D C 1
ATOM 2781 O O . GLN C 1 84 ? 1.028 20.905 1.144 1.00 19.97 204 GLN D O 1
ATOM 2787 N N . ASP C 1 85 ? 2.259 21.777 2.811 1.00 21.05 205 ASP D N 1
ATOM 2788 C CA . ASP C 1 85 ? 1.164 22.580 3.330 1.00 23.91 205 ASP D CA 1
ATOM 2789 C C . ASP C 1 85 ? 1.694 23.945 3.727 1.00 26.36 205 ASP D C 1
ATOM 2790 O O . ASP C 1 85 ? 2.851 24.078 4.119 1.00 27.72 205 ASP D O 1
ATOM 2795 N N . ALA C 1 86 ? 0.830 24.962 3.617 1.00 29.21 206 ALA D N 1
ATOM 2796 C CA . ALA C 1 86 ? 1.280 26.334 3.840 1.00 31.95 206 ALA D CA 1
ATOM 2797 C C . ALA C 1 86 ? 1.650 26.594 5.298 1.00 42.92 206 ALA D C 1
ATOM 2798 O O . ALA C 1 86 ? 2.533 27.419 5.575 1.00 38.29 206 ALA D O 1
ATOM 2800 N N . ASP C 1 87 ? 0.952 25.960 6.243 1.00 35.61 207 ASP D N 1
ATOM 2801 C CA . ASP C 1 87 ? 1.165 26.276 7.654 1.00 44.46 207 ASP D CA 1
ATOM 2802 C C . ASP C 1 87 ? 0.716 25.095 8.504 1.00 43.78 207 ASP D C 1
ATOM 2803 O O . ASP C 1 87 ? 0.247 25.247 9.634 1.00 50.38 207 ASP D O 1
ATOM 2808 N N . GLN C 1 88 ? 0.872 23.907 7.950 1.00 41.03 208 GLN D N 1
ATOM 2809 C CA . GLN C 1 88 ? 0.562 22.665 8.638 1.00 44.28 208 GLN D CA 1
ATOM 2810 C C . GLN C 1 88 ? 1.802 21.799 8.552 1.00 43.04 208 GLN D C 1
ATOM 2811 O O . GLN C 1 88 ? 2.248 21.467 7.450 1.00 45.31 208 GLN D O 1
ATOM 2817 N N . ASN C 1 89 ? 2.380 21.455 9.697 1.00 28.34 209 ASN D N 1
ATOM 2818 C CA . ASN C 1 89 ? 3.642 20.733 9.643 1.00 25.82 209 ASN D CA 1
ATOM 2819 C C . ASN C 1 89 ? 3.463 19.227 9.491 1.00 23.23 209 ASN D C 1
ATOM 2820 O O . ASN C 1 89 ? 4.381 18.566 8.983 1.00 20.87 209 ASN D O 1
ATOM 2825 N N . TYR C 1 90 ? 2.311 18.677 9.894 1.00 23.46 210 TYR D N 1
ATOM 2826 C CA . TYR C 1 90 ? 2.055 17.230 9.859 1.00 21.06 210 TYR D CA 1
ATOM 2827 C C . TYR C 1 90 ? 1.172 16.862 8.667 1.00 17.10 210 TYR D C 1
ATOM 2828 O O . TYR C 1 90 ? 0.108 17.455 8.473 1.00 23.80 210 TYR D O 1
ATOM 2837 N N . ASP C 1 91 ? 1.592 15.857 7.902 1.00 17.51 211 ASP D N 1
ATOM 2838 C CA . ASP C 1 91 ? 0.822 15.382 6.756 1.00 15.01 211 ASP D CA 1
ATOM 2839 C C . ASP C 1 91 ? 1.233 13.946 6.484 1.00 15.39 211 ASP D C 1
ATOM 2840 O O . ASP C 1 91 ? 2.286 13.502 6.942 1.00 18.51 211 ASP D O 1
ATOM 2845 N N . TYR C 1 92 ? 0.406 13.224 5.716 1.00 11.45 212 TYR D N 1
ATOM 2846 C CA . TYR C 1 92 ? 0.744 11.847 5.367 1.00 11.88 212 TYR D CA 1
ATOM 2847 C C . TYR C 1 92 ? 1.458 11.739 4.017 1.00 12.96 212 TYR D C 1
ATOM 2848 O O . TYR C 1 92 ? 1.184 12.482 3.069 1.00 13.34 212 TYR D O 1
ATOM 2857 N N . ALA C 1 93 ? 2.360 10.760 3.931 1.00 11.34 213 ALA D N 1
ATOM 2858 C CA . ALA C 1 93 ? 2.988 10.360 2.681 1.00 10.83 213 ALA D CA 1
ATOM 2859 C C . ALA C 1 93 ? 2.756 8.859 2.571 1.00 10.62 213 ALA D C 1
ATOM 2860 O O . ALA C 1 93 ? 3.269 8.086 3.395 1.00 11.09 213 ALA D O 1
ATOM 2862 N N A SER C 1 94 ? 1.974 8.458 1.569 0.66 9.33 214 SER D N 1
ATOM 2863 N N B SER C 1 94 ? 1.973 8.452 1.570 0.34 9.54 214 SER D N 1
ATOM 2864 C CA A SER C 1 94 ? 1.527 7.074 1.441 0.66 8.46 214 SER D CA 1
ATOM 2865 C CA B SER C 1 94 ? 1.508 7.075 1.443 0.34 9.26 214 SER D CA 1
ATOM 2866 C C A SER C 1 94 ? 1.578 6.652 -0.019 0.66 12.46 214 SER D C 1
ATOM 2867 C C B SER C 1 94 ? 1.547 6.648 -0.016 0.34 11.70 214 SER D C 1
ATOM 2868 O O A SER C 1 94 ? 1.256 7.440 -0.914 0.66 11.22 214 SER D O 1
ATOM 2869 O O B SER C 1 94 ? 1.206 7.433 -0.905 0.34 11.44 214 SER D O 1
ATOM 2874 N N . ASN C 1 95 ? 1.933 5.399 -0.265 1.00 10.29 215 ASN D N 1
ATOM 2875 C CA . ASN C 1 95 ? 1.809 4.873 -1.613 1.00 8.39 215 ASN D CA 1
ATOM 2876 C C . ASN C 1 95 ? 1.800 3.354 -1.550 1.00 8.90 215 ASN D C 1
ATOM 2877 O O . ASN C 1 95 ? 1.937 2.755 -0.484 1.00 9.14 215 ASN D O 1
ATOM 2882 N N . SER C 1 96 ? 1.559 2.746 -2.710 1.00 8.64 216 SER D N 1
ATOM 2883 C CA . SER C 1 96 ? 1.438 1.293 -2.836 1.00 9.09 216 SER D CA 1
ATOM 2884 C C . SER C 1 96 ? 2.128 0.862 -4.122 1.00 10.63 216 SER D C 1
ATOM 2885 O O . SER C 1 96 ? 2.100 1.586 -5.114 1.00 9.70 216 SER D O 1
ATOM 2888 N N . VAL C 1 97 ? 2.705 -0.354 -4.120 1.00 8.64 217 VAL D N 1
ATOM 2889 C CA . VAL C 1 97 ? 3.400 -0.876 -5.294 1.00 12.22 217 VAL D CA 1
ATOM 2890 C C . VAL C 1 97 ? 3.086 -2.359 -5.448 1.00 12.35 217 VAL D C 1
ATOM 2891 O O . VAL C 1 97 ? 2.710 -3.042 -4.492 1.00 10.04 217 VAL D O 1
ATOM 2895 N N . VAL C 1 98 ? 3.220 -2.845 -6.689 1.00 10.65 218 VAL D N 1
ATOM 2896 C CA . VAL C 1 98 ? 3.370 -4.266 -6.993 1.00 9.32 218 VAL D CA 1
ATOM 2897 C C . VAL C 1 98 ? 4.702 -4.414 -7.716 1.00 10.73 218 VAL D C 1
ATOM 2898 O O . VAL C 1 98 ? 4.906 -3.787 -8.769 1.00 11.91 218 VAL D O 1
ATOM 2902 N N . LEU C 1 99 ? 5.600 -5.260 -7.178 1.00 12.15 219 LEU D N 1
ATOM 2903 C CA . LEU C 1 99 ? 6.968 -5.364 -7.683 1.00 11.08 219 LEU D CA 1
ATOM 2904 C C . LEU C 1 99 ? 7.343 -6.814 -7.923 1.00 12.90 219 LEU D C 1
ATOM 2905 O O . LEU C 1 99 ? 6.969 -7.701 -7.149 1.00 14.58 219 LEU D O 1
ATOM 2910 N N . HIS C 1 100 ? 8.118 -7.053 -8.970 1.00 15.52 220 HIS D N 1
ATOM 2911 C CA . HIS C 1 100 ? 8.781 -8.340 -9.078 1.00 15.38 220 HIS D CA 1
ATOM 2912 C C . HIS C 1 100 ? 10.114 -8.234 -8.344 1.00 17.35 220 HIS D C 1
ATOM 2913 O O . HIS C 1 100 ? 10.836 -7.250 -8.510 1.00 18.09 220 HIS D O 1
ATOM 2920 N N . LEU C 1 101 ? 10.403 -9.211 -7.491 1.00 13.57 221 LEU D N 1
ATOM 2921 C CA . LEU C 1 101 ? 11.630 -9.222 -6.708 1.00 13.68 221 LEU D CA 1
ATOM 2922 C C . LEU C 1 101 ? 12.357 -10.530 -6.945 1.00 18.30 221 LEU D C 1
ATOM 2923 O O . LEU C 1 101 ? 11.730 -11.553 -7.227 1.00 17.96 221 LEU D O 1
ATOM 2928 N N . GLU C 1 102 ? 13.684 -10.487 -6.814 1.00 17.92 222 GLU D N 1
ATOM 2929 C CA . GLU C 1 102 ? 14.569 -11.643 -6.829 1.00 19.66 222 GLU D CA 1
ATOM 2930 C C . GLU C 1 102 ? 15.220 -11.842 -5.465 1.00 18.30 222 GLU D C 1
ATOM 2931 O O . GLU C 1 102 ? 15.359 -10.895 -4.683 1.00 17.56 222 GLU D O 1
ATOM 2937 N N . PRO C 1 103 ? 15.677 -13.053 -5.166 1.00 19.25 223 PRO D N 1
ATOM 2938 C CA . PRO C 1 103 ? 16.395 -13.285 -3.906 1.00 21.54 223 PRO D CA 1
ATOM 2939 C C . PRO C 1 103 ? 17.510 -12.273 -3.699 1.00 22.92 223 PRO D C 1
ATOM 2940 O O . PRO C 1 103 ? 18.322 -12.016 -4.598 1.00 20.90 223 PRO D O 1
ATOM 2944 N N . GLY C 1 104 ? 17.532 -11.674 -2.506 1.00 19.76 224 GLY D N 1
ATOM 2945 C CA . GLY C 1 104 ? 18.491 -10.651 -2.176 1.00 19.82 224 GLY D CA 1
ATOM 2946 C C . GLY C 1 104 ? 17.978 -9.229 -2.261 1.00 21.62 224 GLY D C 1
ATOM 2947 O O . GLY C 1 104 ? 18.562 -8.342 -1.616 1.00 21.60 224 GLY D O 1
ATOM 2948 N N . ASP C 1 105 ? 16.925 -8.976 -3.044 1.00 16.82 225 ASP D N 1
ATOM 2949 C CA . ASP C 1 105 ? 16.420 -7.612 -3.180 1.00 15.78 225 ASP D CA 1
ATOM 2950 C C . ASP C 1 105 ? 15.938 -7.093 -1.829 1.00 19.65 225 ASP D C 1
ATOM 2951 O O . ASP C 1 105 ? 15.377 -7.843 -1.014 1.00 17.74 225 ASP D O 1
ATOM 2956 N N . GLU C 1 106 ? 16.150 -5.797 -1.597 1.00 15.13 226 GLU D N 1
ATOM 2957 C CA . GLU C 1 106 ? 15.748 -5.136 -0.365 1.00 15.73 226 GLU D CA 1
ATOM 2958 C C . GLU C 1 106 ? 14.695 -4.095 -0.705 1.00 16.90 226 GLU D C 1
ATOM 2959 O O . GLU C 1 106 ? 14.877 -3.314 -1.640 1.00 16.64 226 GLU D O 1
ATOM 2965 N N . VAL C 1 107 ? 13.592 -4.088 0.045 1.00 13.31 227 VAL D N 1
ATOM 2966 C CA . VAL C 1 107 ? 12.531 -3.099 -0.144 1.00 11.38 227 VAL D CA 1
ATOM 2967 C C . VAL C 1 107 ? 12.364 -2.351 1.169 1.00 11.18 227 VAL D C 1
ATOM 2968 O O . VAL C 1 107 ? 12.349 -2.968 2.239 1.00 12.78 227 VAL D O 1
ATOM 2972 N N . TYR C 1 108 ? 12.300 -1.022 1.097 1.00 12.46 228 TYR D N 1
ATOM 2973 C CA . TYR C 1 108 ? 12.282 -0.254 2.342 1.00 12.88 228 TYR D CA 1
ATOM 2974 C C . TYR C 1 108 ? 11.788 1.155 2.047 1.00 9.98 228 TYR D C 1
ATOM 2975 O O . TYR C 1 108 ? 11.634 1.543 0.889 1.00 12.92 228 TYR D O 1
ATOM 2984 N N . ILE C 1 109 ? 11.518 1.913 3.118 1.00 10.06 229 ILE D N 1
ATOM 2985 C CA . ILE C 1 109 ? 11.029 3.292 3.018 1.00 10.69 229 ILE D CA 1
ATOM 2986 C C . ILE C 1 109 ? 12.133 4.252 3.444 1.00 13.92 229 ILE D C 1
ATOM 2987 O O . ILE C 1 109 ? 12.845 3.996 4.419 1.00 13.83 229 ILE D O 1
ATOM 2992 N N . LYS C 1 110 ? 12.277 5.365 2.710 1.00 12.35 230 LYS D N 1
ATOM 2993 C CA . LYS C 1 110 ? 13.235 6.420 3.027 1.00 12.99 230 LYS D CA 1
ATOM 2994 C C . LYS C 1 110 ? 12.521 7.768 3.003 1.00 14.87 230 LYS D C 1
ATOM 2995 O O . LYS C 1 110 ? 11.676 7.997 2.145 1.00 14.74 230 LYS D O 1
ATOM 3001 N N . LEU C 1 111 ? 12.880 8.670 3.912 1.00 11.13 231 LEU D N 1
ATOM 3002 C CA . LEU C 1 111 ? 12.219 9.966 4.038 1.00 10.71 231 LEU D CA 1
ATOM 3003 C C . LEU C 1 111 ? 13.129 11.100 3.585 1.00 12.58 231 LEU D C 1
ATOM 3004 O O . LEU C 1 111 ? 14.350 11.001 3.646 1.00 12.96 231 LEU D O 1
ATOM 3009 N N . ASP C 1 112 ? 12.515 12.220 3.186 1.00 11.99 232 ASP D N 1
ATOM 3010 C CA . ASP C 1 112 ? 13.260 13.459 2.983 1.00 13.20 232 ASP D CA 1
ATOM 3011 C C . ASP C 1 112 ? 12.378 14.648 3.339 1.00 15.62 232 ASP D C 1
ATOM 3012 O O . ASP C 1 112 ? 11.187 14.662 3.024 1.00 14.73 232 ASP D O 1
ATOM 3017 N N . GLY C 1 113 ? 12.964 15.632 4.021 1.00 14.19 233 GLY D N 1
ATOM 3018 C CA . GLY C 1 113 ? 12.267 16.878 4.328 1.00 14.56 233 GLY D CA 1
ATOM 3019 C C . GLY C 1 113 ? 11.364 16.828 5.547 1.00 13.76 233 GLY D C 1
ATOM 3020 O O . GLY C 1 113 ? 10.621 17.794 5.801 1.00 13.97 233 GLY D O 1
ATOM 3021 N N . GLY C 1 114 ? 11.403 15.743 6.311 1.00 13.49 234 GLY D N 1
ATOM 3022 C CA . GLY C 1 114 ? 10.576 15.645 7.492 1.00 13.01 234 GLY D CA 1
ATOM 3023 C C . GLY C 1 114 ? 10.863 14.335 8.194 1.00 14.10 234 GLY D C 1
ATOM 3024 O O . GLY C 1 114 ? 11.551 13.458 7.671 1.00 15.67 234 GLY D O 1
ATOM 3025 N N . LYS C 1 115 ? 10.323 14.235 9.401 1.00 16.26 235 LYS D N 1
ATOM 3026 C CA . LYS C 1 115 ? 10.548 13.123 10.313 1.00 16.45 235 LYS D CA 1
ATOM 3027 C C . LYS C 1 115 ? 9.243 12.358 10.486 1.00 12.54 235 LYS D C 1
ATOM 3028 O O . LYS C 1 115 ? 8.168 12.943 10.408 1.00 14.88 235 LYS D O 1
ATOM 3034 N N . ALA C 1 116 ? 9.321 11.039 10.719 1.00 11.74 236 ALA D N 1
ATOM 3035 C CA . ALA C 1 116 ? 8.103 10.254 10.840 1.00 10.40 236 ALA D CA 1
ATOM 3036 C C . ALA C 1 116 ? 7.678 10.185 12.298 1.00 14.44 236 ALA D C 1
ATOM 3037 O O . ALA C 1 116 ? 8.516 10.222 13.201 1.00 19.93 236 ALA D O 1
ATOM 3039 N N . HIS C 1 117 ? 6.366 10.069 12.516 1.00 14.60 237 HIS D N 1
ATOM 3040 C CA . HIS C 1 117 ? 5.806 9.998 13.861 1.00 16.08 237 HIS D CA 1
ATOM 3041 C C . HIS C 1 117 ? 4.885 8.801 13.984 1.00 12.70 237 HIS D C 1
ATOM 3042 O O . HIS C 1 117 ? 3.980 8.631 13.167 1.00 13.59 237 HIS D O 1
ATOM 3049 N N . GLY C 1 118 ? 5.100 7.991 15.019 1.00 17.14 238 GLY D N 1
ATOM 3050 C CA . GLY C 1 118 ? 4.236 6.840 15.195 1.00 18.55 238 GLY D CA 1
ATOM 3051 C C . GLY C 1 118 ? 2.989 7.117 15.987 1.00 17.93 238 GLY D C 1
ATOM 3052 O O . GLY C 1 118 ? 2.083 6.276 16.022 1.00 18.87 238 GLY D O 1
ATOM 3053 N N . GLY C 1 119 ? 2.921 8.279 16.638 1.00 16.77 239 GLY D N 1
ATOM 3054 C CA . GLY C 1 119 ? 1.799 8.612 17.501 1.00 18.05 239 GLY D CA 1
ATOM 3055 C C . GLY C 1 119 ? 1.862 7.824 18.799 1.00 23.92 239 GLY D C 1
ATOM 3056 O O . GLY C 1 119 ? 2.798 7.070 19.067 1.00 23.28 239 GLY D O 1
ATOM 3057 N N . ASN C 1 120 ? 0.816 8.001 19.613 1.00 29.92 240 ASN D N 1
ATOM 3058 C CA . ASN C 1 120 ? 0.829 7.475 20.975 1.00 32.58 240 ASN D CA 1
ATOM 3059 C C . ASN C 1 120 ? 0.849 5.953 20.996 1.00 32.69 240 ASN D C 1
ATOM 3060 O O . ASN C 1 120 ? 1.475 5.348 21.877 1.00 35.24 240 ASN D O 1
ATOM 3065 N N . ASN C 1 121 ? 0.189 5.313 20.038 1.00 25.41 241 ASN D N 1
ATOM 3066 C CA . ASN C 1 121 ? 0.052 3.866 20.060 1.00 23.58 241 ASN D CA 1
ATOM 3067 C C . ASN C 1 121 ? 0.966 3.183 19.058 1.00 22.41 241 ASN D C 1
ATOM 3068 O O . ASN C 1 121 ? 0.852 1.968 18.865 1.00 21.27 241 ASN D O 1
ATOM 3073 N N . ASN C 1 122 ? 1.870 3.933 18.425 1.00 19.63 242 ASN D N 1
ATOM 3074 C CA . ASN C 1 122 ? 2.827 3.484 17.412 1.00 15.57 242 ASN D CA 1
ATOM 3075 C C . ASN C 1 122 ? 2.182 3.120 16.088 1.00 19.45 242 ASN D C 1
ATOM 3076 O O . ASN C 1 122 ? 2.891 2.684 15.182 1.00 23.58 242 ASN D O 1
ATOM 3081 N N . LYS C 1 123 ? 0.879 3.317 15.916 1.00 15.66 243 LYS D N 1
ATOM 3082 C CA . LYS C 1 123 ? 0.192 2.762 14.756 1.00 13.36 243 LYS D CA 1
ATOM 3083 C C . LYS C 1 123 ? -0.145 3.805 13.691 1.00 12.58 243 LYS D C 1
ATOM 3084 O O . LYS C 1 123 ? -0.866 3.483 12.744 1.00 11.78 243 LYS D O 1
ATOM 3090 N N . TYR C 1 124 ? 0.374 5.034 13.807 1.00 11.85 244 TYR D N 1
ATOM 3091 C CA . TYR C 1 124 ? 0.065 6.046 12.808 1.00 11.00 244 TYR D CA 1
ATOM 3092 C C . TYR C 1 124 ? 0.976 6.002 11.588 1.00 11.98 244 TYR D C 1
ATOM 3093 O O . TYR C 1 124 ? 0.602 6.556 10.543 1.00 16.92 244 TYR D O 1
ATOM 3102 N N . SER C 1 125 ? 2.162 5.409 11.687 1.00 9.88 245 SER D N 1
ATOM 3103 C CA . SER C 1 125 ? 3.053 5.262 10.533 1.00 9.12 245 SER D CA 1
ATOM 3104 C C . SER C 1 125 ? 3.328 3.785 10.345 1.00 11.00 245 SER D C 1
ATOM 3105 O O . SER C 1 125 ? 3.767 3.127 11.297 1.00 10.80 245 SER D O 1
ATOM 3108 N N . THR C 1 126 ? 3.088 3.276 9.134 1.00 10.18 246 THR D N 1
ATOM 3109 C CA . THR C 1 126 ? 3.097 1.830 8.911 1.00 10.47 246 THR D CA 1
ATOM 3110 C C . THR C 1 126 ? 3.693 1.450 7.562 1.00 11.28 246 THR D C 1
ATOM 3111 O O . THR C 1 126 ? 3.771 2.249 6.618 1.00 10.24 246 THR D O 1
ATOM 3115 N N . PHE C 1 127 ? 4.068 0.173 7.487 1.00 10.86 247 PHE D N 1
ATOM 3116 C CA . PHE C 1 127 ? 4.663 -0.453 6.316 1.00 11.33 247 PHE D CA 1
ATOM 3117 C C . PHE C 1 127 ? 4.155 -1.885 6.303 1.00 9.79 247 PHE D C 1
ATOM 3118 O O . PHE C 1 127 ? 4.220 -2.562 7.337 1.00 11.65 247 PHE D O 1
ATOM 3126 N N . SER C 1 128 ? 3.617 -2.336 5.171 1.00 9.08 248 SER D N 1
ATOM 3127 C CA . SER C 1 128 ? 3.197 -3.739 5.107 1.00 9.80 248 SER D CA 1
ATOM 3128 C C . SER C 1 128 ? 3.418 -4.289 3.699 1.00 12.83 248 SER D C 1
ATOM 3129 O O . SER C 1 128 ? 3.632 -3.550 2.738 1.00 11.39 248 SER D O 1
ATOM 3132 N N . GLY C 1 129 ? 3.389 -5.608 3.582 1.00 14.35 249 GLY D N 1
ATOM 3133 C CA . GLY C 1 129 ? 3.494 -6.198 2.263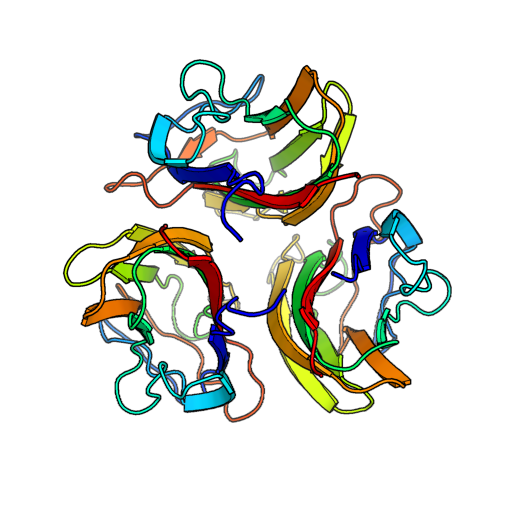 1.00 13.56 249 GLY D CA 1
ATOM 3134 C C . GLY C 1 129 ? 3.372 -7.702 2.366 1.00 14.51 249 GLY D C 1
ATOM 3135 O O . GLY C 1 129 ? 3.369 -8.270 3.462 1.00 14.22 249 GLY D O 1
ATOM 3136 N N . PHE C 1 130 ? 3.288 -8.345 1.200 1.00 12.31 250 PHE D N 1
ATOM 3137 C CA . PHE C 1 130 ? 3.159 -9.804 1.177 1.00 13.42 250 PHE D CA 1
ATOM 3138 C C . PHE C 1 130 ? 3.451 -10.294 -0.235 1.00 13.88 250 PHE D C 1
ATOM 3139 O O . PHE C 1 130 ? 3.338 -9.533 -1.199 1.00 13.84 250 PHE D O 1
ATOM 3147 N N . ILE C 1 131 ? 3.812 -11.567 -0.353 1.00 15.88 251 ILE D N 1
ATOM 3148 C CA . ILE C 1 131 ? 3.999 -12.166 -1.674 1.00 15.56 251 ILE D CA 1
ATOM 3149 C C . ILE C 1 131 ? 2.634 -12.477 -2.281 1.00 19.28 251 ILE D C 1
ATOM 3150 O O . ILE C 1 131 ? 1.755 -13.065 -1.630 1.00 18.66 251 ILE D O 1
ATOM 3155 N N . ILE C 1 132 ? 2.432 -12.060 -3.526 1.00 16.73 252 ILE D N 1
ATOM 3156 C CA . ILE C 1 132 ? 1.196 -12.382 -4.230 1.00 17.98 252 ILE D CA 1
ATOM 3157 C C . ILE C 1 132 ? 1.333 -13.677 -5.003 1.00 26.63 252 ILE D C 1
ATOM 3158 O O . ILE C 1 132 ? 0.474 -14.560 -4.907 1.00 27.38 252 ILE D O 1
ATOM 3163 N N . TYR C 1 133 ? 2.407 -13.807 -5.795 1.00 19.50 253 TYR D N 1
ATOM 3164 C CA . TYR C 1 133 ? 2.665 -15.033 -6.555 1.00 22.82 253 TYR D CA 1
ATOM 3165 C C . TYR C 1 133 ? 4.139 -15.393 -6.466 1.00 20.64 253 TYR D C 1
ATOM 3166 O O . TYR C 1 133 ? 4.999 -14.518 -6.482 1.00 19.56 253 TYR D O 1
ATOM 3175 N N . ALA C 1 134 ? 4.437 -16.681 -6.378 1.00 21.74 254 ALA D N 1
ATOM 3176 C CA . ALA C 1 134 ? 5.823 -17.126 -6.431 1.00 26.14 254 ALA D CA 1
ATOM 3177 C C . ALA C 1 134 ? 6.137 -17.607 -7.841 1.00 31.25 254 ALA D C 1
ATOM 3178 O O . ALA C 1 134 ? 5.400 -18.430 -8.387 1.00 36.61 254 ALA D O 1
ATOM 3180 N N . ASP C 1 135 ? 7.244 -17.125 -8.413 1.00 27.94 255 ASP D N 1
ATOM 3181 C CA . ASP C 1 135 ? 7.732 -17.673 -9.684 1.00 31.71 255 ASP D CA 1
ATOM 3182 C C . ASP C 1 135 ? 7.932 -19.187 -9.607 1.00 34.85 255 ASP D C 1
ATOM 3183 O O . ASP C 1 135 ? 8.631 -19.701 -8.726 1.00 29.74 255 ASP D O 1
ATOM 3188 N N . ALA C 1 136 ? 7.369 -19.897 -10.571 1.00 37.70 256 ALA D N 1
ATOM 3189 C CA . ALA C 1 136 ? 7.631 -21.331 -10.687 1.00 43.55 256 ALA D CA 1
ATOM 3190 C C . ALA C 1 136 ? 7.808 -21.734 -12.147 1.00 49.28 256 ALA D C 1
ATOM 3191 O O . ALA C 1 136 ? 8.733 -21.276 -12.817 1.00 51.44 256 ALA D O 1
#

Secondary structure (DSSP, 8-state):
-TT----EEEEE--S-EETTPBP---EEEEEETS-EETTTTEEE--S-EEEEEEEEEEB-TTS-SEEEEEEEETTEEEEEEEEE-TT----EEEEEEEEEE-TT-EEEEEE-SSEE---TTS--SEEEEEEEEE--/----EEEEE--S-EETTPBP---EEEEEETS-EETTTTEEE--S-EEEEEEEEEEBPSSS-SEEEEEEEETTEEEE--EEE-TTS---EEEEEEEEEE-TT-EEEEEESSSEE---TTS--SEEEEEEEEE--/-TTS---EEEEE-SSEE--SS-----EEEEEETS-EETTTTEEE--S-EEEEEEEEEEEEE-TT--EEEEEEETTEEEEEEEE--SS--EEEEEEEEEEEE-TT-EEEEEEESEEEE--TTS-SSEEEEEEEEE--

B-factor: mean 21.12, std 12.62, range [6.4, 113.07]

GO terms:
  GO:0005515 protein binding (F, IPI)
  GO:0005576 extracellular region (C, IDA)
  GO:0050807 regulation of synapse organization (P, IDA)
  GO:0042802 identical protein binding (F, IPI)
  GO:0098686 hippocampal mossy fiber to CA3 synapse (C, IDA)
  GO:0098686 hippocampal mossy fiber to CA3 synapse (C, IMP)
  GO:0098978 glutamatergic synapse (C, IDA)
  GO:0098978 glutamatergic synapse (C, IMP)
  GO:0097107 postsynaptic density assembly (P, IDA)
  GO:0097107 postsynaptic density assembly (P, IMP)
  GO:0099645 neurotransmitter receptor localization to postsynaptic specialization membrane (P, IDA)
  GO:0099645 neurotransmitter receptor localization to postsynaptic specialization membrane (P, IMP)
  GO:0043083 synaptic cleft (C, IDA)

InterPro domains:
  IPR001073 C1q domain [PF00386] (128-252)
  IPR001073 C1q domain [PR00007] (136-162)
  IPR001073 C1q domain [PR00007] (163-182)
  IPR001073 C1q domain [PR00007] (211-232)
  IPR001073 C1q domain [PR00007] (243-253)
  IPR001073 C1q domain [PS50871] (122-255)
  IPR001073 C1q domain [SM00110] (120-255)
  IPR008160 Collagen triple helix repeat [PF01391] (61-110)
  IPR008983 Tumour necrosis factor-like domain superfamily [G3DSA:2.60.120.40] (121-255)
  IPR008983 Tumour necrosis factor-like domain superfamily [SSF49842] (125-255)
  IPR050822 Cerebellin Synaptic Organizer [PTHR22923] (14-255)

CATH classification: 2.60.120.40

Foldseek 3Di:
DPPFDWFKWKAFFQDKDFAWFFGQRDRTDDGVPVQADSVRQKRFDAFWAKKKKKKKFKADAPFDFKWKKFKDKAHDTDDIFMFGDPNSGIGITMDMDIDTDDGGIIIGMIIHGHITDRQRNNRNIMMMMIGDDGDD/DDWFKWKAFFQDKDFAWAFGQRQRTDDGVPVQADSVRQKRFDAAWAKKKKKKKFKAAADDDFKKKKFKDKAHGGPGIFMFGDPNRDIGITMDMDIDTDHGGIIITMTINGHMTDRDRNNRNIMMMMIGDDGDD/DPPDDWFKWKAFADFKFAQQPFRQRQHTDDGRVVQADSVVQKRFDAFWAKKKKKWKFWWFADAFDKKKKFKDKAPHTPDMFIDGDRGDGIDIGMDMDIDTDDGGIIIGMGIDRTMTGCPDVRPRIMMIMIGDDTDD

Organism: Mus musculus (NCBI:txid10090)

Sequence (405 aa):
APGDPKIAFYAGLKRQHEGYEVLKFDDVVTNLGNHYDPT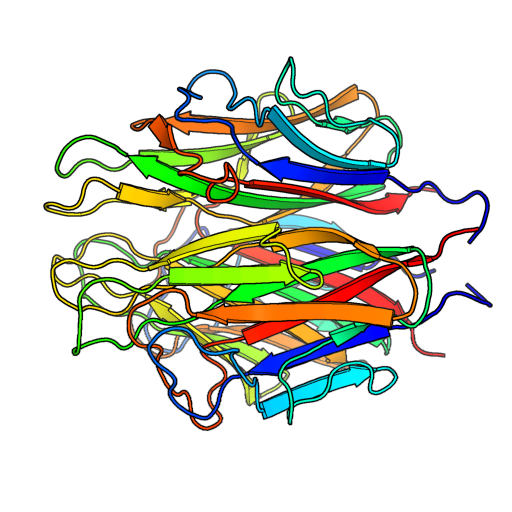TGKFTCSIPGIYFFTYHVLMRGGDGTSMMWADLCKNNQQVRASAIAQDADQNYDYASSNSVVLHLEPGDEVYIKLDGGKAHGGNNNKYSTFSGFIIYADADPKIAFYAGLKRQHEGYEVLKFDDVVTNLGNHYDPTTGKFTCSIPGIYFFTYHVLMRGGDGTSMMWADLCKNNQVRASAIAQDADQNYDYASNSVVLHLEPGDEVYIKLDGGKAHGGNNNKYSTFSGFIIYADAAPGDPKIAFYAGLKRQHEGYEVLKFDDVVTNLGNHYDPTTGKFTCSIPGIYFFTYHVLMRGGDGTSMWADLCKNNQVRASSAIAQDADQNYDYASSNSVVLHLEPGDEVYIKLDGGKAHGGNNNKYSTFSGFIIYADA